Protein AF-A0A9W7L7H5-F1 (afdb_monomer_lite)

Structure (mmCIF, N/CA/C/O backbone):
data_AF-A0A9W7L7H5-F1
#
_entry.id   AF-A0A9W7L7H5-F1
#
loop_
_atom_site.group_PDB
_atom_site.id
_atom_site.type_symbol
_atom_site.label_atom_id
_atom_site.label_alt_id
_atom_site.label_comp_id
_atom_site.label_asym_id
_atom_site.label_entity_id
_atom_site.label_seq_id
_atom_site.pdbx_PDB_ins_code
_atom_site.Cartn_x
_atom_site.Cartn_y
_atom_site.Cartn_z
_atom_site.occupancy
_atom_site.B_iso_or_equiv
_atom_site.auth_seq_id
_atom_site.auth_comp_id
_atom_site.auth_asym_id
_atom_site.auth_atom_id
_atom_site.pdbx_PDB_model_num
ATOM 1 N N . MET A 1 1 ? -39.047 -10.492 31.630 1.00 32.50 1 MET A N 1
ATOM 2 C CA . MET A 1 1 ? -37.646 -10.659 31.193 1.00 32.50 1 MET A CA 1
ATOM 3 C C . MET A 1 1 ? -37.405 -9.624 30.111 1.00 32.50 1 MET A C 1
ATOM 5 O O . MET A 1 1 ? -37.968 -9.760 29.036 1.00 32.50 1 MET A O 1
ATOM 9 N N . ASN A 1 2 ? -36.697 -8.540 30.434 1.00 25.02 2 ASN A N 1
ATOM 10 C CA . ASN A 1 2 ? -36.427 -7.461 29.484 1.00 25.02 2 ASN A CA 1
ATOM 11 C C . ASN A 1 2 ? -35.291 -7.899 28.559 1.00 25.02 2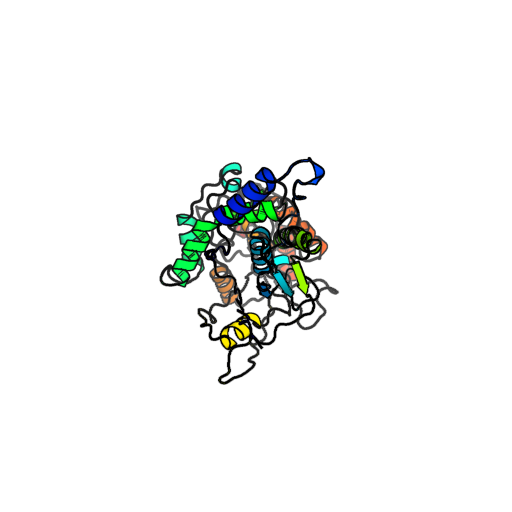 ASN A C 1
ATOM 13 O O . ASN A 1 2 ? -34.127 -7.878 28.948 1.00 25.02 2 ASN A O 1
ATOM 17 N N . THR A 1 3 ? -35.637 -8.331 27.351 1.00 26.02 3 THR A N 1
ATOM 18 C CA . THR A 1 3 ? -34.690 -8.501 26.249 1.00 26.02 3 THR A CA 1
ATOM 19 C C . THR A 1 3 ? -34.245 -7.116 25.790 1.00 26.02 3 THR A C 1
ATOM 21 O O . THR A 1 3 ? -34.981 -6.423 25.090 1.00 26.02 3 THR A O 1
ATOM 24 N N . LEU A 1 4 ? -33.063 -6.688 26.234 1.00 22.25 4 LEU A N 1
ATOM 25 C CA . LEU A 1 4 ? -32.374 -5.535 25.659 1.00 22.25 4 LEU A CA 1
ATOM 26 C C . LEU A 1 4 ? -31.974 -5.884 24.213 1.00 22.25 4 LEU A C 1
ATOM 28 O O . LEU A 1 4 ? -31.346 -6.925 24.010 1.00 22.25 4 LEU A O 1
ATOM 32 N N . PRO A 1 5 ? -32.337 -5.069 23.208 1.00 23.06 5 PRO A N 1
ATOM 33 C CA . PRO A 1 5 ? -31.918 -5.299 21.831 1.00 23.06 5 PRO A CA 1
ATOM 34 C C . PRO A 1 5 ? -30.393 -5.166 21.711 1.00 23.06 5 PRO A C 1
ATOM 36 O O . PRO A 1 5 ? -29.812 -4.167 22.134 1.00 23.06 5 PRO A O 1
ATOM 39 N N . ILE A 1 6 ? -29.746 -6.181 21.134 1.00 25.62 6 ILE A N 1
ATOM 40 C CA . ILE A 1 6 ? -28.336 -6.139 20.734 1.00 25.62 6 ILE A CA 1
ATOM 41 C C . ILE A 1 6 ? -28.286 -5.458 19.364 1.00 25.62 6 ILE A C 1
ATOM 43 O O . ILE A 1 6 ? -28.764 -6.010 18.375 1.00 25.62 6 ILE A O 1
ATOM 47 N N . TYR A 1 7 ? -27.729 -4.250 19.296 1.00 27.06 7 TYR A N 1
ATOM 48 C CA . TYR A 1 7 ? -27.494 -3.563 18.028 1.00 27.06 7 TYR A CA 1
ATOM 49 C C . TYR A 1 7 ? -26.130 -3.986 17.471 1.00 27.06 7 TYR A C 1
ATOM 51 O O . TYR A 1 7 ? -25.086 -3.604 17.997 1.00 27.06 7 TYR A O 1
ATOM 59 N N . LEU A 1 8 ? -26.139 -4.795 16.411 1.00 29.22 8 LEU A N 1
ATOM 60 C CA . LEU A 1 8 ? -24.941 -5.185 15.669 1.00 29.22 8 LEU A CA 1
ATOM 61 C C . LEU A 1 8 ? -24.615 -4.106 14.624 1.00 29.22 8 LEU A C 1
ATOM 63 O O . LEU A 1 8 ? -25.185 -4.095 13.534 1.00 29.22 8 LEU A O 1
ATOM 67 N N . LEU A 1 9 ? -23.688 -3.202 14.941 1.00 31.75 9 LEU A N 1
ATOM 68 C CA . LEU A 1 9 ? -23.066 -2.333 13.942 1.00 31.75 9 LEU A CA 1
ATOM 69 C C . LEU A 1 9 ? -21.880 -3.085 13.320 1.00 31.75 9 LEU A C 1
ATOM 71 O O . LEU A 1 9 ? -20.777 -3.071 13.861 1.00 31.75 9 LEU A O 1
ATOM 75 N N . VAL A 1 10 ? -22.104 -3.769 12.194 1.00 31.80 10 VAL A N 1
ATOM 76 C CA . VAL A 1 10 ? -21.000 -4.271 11.360 1.00 31.80 10 VAL A CA 1
ATOM 77 C C . VAL A 1 10 ? -20.407 -3.076 10.626 1.00 31.80 10 VAL A C 1
ATOM 79 O O . VAL A 1 10 ? -20.930 -2.641 9.600 1.00 31.80 10 VAL A O 1
ATOM 82 N N . LEU A 1 11 ? -19.327 -2.519 11.171 1.00 33.88 11 LEU A N 1
ATOM 83 C CA . LEU A 1 11 ? -18.567 -1.469 10.504 1.00 33.88 11 LEU A CA 1
ATOM 84 C C . LEU A 1 11 ? -17.727 -2.108 9.386 1.00 33.88 11 LEU A C 1
ATOM 86 O O . LEU A 1 11 ? -16.562 -2.457 9.569 1.00 33.88 11 LEU A O 1
ATOM 90 N N . LEU A 1 12 ? -18.325 -2.289 8.208 1.00 33.22 12 LEU A N 1
ATOM 91 C CA . LEU A 1 12 ? -17.551 -2.334 6.969 1.00 33.22 12 LEU A CA 1
ATOM 92 C C . LEU A 1 12 ? -17.043 -0.913 6.757 1.00 33.22 12 LEU A C 1
ATOM 94 O O . LEU A 1 12 ? -17.841 -0.016 6.505 1.00 33.22 12 LEU A O 1
ATOM 98 N N . VAL A 1 13 ? -15.744 -0.702 6.976 1.00 28.91 13 VAL A N 1
ATOM 99 C CA . VAL A 1 13 ? -15.109 0.622 6.990 1.00 28.91 13 VAL A CA 1
ATOM 100 C C . VAL A 1 13 ? -15.282 1.302 5.624 1.00 28.91 13 VAL A C 1
ATOM 102 O O . VAL A 1 13 ? -14.456 1.156 4.728 1.00 28.91 13 VAL A O 1
ATOM 105 N N . LEU A 1 14 ? -16.375 2.047 5.483 1.00 24.03 14 LEU A N 1
ATOM 106 C CA . LEU A 1 14 ? -16.581 3.124 4.530 1.00 24.03 14 LEU A CA 1
ATOM 107 C C . LEU A 1 14 ? -16.634 4.410 5.355 1.00 24.03 14 LEU A C 1
ATOM 109 O O . LEU A 1 14 ? -17.338 4.506 6.357 1.00 24.03 14 LEU A O 1
ATOM 113 N N . ILE A 1 15 ? -15.794 5.359 4.963 1.00 31.75 15 ILE A N 1
ATOM 114 C CA . ILE A 1 15 ? -15.486 6.598 5.674 1.00 31.75 15 ILE A CA 1
ATOM 115 C C . ILE A 1 15 ? -16.766 7.421 5.893 1.00 31.75 15 ILE A C 1
ATOM 117 O O . ILE A 1 15 ? -17.309 7.962 4.937 1.00 31.75 15 ILE A O 1
ATOM 121 N N . SER A 1 16 ? -17.232 7.564 7.137 1.00 26.42 16 SER A N 1
ATOM 122 C CA . SER A 1 16 ? -17.866 8.787 7.672 1.00 26.42 16 SER A CA 1
ATOM 123 C C . SER A 1 16 ? -18.274 8.624 9.146 1.00 26.42 16 SER A C 1
ATOM 125 O O . SER A 1 16 ? -18.545 7.529 9.629 1.00 26.42 16 SER A O 1
ATOM 127 N N . SER A 1 17 ? -18.214 9.743 9.865 1.00 24.00 17 SER A N 1
ATOM 128 C CA . SER A 1 17 ? -18.236 9.911 11.323 1.00 24.00 17 SER A CA 1
ATOM 129 C C . SER A 1 17 ? -19.495 9.383 12.040 1.00 24.00 17 SER A C 1
ATOM 131 O O . SER A 1 17 ? -20.598 9.575 11.528 1.00 24.00 17 SER A O 1
ATOM 133 N N . PRO A 1 18 ? -19.389 8.833 13.268 1.00 28.12 18 PRO A N 1
ATOM 134 C CA . PRO A 1 18 ? -20.552 8.568 14.113 1.00 28.12 18 PRO A CA 1
ATOM 135 C C . PRO A 1 18 ? -21.016 9.818 14.888 1.00 28.12 18 PRO A C 1
ATOM 137 O O . PRO A 1 18 ? -20.219 10.568 15.451 1.00 28.12 18 PRO A O 1
ATOM 140 N N . VAL A 1 19 ? -22.336 10.020 14.920 1.00 21.86 19 VAL A N 1
ATOM 141 C CA . VAL A 1 19 ? -23.053 11.023 15.726 1.00 21.86 19 VAL A CA 1
ATOM 142 C C . VAL A 1 19 ? -23.272 10.471 17.142 1.00 21.86 19 VAL A C 1
ATOM 144 O O . VAL A 1 19 ? -23.746 9.347 17.299 1.00 21.86 19 VAL A O 1
ATOM 147 N N . TYR A 1 20 ? -22.944 11.261 18.170 1.00 27.28 20 TYR A N 1
ATOM 148 C CA . TYR A 1 20 ? -23.089 10.897 19.586 1.00 27.28 20 TYR A CA 1
ATOM 149 C C . TYR A 1 20 ? -24.472 11.252 20.147 1.00 27.28 20 TYR A C 1
ATOM 151 O O . TYR A 1 20 ? -24.990 12.338 19.894 1.00 27.28 20 TYR A O 1
ATOM 159 N N . ILE A 1 21 ? -25.012 10.389 21.014 1.00 24.77 21 ILE A N 1
ATOM 160 C CA . ILE A 1 21 ? -26.094 10.726 21.951 1.00 24.77 21 ILE A CA 1
ATOM 161 C C . ILE A 1 21 ? -25.583 10.420 23.365 1.00 24.77 21 ILE A C 1
ATOM 163 O O . ILE A 1 21 ? -25.283 9.273 23.690 1.00 24.77 21 ILE A O 1
ATOM 167 N N . HIS A 1 22 ? -25.434 11.457 24.191 1.00 30.78 22 HIS A N 1
ATOM 168 C CA . HIS A 1 22 ? -25.001 11.361 25.589 1.00 30.78 22 HIS A CA 1
ATOM 169 C C . HIS A 1 22 ? -26.213 11.051 26.482 1.00 30.78 22 HIS A C 1
ATOM 171 O O . HIS A 1 22 ? -27.233 11.729 26.378 1.00 30.78 22 HIS A O 1
ATOM 177 N N . SER A 1 23 ? -26.118 10.053 27.366 1.00 35.66 23 SER A N 1
ATOM 178 C CA . SER A 1 23 ? -27.204 9.661 28.279 1.00 35.66 23 SER A CA 1
ATOM 179 C C . SER A 1 23 ? -26.874 9.951 29.748 1.00 35.66 23 SER A C 1
ATOM 181 O O . SER A 1 23 ? -26.893 9.037 30.569 1.00 35.66 23 SER A O 1
ATOM 183 N N . GLN A 1 24 ? -26.547 11.206 30.071 1.00 42.25 24 GLN A N 1
ATOM 184 C CA . GLN A 1 24 ? -26.759 11.836 31.385 1.00 42.25 24 GLN A CA 1
ATOM 185 C C . GLN A 1 24 ? -26.422 13.333 31.283 1.00 42.25 24 GLN A C 1
ATOM 187 O O . GLN A 1 24 ? -25.408 13.705 30.693 1.00 42.25 24 GLN A O 1
ATOM 192 N N . SER A 1 25 ? -27.296 14.196 31.807 1.00 46.94 25 SER A N 1
ATOM 193 C CA . SER A 1 25 ? -27.086 15.647 31.809 1.00 46.94 25 SER A CA 1
ATOM 194 C C . SER A 1 25 ? -25.975 16.017 32.796 1.00 46.94 25 SER A C 1
ATOM 196 O O . SER A 1 25 ? -26.016 15.625 33.962 1.00 46.94 25 SER A O 1
ATOM 198 N N . LEU A 1 26 ? -24.996 16.810 32.348 1.00 49.44 26 LEU A N 1
ATOM 199 C CA . LEU A 1 26 ? -23.940 17.383 33.198 1.00 49.44 26 LEU A CA 1
ATOM 200 C C . LEU A 1 26 ? -24.502 18.189 34.381 1.00 49.44 26 LEU A C 1
ATOM 202 O O . LEU A 1 26 ? -23.823 18.341 35.399 1.00 49.44 26 LEU A O 1
ATOM 206 N N . ASP A 1 27 ? -25.729 18.691 34.259 1.00 54.16 27 ASP A N 1
ATOM 207 C CA . ASP A 1 27 ? -26.374 19.496 35.291 1.00 54.16 27 ASP A CA 1
ATOM 208 C C . ASP A 1 27 ? -26.850 18.644 36.479 1.00 54.16 27 ASP A C 1
ATOM 210 O O . ASP A 1 27 ? -26.720 19.075 37.627 1.00 54.16 27 ASP A O 1
ATOM 214 N N . ASP A 1 28 ? -27.274 17.398 36.240 1.00 51.94 28 ASP A N 1
ATOM 215 C CA . ASP A 1 28 ? -27.727 16.482 37.298 1.00 51.94 28 ASP A CA 1
ATOM 216 C C . ASP A 1 28 ? -26.553 16.012 38.175 1.00 51.94 28 ASP A C 1
ATOM 218 O O . ASP A 1 28 ? -26.653 15.949 39.405 1.00 51.94 28 ASP A O 1
ATOM 222 N N . VAL A 1 29 ? -25.397 15.752 37.551 1.00 53.75 29 VAL A N 1
ATOM 223 C CA . VAL A 1 29 ? -24.158 15.381 38.257 1.00 53.75 29 VAL A CA 1
ATOM 224 C C . VAL A 1 29 ? -23.676 16.535 39.138 1.00 53.75 29 VAL A C 1
ATOM 226 O O . VAL A 1 29 ? -23.320 16.323 40.299 1.00 53.75 29 VAL A O 1
ATOM 229 N N . LYS A 1 30 ? -23.708 17.770 38.620 1.00 56.16 30 LYS A N 1
ATOM 230 C CA . LYS A 1 30 ? -23.329 18.968 39.384 1.00 56.16 30 LYS A CA 1
ATOM 231 C C . LYS A 1 30 ? -24.250 19.195 40.579 1.00 56.16 30 LYS A C 1
ATOM 233 O O . LYS A 1 30 ? -23.750 19.444 41.675 1.00 56.16 30 LYS A O 1
ATOM 238 N N . ALA A 1 31 ? -25.565 19.079 40.398 1.00 65.00 31 ALA A N 1
ATOM 239 C CA . ALA A 1 31 ? -26.532 19.271 41.476 1.00 65.00 31 ALA A CA 1
ATOM 240 C C . ALA A 1 31 ? -26.333 18.259 42.621 1.00 65.00 31 ALA A C 1
ATOM 242 O O . ALA A 1 31 ? -26.309 18.645 43.793 1.00 65.00 31 ALA A O 1
ATOM 243 N N . SER A 1 32 ? -26.102 16.982 42.290 1.00 59.50 32 SER A N 1
ATOM 244 C CA . SER A 1 32 ? -25.828 15.933 43.281 1.00 59.50 32 SER A CA 1
ATOM 245 C C . SER A 1 32 ? -24.523 16.177 44.047 1.00 59.50 32 SER A C 1
ATOM 247 O O . SER A 1 32 ? -24.485 16.000 45.265 1.00 59.50 32 SER A O 1
ATOM 249 N N . LEU A 1 33 ? -23.455 16.603 43.361 1.00 59.41 33 LEU A N 1
ATOM 250 C CA . LEU A 1 33 ? -22.160 16.861 43.998 1.00 59.41 33 LEU A CA 1
ATOM 251 C C . LEU A 1 33 ? -22.225 18.076 44.938 1.00 59.41 33 LEU A C 1
ATOM 253 O O . LEU A 1 33 ? -21.731 18.021 46.062 1.00 59.41 33 LEU A O 1
ATOM 257 N N . ILE A 1 34 ? -22.890 19.155 44.506 1.00 70.88 34 ILE A N 1
ATOM 258 C CA . ILE A 1 34 ? -23.088 20.372 45.309 1.00 70.88 34 ILE A CA 1
ATOM 259 C C . ILE A 1 34 ? -23.887 20.058 46.576 1.00 70.88 34 ILE A C 1
ATOM 261 O O . ILE A 1 34 ? -23.520 20.528 47.654 1.00 70.88 34 ILE A O 1
ATOM 265 N N . SER A 1 35 ? -24.939 19.241 46.469 1.00 70.00 35 SER A N 1
ATOM 266 C CA . SER A 1 35 ? -25.739 18.813 47.621 1.00 70.00 35 SER A CA 1
ATOM 267 C C . SER A 1 35 ? -24.907 18.032 48.640 1.00 70.00 35 SER A C 1
ATOM 269 O O . SER A 1 35 ? -25.028 18.292 49.832 1.00 70.00 35 SER A O 1
ATOM 271 N N . GLN A 1 36 ? -24.058 17.105 48.188 1.00 59.91 36 GLN A N 1
ATOM 272 C CA . GLN A 1 36 ? -23.233 16.267 49.068 1.00 59.91 36 GLN A CA 1
ATOM 273 C C . GLN A 1 36 ? -22.125 17.070 49.761 1.00 59.91 36 GLN A C 1
ATOM 275 O O . GLN A 1 36 ? -21.896 16.898 50.957 1.00 59.91 36 GLN A O 1
ATOM 280 N N . ILE A 1 37 ? -21.489 18.000 49.039 1.00 68.25 37 ILE A N 1
ATOM 281 C CA . ILE A 1 37 ? -20.474 18.908 49.598 1.00 68.25 37 ILE A CA 1
ATOM 282 C C . ILE A 1 37 ? -21.105 19.856 50.623 1.00 68.25 37 ILE A C 1
ATOM 284 O O . ILE A 1 37 ? -20.530 20.096 51.680 1.00 68.25 37 ILE A O 1
ATOM 288 N N . SER A 1 38 ? -22.305 20.362 50.336 1.00 72.94 38 SER A N 1
ATOM 289 C CA . SER A 1 38 ? -23.013 21.308 51.204 1.00 72.94 38 SER A CA 1
ATOM 290 C C . SER A 1 38 ? -23.556 20.660 52.485 1.00 72.94 38 SER A C 1
ATOM 292 O O . SER A 1 38 ? -23.828 21.364 53.454 1.00 72.94 38 SER A O 1
ATOM 294 N N . SER A 1 39 ? -23.700 19.330 52.510 1.00 72.00 39 SER A N 1
ATOM 295 C CA . SER A 1 39 ? -24.109 18.556 53.690 1.00 72.00 39 SER A CA 1
ATOM 296 C C . SER A 1 39 ? -22.949 18.000 54.527 1.00 72.00 39 SER A C 1
ATOM 298 O O . SER A 1 39 ? -23.198 17.435 55.590 1.00 72.00 39 SER A O 1
ATOM 300 N N . ALA A 1 40 ? -21.701 18.123 54.068 1.00 71.81 40 ALA A N 1
ATOM 301 C CA . ALA A 1 40 ? -20.542 17.575 54.768 1.00 71.81 40 ALA A CA 1
ATOM 302 C C . ALA A 1 40 ? -20.170 18.440 55.987 1.00 71.81 40 ALA A C 1
ATOM 304 O O . ALA A 1 40 ? -19.945 19.643 55.863 1.00 71.81 40 ALA A O 1
ATOM 305 N N . THR A 1 41 ? -20.077 17.830 57.173 1.00 75.00 41 THR A N 1
ATOM 306 C CA . THR A 1 41 ? -19.714 18.518 58.431 1.00 75.00 41 THR A CA 1
ATOM 307 C C . THR A 1 41 ? -18.260 18.301 58.850 1.00 75.00 41 THR A C 1
ATOM 309 O O . THR A 1 41 ? -17.751 18.979 59.742 1.00 75.00 41 THR A O 1
ATOM 312 N N . SER A 1 42 ? -17.573 17.374 58.191 1.00 71.12 42 SER A N 1
ATOM 313 C CA . SER A 1 42 ? -16.172 17.030 58.391 1.00 71.12 42 SER A CA 1
ATOM 314 C C . SER A 1 42 ? -15.551 16.537 57.081 1.00 71.12 42 SER A C 1
ATOM 316 O O . SER A 1 42 ? -16.251 16.148 56.147 1.00 71.12 42 SER A O 1
ATOM 318 N N . PHE A 1 43 ? -14.219 16.525 57.001 1.00 62.25 43 PHE A N 1
ATOM 319 C CA . PHE A 1 43 ? -13.505 16.070 55.802 1.00 62.25 43 PHE A CA 1
ATOM 320 C C . PHE A 1 43 ? -13.777 14.592 55.467 1.00 62.25 43 PHE A C 1
ATOM 322 O O . PHE A 1 43 ? -13.773 14.217 54.300 1.00 62.25 43 PHE A O 1
ATOM 329 N N . SER A 1 44 ? -14.062 13.761 56.474 1.00 73.25 44 SER A N 1
ATOM 330 C CA . SER A 1 44 ? -14.480 12.365 56.288 1.00 73.25 44 SER A CA 1
ATOM 331 C C . SER A 1 44 ? -15.885 12.209 55.701 1.00 73.25 44 SER A C 1
ATOM 333 O O . SER A 1 44 ? -16.197 11.131 55.206 1.00 73.25 44 SER A O 1
ATOM 335 N N . ASP A 1 45 ? -16.710 13.261 55.733 1.00 69.44 45 ASP A N 1
ATOM 336 C CA . ASP A 1 45 ? -18.065 13.252 55.166 1.00 69.44 45 ASP A CA 1
ATOM 337 C C . ASP A 1 45 ? -18.064 13.598 53.668 1.00 69.44 45 ASP A C 1
ATOM 339 O O . ASP A 1 45 ? -19.098 13.499 53.004 1.00 69.44 45 ASP A O 1
ATOM 343 N N . LEU A 1 46 ? -16.917 14.023 53.120 1.00 63.97 46 LEU A N 1
ATOM 344 C CA . LEU A 1 46 ? -16.789 14.293 51.695 1.00 63.97 46 LEU A CA 1
ATOM 345 C C . LEU A 1 46 ? -16.835 12.975 50.911 1.00 63.97 46 LEU A C 1
ATOM 347 O O . LEU A 1 46 ? -16.127 12.023 51.258 1.00 63.97 46 LEU A O 1
ATOM 351 N N . PRO A 1 47 ? -17.622 12.905 49.823 1.00 60.06 47 PRO A N 1
ATOM 352 C CA . PRO A 1 47 ? -17.659 11.718 48.991 1.00 60.06 47 PRO A CA 1
ATOM 353 C C . PRO A 1 47 ? -16.263 11.452 48.427 1.00 60.06 47 PRO A C 1
ATOM 355 O O . PRO A 1 47 ? -15.622 12.333 47.849 1.00 60.06 47 PRO A O 1
ATOM 358 N N . THR A 1 48 ? -15.789 10.215 48.570 1.00 61.69 48 THR A N 1
ATOM 359 C CA . THR A 1 48 ? -14.632 9.767 47.796 1.00 61.69 48 THR A CA 1
ATOM 360 C C . THR A 1 48 ? -15.024 9.868 46.328 1.00 61.69 48 THR A C 1
ATOM 362 O O . THR A 1 48 ? -16.022 9.273 45.921 1.00 61.69 48 THR A O 1
ATOM 365 N N . LEU A 1 49 ? -14.276 10.645 45.541 1.00 54.03 49 LEU A N 1
ATOM 366 C CA . LEU A 1 49 ? -14.479 10.724 44.098 1.00 54.03 49 LEU A CA 1
ATOM 367 C C . LEU A 1 49 ? -14.126 9.364 43.493 1.00 54.03 49 LEU A C 1
ATOM 369 O O . LEU A 1 49 ? -12.985 9.108 43.113 1.00 54.03 49 LEU A O 1
ATOM 373 N N . VAL A 1 50 ? -15.109 8.469 43.446 1.00 53.50 50 VAL A N 1
ATOM 374 C CA . VAL A 1 50 ? -15.024 7.252 42.653 1.00 53.50 50 VAL A CA 1
ATOM 375 C C . VAL A 1 50 ? -15.256 7.691 41.211 1.00 53.50 50 VAL A C 1
ATOM 377 O O . VAL A 1 50 ? -16.316 8.261 40.931 1.00 53.50 50 VAL A O 1
ATOM 380 N N . PRO A 1 51 ? -14.288 7.499 40.295 1.00 47.75 51 PRO A N 1
ATOM 381 C CA . PRO A 1 51 ? -14.530 7.792 38.893 1.00 47.75 51 PRO A CA 1
ATOM 382 C C . PRO A 1 51 ? -15.782 7.026 38.447 1.00 47.75 51 PRO A C 1
ATOM 384 O O . PRO A 1 51 ? -15.935 5.858 38.828 1.00 47.75 51 PRO A O 1
ATOM 387 N N . PRO A 1 52 ? -16.700 7.662 37.695 1.00 48.44 52 PRO A N 1
ATOM 388 C CA . PRO A 1 52 ? -17.896 6.978 37.232 1.00 48.44 52 PRO A CA 1
ATOM 389 C C . PRO A 1 52 ? -17.481 5.691 36.506 1.00 48.44 52 PRO A C 1
ATOM 391 O O . PRO A 1 52 ? -16.472 5.700 35.788 1.00 48.44 52 PRO A O 1
ATOM 394 N N . PRO A 1 53 ? -18.208 4.574 36.699 1.00 48.94 53 PRO A N 1
ATOM 395 C CA . PRO A 1 53 ? -17.920 3.351 35.966 1.00 48.94 53 PRO A CA 1
ATOM 396 C C . PRO A 1 53 ? -17.911 3.673 34.470 1.00 48.94 53 PRO A C 1
ATOM 398 O O . PRO A 1 53 ? -18.798 4.384 33.989 1.00 48.94 53 PRO A O 1
ATOM 401 N N . LYS A 1 54 ? -16.890 3.186 33.744 1.00 47.78 54 LYS A N 1
ATOM 402 C CA . LYS A 1 54 ? -16.798 3.393 32.292 1.00 47.78 54 LYS A CA 1
ATOM 403 C C . LYS A 1 54 ? -18.147 2.987 31.668 1.00 47.78 54 LYS A C 1
ATOM 405 O O . LYS A 1 54 ? -18.644 1.907 32.002 1.00 47.78 54 LYS A O 1
ATOM 410 N N . PRO A 1 55 ? -18.762 3.829 30.817 1.00 45.25 55 PRO A N 1
ATOM 411 C CA . PRO A 1 55 ? -20.038 3.504 30.193 1.00 45.25 55 PRO A CA 1
ATOM 412 C C . PRO A 1 55 ? -19.946 2.147 29.490 1.00 45.25 55 PRO A C 1
ATOM 414 O O . PRO A 1 55 ? -19.063 1.913 28.666 1.00 45.25 55 PRO A O 1
ATOM 417 N N . VAL A 1 56 ? -20.857 1.237 29.839 1.00 47.47 56 VAL A N 1
ATOM 418 C CA . VAL A 1 56 ? -20.943 -0.088 29.217 1.00 47.47 56 VAL A CA 1
ATOM 419 C C . VAL A 1 56 ? -21.680 0.074 27.892 1.00 47.47 56 VAL A C 1
ATOM 421 O O . VAL A 1 56 ? -22.892 -0.110 27.803 1.00 47.47 56 VAL A O 1
ATOM 424 N N . PHE A 1 57 ? -20.953 0.477 26.854 1.00 51.16 57 PHE A N 1
ATOM 425 C CA . PHE A 1 57 ? -21.449 0.377 25.487 1.00 51.16 57 PHE A CA 1
ATOM 426 C C . PHE A 1 57 ? -21.520 -1.099 25.085 1.00 51.16 57 PHE A C 1
ATOM 428 O O . PHE A 1 57 ? -20.667 -1.895 25.486 1.00 51.16 57 PHE A O 1
ATOM 435 N N . SER A 1 58 ? -22.513 -1.478 24.274 1.00 57.62 58 SER A N 1
ATOM 436 C CA . SER A 1 58 ? -22.465 -2.777 23.599 1.00 57.62 58 SER A CA 1
ATOM 437 C C . SER A 1 58 ? -21.130 -2.880 22.847 1.00 57.62 58 SER A C 1
ATOM 439 O O . SER A 1 58 ? -20.768 -1.931 22.147 1.00 57.62 58 SER A O 1
ATOM 441 N N . PRO A 1 59 ? -20.368 -3.975 23.013 1.00 67.62 59 PRO A N 1
ATOM 442 C CA . PRO A 1 59 ? -19.056 -4.098 22.397 1.00 67.62 59 PRO A CA 1
ATOM 443 C C . PRO A 1 59 ? -19.188 -4.028 20.874 1.00 67.62 59 PRO A C 1
ATOM 445 O O . PRO A 1 59 ? -19.964 -4.774 20.275 1.00 67.62 59 PRO A O 1
ATOM 448 N N . ILE A 1 60 ? -18.424 -3.134 20.248 1.00 85.12 60 ILE A N 1
ATOM 449 C CA . ILE A 1 60 ? -18.377 -3.004 18.792 1.00 85.12 60 ILE A CA 1
ATOM 450 C C . ILE A 1 60 ? -17.466 -4.104 18.258 1.00 85.12 60 ILE A C 1
ATOM 452 O O . ILE A 1 60 ? -16.328 -4.248 18.706 1.00 85.12 60 ILE A O 1
ATOM 456 N N . ILE A 1 61 ? -17.957 -4.893 17.305 1.00 85.50 61 ILE A N 1
ATOM 457 C CA . ILE A 1 61 ? -17.172 -5.959 16.681 1.00 85.50 61 ILE A CA 1
ATOM 458 C C . ILE A 1 61 ? -16.548 -5.425 15.395 1.00 85.50 61 ILE A C 1
ATOM 460 O O . ILE A 1 61 ? -17.255 -5.003 14.480 1.00 85.50 61 ILE A O 1
ATOM 464 N N . VAL A 1 62 ? -15.222 -5.487 15.313 1.00 88.75 62 VAL A N 1
ATOM 465 C CA . VAL A 1 62 ? -14.455 -5.168 14.106 1.00 88.75 62 VAL A CA 1
ATOM 466 C C . VAL A 1 62 ? -13.938 -6.472 13.507 1.00 88.75 62 VAL A C 1
ATOM 468 O O . VAL A 1 62 ? -13.312 -7.273 14.201 1.00 88.75 62 VAL A O 1
ATOM 471 N N . VAL A 1 63 ? -14.210 -6.699 12.220 1.00 85.88 63 VAL A N 1
ATOM 472 C CA . VAL A 1 63 ? -13.858 -7.942 11.517 1.00 85.88 63 VAL A CA 1
ATOM 473 C C . VAL A 1 63 ? -12.721 -7.685 10.528 1.00 85.88 63 VAL A C 1
ATOM 475 O O . VAL A 1 63 ? -12.895 -6.981 9.537 1.00 85.88 63 VAL A O 1
ATOM 478 N N . GLY A 1 64 ? -11.572 -8.306 10.788 1.00 85.62 64 GLY A N 1
ATOM 479 C CA . GLY A 1 64 ? -10.329 -8.197 10.029 1.00 85.62 64 GLY A CA 1
ATOM 480 C C . GLY A 1 64 ? -9.313 -7.284 10.714 1.00 85.62 64 GLY A C 1
ATOM 481 O O . GLY A 1 64 ? -9.556 -6.100 10.898 1.00 85.62 64 GLY A O 1
ATOM 482 N N . GLY A 1 65 ? -8.137 -7.813 11.037 1.00 91.31 65 GLY A N 1
ATOM 483 C CA . GLY A 1 65 ? -7.020 -7.120 11.679 1.00 91.31 65 GLY A CA 1
ATOM 484 C C . GLY A 1 65 ? -6.028 -6.476 10.712 1.00 91.31 65 GLY A C 1
ATOM 485 O O . GLY A 1 65 ? -4.867 -6.295 11.064 1.00 91.31 65 GLY A O 1
ATOM 486 N N . GLY A 1 66 ? -6.440 -6.178 9.477 1.00 90.88 66 GLY A N 1
ATOM 487 C CA . GLY A 1 66 ? -5.637 -5.397 8.527 1.00 90.88 66 GLY A CA 1
ATOM 488 C C . GLY A 1 66 ? -5.589 -3.907 8.887 1.00 90.88 66 GLY A C 1
ATOM 489 O O . GLY A 1 66 ? -6.106 -3.495 9.923 1.00 90.88 66 GLY A O 1
ATOM 490 N N . LEU A 1 67 ? -5.020 -3.079 8.001 1.00 94.00 67 LEU A N 1
ATOM 491 C CA . LEU A 1 67 ? -4.871 -1.635 8.247 1.00 94.00 67 LEU A CA 1
ATOM 492 C C . LEU A 1 67 ? -6.211 -0.967 8.589 1.00 94.00 67 LEU A C 1
ATOM 494 O O . LEU A 1 67 ? -6.308 -0.286 9.601 1.00 94.00 67 LEU A O 1
ATOM 498 N N . SER A 1 68 ? -7.259 -1.221 7.800 1.00 90.31 68 SER A N 1
ATOM 499 C CA . SER A 1 68 ? -8.583 -0.625 8.018 1.00 90.31 68 SER A CA 1
ATOM 500 C C . SER A 1 68 ? -9.209 -1.022 9.356 1.00 90.31 68 SER A C 1
ATOM 502 O O . SER A 1 68 ? -9.761 -0.169 10.044 1.00 90.31 68 SER A O 1
ATOM 504 N N . GLY A 1 69 ? -9.112 -2.294 9.748 1.00 92.00 69 GLY A N 1
ATOM 505 C CA . GLY A 1 69 ? -9.687 -2.768 11.005 1.00 92.00 69 GLY A CA 1
ATOM 506 C C . GLY A 1 69 ? -8.905 -2.317 12.233 1.00 92.00 69 GLY A C 1
ATOM 507 O O . GLY A 1 69 ? -9.514 -1.964 13.241 1.00 92.00 69 GLY A O 1
ATOM 508 N N . LEU A 1 70 ? -7.574 -2.242 12.148 1.00 96.81 70 LEU A N 1
ATOM 509 C CA . LEU A 1 70 ? -6.747 -1.653 13.205 1.00 96.81 70 LEU A CA 1
ATOM 510 C C . LEU A 1 70 ? -7.017 -0.154 13.363 1.00 96.81 70 LEU A C 1
ATOM 512 O O . LEU A 1 70 ? -7.224 0.303 14.483 1.00 96.81 70 LEU A O 1
ATOM 516 N N . THR A 1 71 ? -7.090 0.597 12.260 1.00 95.62 71 THR A N 1
ATOM 517 C CA . THR A 1 71 ? -7.446 2.023 12.275 1.00 95.62 71 THR A CA 1
ATOM 518 C C . THR A 1 71 ? -8.835 2.247 12.870 1.00 95.62 71 THR A C 1
ATOM 520 O O . THR A 1 71 ? -8.981 3.073 13.768 1.00 95.62 71 THR A O 1
ATOM 523 N N . ALA A 1 72 ? -9.846 1.487 12.431 1.00 91.75 72 ALA A N 1
ATOM 524 C CA . ALA A 1 72 ? -11.201 1.585 12.972 1.00 91.75 72 ALA A CA 1
ATOM 525 C C . ALA A 1 72 ? -11.242 1.242 14.466 1.00 91.75 72 ALA A C 1
ATOM 527 O O . ALA A 1 72 ? -11.856 1.966 15.245 1.00 91.75 72 ALA A O 1
ATOM 528 N N . SER A 1 73 ? -10.547 0.176 14.875 1.00 95.12 73 SER A N 1
ATOM 529 C CA . SER A 1 73 ? -10.450 -0.214 16.283 1.00 95.12 73 SER A CA 1
ATOM 530 C C . SER A 1 73 ? -9.826 0.898 17.116 1.00 95.12 73 SER A C 1
ATOM 532 O O . SER A 1 73 ? -10.399 1.276 18.129 1.00 95.12 73 SER A O 1
ATOM 534 N N . LEU A 1 74 ? -8.695 1.462 16.683 1.00 95.81 74 LEU A N 1
ATOM 535 C CA . LEU A 1 74 ? -8.021 2.528 17.421 1.00 95.81 74 LEU A CA 1
ATOM 536 C C . LEU A 1 74 ? -8.898 3.777 17.545 1.00 95.81 74 LEU A C 1
ATOM 538 O O . LEU A 1 74 ? -9.028 4.322 18.637 1.00 95.81 74 LEU A O 1
ATOM 542 N N . TYR A 1 75 ? -9.552 4.184 16.455 1.00 92.19 75 TYR A N 1
ATOM 543 C CA . TYR A 1 75 ? -10.457 5.331 16.463 1.00 92.19 75 TYR A CA 1
ATOM 544 C C . TYR A 1 75 ? -11.619 5.139 17.453 1.00 92.19 75 TYR A C 1
ATOM 546 O O . TYR A 1 75 ? -11.939 6.037 18.229 1.00 92.19 75 TYR A O 1
ATOM 554 N N . LEU A 1 76 ? -12.227 3.947 17.473 1.00 90.06 76 LEU A N 1
ATOM 555 C CA . LEU A 1 76 ? -13.307 3.601 18.402 1.00 90.06 76 LEU A CA 1
ATOM 556 C C . LEU A 1 76 ? -12.834 3.529 19.862 1.00 90.06 76 LEU A C 1
ATOM 558 O O . LEU A 1 76 ? -13.537 3.990 20.759 1.00 90.06 76 LEU A O 1
ATOM 562 N N . LEU A 1 77 ? -11.651 2.965 20.103 1.00 91.81 77 LEU A N 1
ATOM 563 C CA . LEU A 1 77 ? -11.060 2.858 21.438 1.00 91.81 77 LEU A CA 1
ATOM 564 C C . LEU A 1 77 ? -10.734 4.236 22.026 1.00 91.81 77 LEU A C 1
ATOM 566 O O . LEU A 1 77 ? -10.974 4.483 23.204 1.00 91.81 77 LEU A O 1
ATOM 570 N N . GLU A 1 78 ? -10.238 5.164 21.212 1.00 90.19 78 GLU A N 1
ATOM 571 C CA . GLU A 1 78 ? -9.965 6.540 21.641 1.00 90.19 78 GLU A CA 1
ATOM 572 C C . GLU A 1 78 ? -11.217 7.369 21.890 1.00 90.19 78 GLU A C 1
ATOM 574 O O . GLU A 1 78 ? -11.216 8.249 22.748 1.00 90.19 78 GLU A O 1
ATOM 579 N N . ALA A 1 79 ? -12.301 7.041 21.192 1.00 86.88 79 ALA A N 1
ATOM 580 C CA . ALA A 1 79 ? -13.636 7.539 21.488 1.00 86.88 79 ALA A CA 1
ATOM 581 C C . ALA A 1 79 ? -14.232 6.955 22.790 1.00 86.88 79 ALA A C 1
ATOM 583 O O . ALA A 1 79 ? -15.311 7.369 23.214 1.00 86.88 79 ALA A O 1
ATOM 584 N N . GLY A 1 80 ? -13.549 6.007 23.445 1.00 86.50 80 GLY A N 1
ATOM 585 C CA . GLY A 1 80 ? -13.984 5.379 24.695 1.00 86.50 80 GLY A CA 1
ATOM 586 C C . GLY A 1 80 ? -14.948 4.205 24.511 1.00 86.50 80 GLY A C 1
ATOM 587 O O . GLY A 1 80 ? -15.604 3.791 25.471 1.00 86.50 80 GLY A O 1
ATOM 588 N N . HIS A 1 81 ? -15.068 3.662 23.296 1.00 84.69 81 HIS A N 1
ATOM 589 C CA . HIS A 1 81 ? -15.860 2.459 23.054 1.00 84.69 81 HIS A CA 1
ATOM 590 C C . HIS A 1 81 ? -15.088 1.189 23.416 1.00 84.69 81 HIS A C 1
ATOM 592 O O . HIS A 1 81 ? -13.864 1.123 23.343 1.00 84.69 81 HIS A O 1
ATOM 598 N N . THR A 1 82 ? -15.834 0.134 23.748 1.00 87.31 82 THR A N 1
ATOM 599 C CA . THR A 1 82 ? -15.274 -1.215 23.879 1.00 87.31 82 THR A CA 1
ATOM 600 C C . THR A 1 82 ? -15.292 -1.912 22.522 1.00 87.31 82 THR A C 1
ATOM 602 O O . THR A 1 82 ? -16.334 -1.959 21.865 1.00 87.31 82 THR A O 1
ATOM 605 N N . VAL A 1 83 ? -14.157 -2.477 22.110 1.00 89.56 83 VAL A N 1
ATOM 606 C CA . VAL A 1 83 ? -13.965 -3.115 20.803 1.00 89.56 83 VAL A CA 1
ATOM 607 C C . VAL A 1 83 ? -13.608 -4.592 20.963 1.00 89.56 83 VAL A C 1
ATOM 609 O O . VAL A 1 83 ? -12.719 -4.958 21.728 1.00 89.56 83 VAL A O 1
ATOM 612 N N . THR A 1 84 ? -14.275 -5.456 20.197 1.00 90.06 84 THR A N 1
ATOM 613 C CA . THR A 1 84 ? -13.826 -6.827 19.930 1.00 90.06 84 THR A CA 1
ATOM 614 C C . THR A 1 84 ? -13.284 -6.905 18.506 1.00 90.06 84 THR A C 1
ATOM 616 O O . THR A 1 84 ? -14.053 -6.909 17.548 1.00 90.06 84 THR A O 1
ATOM 619 N N . LEU A 1 85 ? -11.962 -6.965 18.367 1.00 91.31 85 LEU A N 1
ATOM 620 C CA . LEU A 1 85 ? -11.275 -7.132 17.089 1.00 91.31 85 LEU A CA 1
ATOM 621 C C . LEU A 1 85 ? -11.097 -8.622 16.787 1.00 91.31 85 LEU A C 1
ATOM 623 O O . LEU A 1 85 ? -10.466 -9.346 17.558 1.00 91.31 85 LEU A O 1
ATOM 627 N N . ILE A 1 86 ? -11.639 -9.074 15.661 1.00 84.25 86 ILE A N 1
ATOM 628 C CA . ILE A 1 86 ? -11.603 -10.472 15.230 1.00 84.25 86 ILE A CA 1
ATOM 629 C C . ILE A 1 86 ? -10.772 -10.587 13.953 1.00 84.25 86 ILE A C 1
ATOM 631 O O . ILE A 1 86 ? -11.052 -9.894 12.979 1.00 84.25 86 ILE A O 1
ATOM 635 N N . ASP A 1 87 ? -9.798 -11.492 13.926 1.00 84.94 87 ASP A N 1
ATOM 636 C CA . ASP A 1 87 ? -9.077 -11.880 12.713 1.00 84.94 87 ASP A CA 1
ATOM 637 C C . AS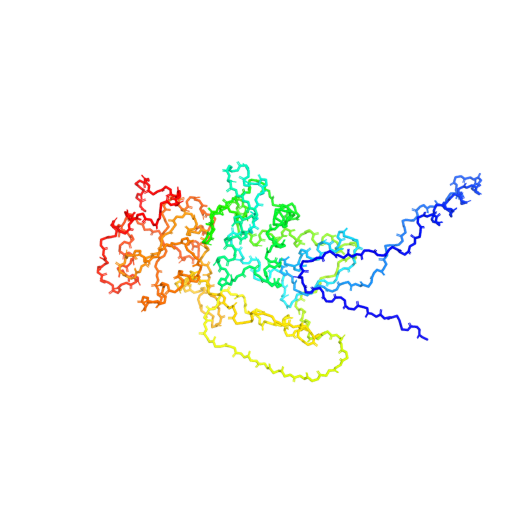P A 1 87 ? -9.142 -13.399 12.521 1.00 84.94 87 ASP A C 1
ATOM 639 O O . ASP A 1 87 ? -9.017 -14.184 13.467 1.00 84.94 87 ASP A O 1
ATOM 643 N N . ARG A 1 88 ? -9.351 -13.812 11.270 1.00 80.06 88 ARG A N 1
ATOM 644 C CA . ARG A 1 88 ? -9.392 -15.221 10.881 1.00 80.06 88 ARG A CA 1
ATOM 645 C C . ARG A 1 88 ? -8.020 -15.871 11.009 1.00 80.06 88 ARG A C 1
ATOM 647 O O . ARG A 1 88 ? -7.946 -17.050 11.348 1.00 80.06 88 ARG A O 1
ATOM 654 N N . GLU A 1 89 ? -6.961 -15.135 10.708 1.00 85.44 89 GLU A N 1
ATOM 655 C CA . GLU A 1 89 ? -5.598 -15.635 10.771 1.00 85.44 89 GLU A CA 1
ATOM 656 C C . GLU A 1 89 ? -5.082 -15.615 12.212 1.00 85.44 89 GLU A C 1
ATOM 658 O O . GLU A 1 89 ? -5.596 -14.906 13.076 1.00 85.44 89 GLU A O 1
ATOM 663 N N . GLY A 1 90 ? -4.040 -16.401 12.491 1.00 82.56 90 GLY A N 1
ATOM 664 C CA . GLY A 1 90 ? -3.410 -16.448 13.817 1.00 82.56 90 GLY A CA 1
ATOM 665 C C . GLY A 1 90 ? -2.677 -15.159 14.221 1.00 82.56 90 GLY A C 1
ATOM 666 O O . GLY A 1 90 ? -2.205 -15.063 15.350 1.00 82.56 90 GLY A O 1
ATOM 667 N N . PHE A 1 91 ? -2.580 -14.182 13.318 1.00 90.12 91 PHE A N 1
ATOM 668 C CA . PHE A 1 91 ? -1.862 -12.918 13.470 1.00 90.12 91 PHE A CA 1
ATOM 669 C C . PHE A 1 91 ? -2.626 -11.782 12.772 1.00 90.12 91 PHE A C 1
ATOM 671 O O . PHE A 1 91 ? -3.410 -12.031 11.858 1.00 90.12 91 PHE A O 1
ATOM 678 N N . LEU A 1 92 ? -2.382 -10.536 13.186 1.00 92.69 92 LEU A N 1
ATOM 679 C CA . LEU A 1 92 ? -2.979 -9.340 12.582 1.00 92.69 92 LEU A CA 1
ATOM 680 C C . LEU A 1 92 ? -2.154 -8.858 11.373 1.00 92.69 92 LEU A C 1
ATOM 682 O O . LEU A 1 92 ? -0.982 -9.195 11.214 1.00 92.69 92 LEU A O 1
ATOM 686 N N . GLY A 1 93 ? -2.764 -8.046 10.509 1.00 89.06 93 GLY A N 1
ATOM 687 C CA . GLY A 1 93 ? -2.078 -7.311 9.443 1.00 89.06 93 GLY A CA 1
ATOM 688 C C . GLY A 1 93 ? -2.504 -7.648 8.018 1.00 89.06 93 GLY A C 1
ATOM 689 O O . GLY A 1 93 ? -2.437 -6.779 7.145 1.00 89.06 93 GLY A O 1
ATOM 690 N N . GLY A 1 94 ? -2.970 -8.872 7.758 1.00 87.94 94 GLY A N 1
ATOM 691 C CA . GLY A 1 94 ? -3.466 -9.293 6.442 1.00 87.94 94 GLY A CA 1
ATOM 692 C C . GLY A 1 94 ? -2.530 -8.936 5.271 1.00 87.94 94 GLY A C 1
ATOM 693 O O . GLY A 1 94 ? -1.307 -9.054 5.362 1.00 87.94 94 GLY A O 1
ATOM 694 N N . ASN A 1 95 ? -3.094 -8.488 4.142 1.00 83.81 95 ASN A N 1
ATOM 695 C CA . ASN A 1 95 ? -2.290 -7.991 3.012 1.00 83.81 95 ASN A CA 1
ATOM 696 C C . ASN A 1 95 ? -1.643 -6.630 3.302 1.00 83.81 95 ASN A C 1
ATOM 698 O O . ASN A 1 95 ? -0.614 -6.319 2.710 1.00 83.81 95 ASN A O 1
ATOM 702 N N . SER A 1 96 ? -2.202 -5.837 4.220 1.00 91.50 96 SER A N 1
ATOM 703 C CA . SER A 1 96 ? -1.655 -4.527 4.574 1.00 91.50 96 SER A CA 1
ATOM 704 C C . SER A 1 96 ? -0.238 -4.629 5.135 1.00 91.50 96 SER A C 1
ATOM 706 O O . SER A 1 96 ? 0.607 -3.825 4.765 1.00 91.50 96 SER A O 1
ATOM 708 N N . ALA A 1 97 ? 0.067 -5.664 5.924 1.00 91.19 97 ALA A N 1
ATOM 709 C CA . ALA A 1 97 ? 1.422 -5.914 6.427 1.00 91.19 97 ALA A CA 1
ATOM 710 C C . ALA A 1 97 ? 2.447 -6.203 5.311 1.00 91.19 97 ALA A C 1
ATOM 712 O O . ALA A 1 97 ? 3.647 -6.031 5.509 1.00 91.19 97 ALA A O 1
ATOM 713 N N . LYS A 1 98 ? 1.984 -6.634 4.129 1.00 86.25 98 LYS A N 1
ATOM 714 C CA . LYS A 1 98 ? 2.828 -6.913 2.956 1.00 86.25 98 LYS A CA 1
ATOM 715 C C . LYS A 1 98 ? 3.029 -5.692 2.059 1.00 86.25 98 LYS A C 1
ATOM 717 O O . LYS A 1 98 ? 3.823 -5.770 1.123 1.00 86.25 98 LYS A O 1
ATOM 722 N N . ALA A 1 99 ? 2.305 -4.595 2.296 1.00 88.50 99 ALA A N 1
ATOM 723 C CA . ALA A 1 99 ? 2.453 -3.383 1.505 1.00 88.50 99 ALA A CA 1
ATOM 724 C C . ALA A 1 99 ? 3.876 -2.830 1.656 1.00 88.50 99 ALA A C 1
ATOM 726 O O . ALA A 1 99 ? 4.401 -2.708 2.762 1.00 88.50 99 ALA A O 1
ATOM 727 N N . SER A 1 100 ? 4.512 -2.509 0.534 1.00 86.81 100 SER A N 1
ATOM 728 C CA . SER A 1 100 ? 5.922 -2.123 0.504 1.00 86.81 100 SER A CA 1
ATOM 729 C C . SER A 1 100 ? 6.110 -0.618 0.327 1.00 86.81 100 SER A C 1
ATOM 731 O O . SER A 1 100 ? 6.838 -0.001 1.101 1.00 86.81 100 SER A O 1
ATOM 733 N N . SER A 1 101 ? 5.432 -0.031 -0.666 1.00 90.50 101 SER A N 1
ATOM 734 C CA . SER A 1 101 ? 5.739 1.313 -1.162 1.00 90.50 101 SER A CA 1
ATOM 735 C C . SER A 1 101 ? 5.332 2.444 -0.220 1.00 90.50 101 SER A C 1
ATOM 737 O O . SER A 1 101 ? 6.090 3.397 -0.104 1.00 90.50 101 SER A O 1
ATOM 739 N N . GLY A 1 102 ? 4.168 2.371 0.433 1.00 95.00 102 GLY A N 1
ATOM 740 C CA . GLY A 1 102 ? 3.683 3.443 1.310 1.00 95.00 102 GLY A CA 1
ATOM 741 C C . GLY A 1 102 ? 2.185 3.712 1.205 1.00 95.00 102 GLY A C 1
ATOM 742 O O . GLY A 1 102 ? 1.438 2.891 0.670 1.00 95.00 102 GLY A O 1
ATOM 743 N N . ILE A 1 103 ? 1.769 4.866 1.728 1.00 97.50 103 ILE A N 1
ATOM 744 C CA . ILE A 1 103 ? 0.390 5.372 1.715 1.00 97.50 103 ILE A CA 1
ATOM 745 C C . ILE A 1 103 ? 0.317 6.721 0.991 1.00 97.50 103 ILE A C 1
ATOM 747 O O . ILE A 1 103 ? 1.174 7.580 1.181 1.00 97.50 103 ILE A O 1
ATOM 751 N N . ASN A 1 104 ? -0.693 6.911 0.143 1.00 98.06 104 ASN A N 1
ATOM 752 C CA . ASN A 1 104 ? -0.841 8.152 -0.612 1.00 98.06 104 ASN A CA 1
ATOM 753 C C . ASN A 1 104 ? -1.522 9.243 0.223 1.00 98.06 104 ASN A C 1
ATOM 755 O O . ASN A 1 104 ? -2.541 8.976 0.855 1.00 98.06 104 ASN A O 1
ATOM 759 N N . GLY A 1 105 ? -0.997 10.465 0.163 1.00 97.62 105 GLY A N 1
ATOM 760 C CA . GLY A 1 105 ? -1.655 11.665 0.680 1.00 97.62 105 GLY A CA 1
ATOM 761 C C . GLY A 1 105 ? -1.184 12.898 -0.072 1.00 97.62 105 GLY A C 1
ATOM 762 O O . GLY A 1 105 ? -0.020 12.954 -0.443 1.00 97.62 105 GLY A O 1
ATOM 763 N N . ALA A 1 106 ? -2.075 13.846 -0.337 1.00 97.31 106 ALA A N 1
ATOM 764 C CA . ALA A 1 106 ? -1.719 15.087 -1.018 1.00 97.31 106 ALA A CA 1
ATOM 765 C C . ALA A 1 106 ? -1.667 16.256 -0.034 1.00 97.31 106 ALA A C 1
ATOM 767 O O . ALA A 1 106 ? -2.348 16.253 0.993 1.00 97.31 106 ALA A O 1
ATOM 768 N N . TYR A 1 107 ? -0.864 17.264 -0.373 1.00 93.62 107 TYR A N 1
ATOM 769 C CA . TYR A 1 107 ? -0.691 18.491 0.398 1.00 93.62 107 TYR A CA 1
ATOM 770 C C . TYR A 1 107 ? -0.251 18.263 1.862 1.00 93.62 107 TYR A C 1
ATOM 772 O O . TYR A 1 107 ? -0.637 18.995 2.782 1.00 93.62 107 TYR A O 1
ATOM 780 N N . THR A 1 108 ? 0.553 17.223 2.100 1.00 97.25 108 THR A N 1
ATOM 781 C CA . THR A 1 108 ? 1.032 16.869 3.445 1.00 97.25 108 THR A CA 1
ATOM 782 C C . THR A 1 108 ? 2.189 17.754 3.896 1.00 97.25 108 THR A C 1
ATOM 784 O O . THR A 1 108 ? 2.926 18.319 3.087 1.00 97.25 108 THR A O 1
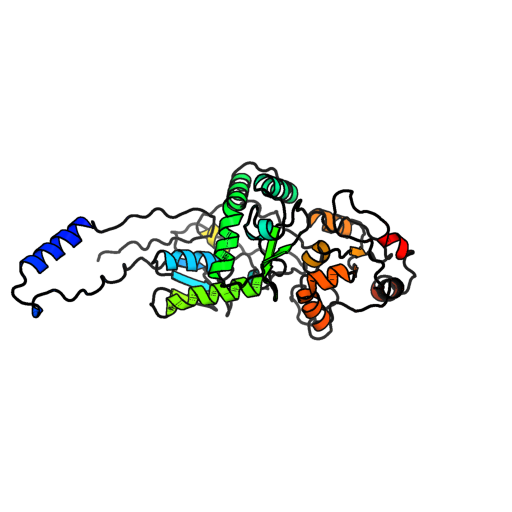ATOM 787 N N . THR A 1 109 ? 2.397 17.834 5.211 1.00 96.00 109 THR A N 1
ATOM 788 C CA . THR A 1 109 ? 3.575 18.512 5.783 1.00 96.00 109 THR A CA 1
ATOM 789 C C . THR A 1 109 ? 4.903 17.895 5.323 1.00 96.00 109 THR A C 1
ATOM 791 O O . THR A 1 109 ? 5.904 18.596 5.208 1.00 96.00 109 THR A O 1
ATOM 794 N N . PHE A 1 110 ? 4.924 16.598 5.002 1.00 96.19 110 PHE A N 1
ATOM 795 C CA . PHE A 1 110 ? 6.118 15.905 4.502 1.00 96.19 110 PHE A CA 1
ATOM 796 C C . PHE A 1 110 ? 6.422 16.236 3.037 1.00 96.19 110 PHE A C 1
ATOM 798 O O . PHE A 1 110 ? 7.587 16.330 2.663 1.00 96.19 110 PHE A O 1
ATOM 805 N N . GLN A 1 111 ? 5.395 16.453 2.208 1.00 96.31 111 GLN A N 1
ATOM 806 C CA . GLN A 1 111 ? 5.584 16.958 0.845 1.00 96.31 111 GLN A CA 1
ATOM 807 C C . GLN A 1 111 ? 6.177 18.370 0.860 1.00 96.31 111 GLN A C 1
ATOM 809 O O . GLN A 1 111 ? 7.112 18.643 0.113 1.00 96.31 111 GLN A O 1
ATOM 814 N N . GLU A 1 112 ? 5.695 19.239 1.752 1.00 94.50 112 GLU A N 1
ATOM 815 C CA . GLU A 1 112 ? 6.227 20.596 1.926 1.00 94.50 112 GLU A CA 1
ATOM 816 C C . GLU A 1 112 ? 7.712 20.586 2.338 1.00 94.50 112 GLU A C 1
ATOM 818 O O . GLU A 1 112 ? 8.514 21.315 1.757 1.00 94.50 112 GLU A O 1
ATOM 823 N N . GLN A 1 113 ? 8.105 19.707 3.269 1.00 93.62 113 GLN A N 1
ATOM 824 C CA . GLN A 1 113 ? 9.503 19.545 3.707 1.00 93.62 113 GLN A CA 1
ATOM 825 C C . GLN A 1 113 ? 10.452 19.128 2.573 1.00 93.62 113 GLN A C 1
ATOM 827 O O . GLN A 1 113 ? 11.605 19.555 2.545 1.00 93.62 113 GLN A O 1
ATOM 832 N N . GLU A 1 114 ? 9.960 18.328 1.626 1.00 91.06 114 GLU A N 1
ATOM 833 C CA . GLU A 1 114 ? 10.704 17.860 0.451 1.00 91.06 114 GLU A CA 1
ATOM 834 C C . GLU A 1 114 ? 10.532 18.787 -0.773 1.00 91.06 114 GLU A C 1
ATOM 836 O O . GLU A 1 114 ? 10.981 18.458 -1.870 1.00 91.06 114 GLU A O 1
ATOM 841 N N . ASN A 1 115 ? 9.898 19.959 -0.609 1.00 93.81 115 ASN A N 1
ATOM 842 C CA . ASN A 1 115 ? 9.567 20.909 -1.683 1.00 93.81 115 ASN A CA 1
ATOM 843 C C . ASN A 1 115 ? 8.768 20.277 -2.842 1.00 93.81 115 ASN A C 1
ATOM 845 O O . ASN A 1 115 ? 8.961 20.615 -4.013 1.00 93.81 115 ASN A O 1
ATOM 849 N N . VAL A 1 116 ? 7.870 19.342 -2.527 1.00 92.94 116 VAL A N 1
ATOM 850 C CA . VAL A 1 116 ? 6.987 18.694 -3.499 1.00 92.94 116 VAL A CA 1
ATOM 851 C C . VAL A 1 116 ? 5.666 19.451 -3.595 1.00 92.94 116 VAL A C 1
ATOM 853 O O . VAL A 1 116 ? 4.861 19.448 -2.665 1.00 92.94 116 VAL A O 1
ATOM 856 N N . GLU A 1 117 ? 5.404 20.048 -4.758 1.00 94.12 117 GLU A N 1
ATOM 857 C CA . GLU A 1 117 ? 4.116 20.678 -5.056 1.00 94.12 117 GLU A CA 1
ATOM 858 C C . GLU A 1 117 ? 3.060 19.643 -5.482 1.00 94.12 117 GLU A C 1
ATOM 860 O O . GLU A 1 117 ? 3.162 18.985 -6.527 1.00 94.12 117 GLU A O 1
ATOM 865 N N . ASP A 1 118 ? 1.986 19.540 -4.705 1.00 96.75 118 ASP A N 1
ATOM 866 C CA . ASP A 1 118 ? 0.843 18.669 -4.977 1.00 96.75 118 ASP A CA 1
ATOM 867 C C . ASP A 1 118 ? -0.458 19.322 -4.490 1.00 96.75 118 ASP A C 1
ATOM 869 O O . ASP A 1 118 ? -0.431 20.289 -3.728 1.00 96.75 118 ASP A O 1
ATOM 873 N N . SER A 1 119 ? -1.603 18.805 -4.933 1.00 96.44 119 SER A N 1
ATOM 874 C CA . SER A 1 119 ? -2.912 19.277 -4.475 1.00 96.44 119 SER A CA 1
ATOM 875 C C . SER A 1 119 ? -3.948 18.159 -4.482 1.00 96.44 119 SER A C 1
ATOM 877 O O . SER A 1 119 ? -3.775 17.124 -5.134 1.00 96.44 119 SER A O 1
ATOM 879 N N . ASN A 1 120 ? -5.054 18.383 -3.776 1.00 96.38 120 ASN A N 1
ATOM 880 C CA . ASN A 1 120 ? -6.188 17.466 -3.803 1.00 96.38 120 ASN A CA 1
ATOM 881 C C . ASN A 1 120 ? -6.765 17.344 -5.221 1.00 96.38 120 ASN A C 1
ATOM 883 O O . ASN A 1 120 ? -7.124 16.254 -5.644 1.00 96.38 120 ASN A O 1
ATOM 887 N N . GLU A 1 121 ? -6.787 18.422 -6.001 1.00 95.94 121 GLU A N 1
ATOM 888 C CA . GLU A 1 121 ? -7.243 18.405 -7.394 1.00 95.94 121 GLU A CA 1
ATOM 889 C C . GLU A 1 121 ? -6.350 17.508 -8.256 1.00 95.94 121 GLU A C 1
ATOM 891 O O . GLU A 1 121 ? -6.863 16.619 -8.933 1.00 95.94 121 GLU A O 1
ATOM 896 N N . ARG A 1 122 ? -5.019 17.656 -8.165 1.00 96.06 122 ARG A N 1
ATOM 897 C CA . ARG A 1 122 ? -4.075 16.793 -8.898 1.00 96.06 122 ARG A CA 1
ATOM 898 C C . ARG A 1 122 ? -4.225 15.327 -8.496 1.00 96.06 122 ARG A C 1
ATOM 900 O O . ARG A 1 122 ? -4.281 14.447 -9.352 1.00 96.06 122 ARG A O 1
ATOM 907 N N . PHE A 1 123 ? -4.338 15.047 -7.198 1.00 97.31 123 PHE A N 1
ATOM 908 C CA . PHE A 1 123 ? -4.515 13.677 -6.717 1.00 97.31 123 PHE A CA 1
ATOM 909 C C . PHE A 1 123 ? -5.870 13.078 -7.149 1.00 97.31 123 PHE A C 1
ATOM 911 O O . PHE A 1 123 ? -5.947 11.898 -7.509 1.00 97.31 123 PHE A O 1
ATOM 918 N N . LEU A 1 124 ? -6.934 13.882 -7.182 1.00 95.56 124 LEU A N 1
ATOM 919 C CA . LEU A 1 124 ? -8.241 13.478 -7.696 1.00 95.56 124 LEU A CA 1
ATOM 920 C C . LEU A 1 124 ? -8.178 13.154 -9.193 1.00 95.56 124 LEU A C 1
ATOM 922 O O . LEU A 1 124 ? -8.646 12.089 -9.597 1.00 95.56 124 LEU A O 1
ATOM 926 N N . GLU A 1 125 ? -7.580 14.030 -10.000 1.00 94.50 125 GLU A N 1
ATOM 927 C CA . GLU A 1 125 ? -7.408 13.838 -11.444 1.00 94.50 125 GLU A CA 1
ATOM 928 C C . GLU A 1 125 ? -6.627 12.557 -11.756 1.00 94.50 125 GLU A C 1
ATOM 930 O O . GLU A 1 125 ? -7.086 11.732 -12.552 1.00 94.50 125 GLU A O 1
ATOM 935 N N . ASP A 1 126 ? -5.505 12.334 -11.068 1.00 95.19 126 ASP A N 1
ATOM 936 C CA . ASP A 1 126 ? -4.697 11.120 -11.203 1.00 95.19 126 ASP A CA 1
ATOM 937 C C . ASP A 1 126 ? -5.474 9.856 -10.835 1.00 95.19 126 ASP A C 1
ATOM 939 O O . ASP A 1 126 ? -5.392 8.836 -11.530 1.00 95.19 126 ASP A O 1
ATOM 943 N N . THR A 1 127 ? -6.253 9.917 -9.752 1.00 94.50 127 THR A N 1
ATOM 944 C CA . THR A 1 127 ? -7.049 8.780 -9.278 1.00 94.50 127 THR A CA 1
ATOM 945 C C . THR A 1 127 ? -8.159 8.443 -10.268 1.00 94.50 127 THR A C 1
ATOM 947 O O . THR A 1 127 ? -8.318 7.278 -10.638 1.00 94.50 127 THR A O 1
ATOM 950 N N . VAL A 1 128 ? -8.894 9.449 -10.752 1.00 92.62 128 VAL A N 1
ATOM 951 C CA . VAL A 1 128 ? -9.956 9.268 -11.752 1.00 92.62 128 VAL A CA 1
ATOM 952 C C . VAL A 1 128 ? -9.365 8.713 -13.046 1.00 92.62 128 VAL A C 1
ATOM 954 O O . VAL A 1 128 ? -9.815 7.667 -13.517 1.00 92.62 128 VAL A O 1
ATOM 957 N N . LYS A 1 129 ? -8.290 9.320 -13.562 1.00 91.12 129 LYS A N 1
ATOM 958 C CA . LYS A 1 129 ? -7.582 8.850 -14.762 1.00 91.12 129 LYS A CA 1
ATOM 959 C C . LYS A 1 129 ? -7.110 7.400 -14.623 1.00 91.12 129 LYS A C 1
ATOM 961 O O . LYS A 1 129 ? -7.255 6.613 -15.557 1.00 91.12 129 LYS A O 1
ATOM 966 N N . SER A 1 130 ? -6.573 7.031 -13.461 1.00 88.75 130 SER A N 1
ATOM 967 C CA . SER A 1 130 ? -6.052 5.683 -13.197 1.00 88.75 130 SER A CA 1
ATOM 968 C C . SER A 1 130 ? -7.140 4.633 -12.963 1.00 88.75 130 SER A C 1
ATOM 970 O O . SER A 1 130 ? -6.892 3.446 -13.174 1.00 88.75 130 SER A O 1
ATOM 972 N N . SER A 1 131 ? -8.338 5.043 -12.540 1.00 86.06 131 SER A N 1
ATOM 973 C CA . SER A 1 131 ? -9.440 4.129 -12.213 1.00 86.06 131 SER A CA 1
ATOM 974 C C . SER A 1 131 ? -10.036 3.414 -13.432 1.00 86.06 131 SER A C 1
ATOM 976 O O . SER A 1 131 ? -10.660 2.364 -13.288 1.00 86.06 131 SER A O 1
ATOM 978 N N . GLY A 1 132 ? -9.868 3.980 -14.634 1.00 80.75 132 GLY A N 1
ATOM 979 C CA . GLY A 1 132 ? -10.578 3.532 -15.836 1.00 80.75 132 GLY A CA 1
ATOM 980 C C . GLY A 1 132 ? -12.067 3.905 -15.848 1.00 80.75 132 GLY A C 1
ATOM 981 O O . GLY A 1 132 ? -12.808 3.401 -16.690 1.00 80.75 132 GLY A O 1
ATOM 982 N N . ARG A 1 133 ? -12.508 4.777 -14.931 1.00 77.81 133 ARG A N 1
ATOM 983 C CA . ARG A 1 133 ? -13.875 5.305 -14.820 1.00 77.81 133 ARG A CA 1
ATOM 984 C C . ARG A 1 133 ? -13.873 6.831 -14.729 1.00 77.81 133 ARG A C 1
ATOM 986 O O . ARG A 1 133 ? -12.845 7.455 -14.488 1.00 77.81 133 ARG A O 1
ATOM 993 N N . GLY A 1 134 ? -15.049 7.430 -14.915 1.00 77.62 134 GLY A N 1
ATOM 994 C CA . GLY A 1 134 ? -15.275 8.843 -14.604 1.00 77.62 134 GLY A CA 1
ATOM 995 C C . GLY A 1 134 ? -15.377 9.094 -13.095 1.00 77.62 134 GLY A C 1
ATOM 996 O O . GLY A 1 134 ? -15.644 8.180 -12.319 1.00 77.62 134 GLY A O 1
ATOM 997 N N . GLY A 1 135 ? -15.205 10.351 -12.680 1.00 80.31 135 GLY A N 1
ATOM 998 C CA . GLY A 1 135 ? -15.303 10.793 -11.280 1.00 80.31 135 GLY A CA 1
ATOM 999 C C . GLY A 1 135 ? -16.735 11.054 -10.788 1.00 80.31 135 GLY A C 1
ATOM 1000 O O . GLY A 1 135 ? -16.937 11.886 -9.900 1.00 80.31 135 GLY A O 1
ATOM 1001 N N . GLU A 1 136 ? -17.730 10.396 -11.381 1.00 84.88 136 GLU A N 1
ATOM 1002 C CA . GLU A 1 136 ? -19.157 10.602 -11.106 1.00 84.88 136 GLU A CA 1
ATOM 1003 C C . GLU A 1 136 ? -19.753 9.486 -10.231 1.00 84.88 136 GLU A C 1
ATOM 1005 O O . GLU A 1 136 ? -19.146 8.434 -10.013 1.00 84.88 136 GLU A O 1
ATOM 1010 N N . GLY A 1 137 ? -20.965 9.723 -9.722 1.00 84.25 137 GLY A N 1
ATOM 1011 C CA . GLY A 1 137 ? -21.693 8.784 -8.869 1.00 84.25 137 GLY A CA 1
ATOM 1012 C C . GLY A 1 137 ? -21.031 8.541 -7.509 1.00 84.25 137 GLY A C 1
ATOM 1013 O O . GLY A 1 137 ? -20.100 9.239 -7.106 1.00 84.25 137 GLY A O 1
ATOM 1014 N N . ILE A 1 138 ? -21.513 7.511 -6.807 1.00 81.56 138 ILE A N 1
ATOM 1015 C CA . ILE A 1 138 ? -21.069 7.193 -5.443 1.00 81.56 138 ILE A CA 1
ATOM 1016 C C . ILE A 1 138 ? -19.567 6.890 -5.369 1.00 81.56 138 ILE A C 1
ATOM 1018 O O . ILE A 1 138 ? -18.892 7.344 -4.451 1.00 81.56 138 ILE A O 1
ATOM 1022 N N . THR A 1 139 ? -19.005 6.187 -6.359 1.00 81.81 139 THR A N 1
ATOM 1023 C CA . THR A 1 139 ? -17.562 5.905 -6.410 1.00 81.81 139 THR A CA 1
ATOM 1024 C C . THR A 1 139 ? -16.757 7.197 -6.551 1.00 81.81 139 THR A C 1
ATOM 1026 O O . THR A 1 139 ? -15.765 7.375 -5.850 1.00 81.81 139 THR A O 1
ATOM 1029 N N . GLY A 1 140 ? -17.203 8.133 -7.394 1.00 86.19 140 GLY A N 1
ATOM 1030 C CA . GLY A 1 140 ? -16.569 9.443 -7.538 1.00 86.19 140 GLY A CA 1
ATOM 1031 C C . GLY A 1 140 ? -16.613 10.285 -6.259 1.00 86.19 140 GLY A C 1
ATOM 1032 O O . GLY A 1 140 ? -15.624 10.926 -5.908 1.00 86.19 140 GLY A O 1
ATOM 1033 N N . GLU A 1 141 ? -17.730 10.254 -5.530 1.00 87.81 141 GLU A N 1
ATOM 1034 C CA . GLU A 1 141 ? -17.864 10.921 -4.226 1.00 87.81 141 GLU A CA 1
ATOM 1035 C C . GLU A 1 141 ? -16.946 10.308 -3.162 1.00 87.81 141 GLU A C 1
ATOM 1037 O O . GLU A 1 141 ? -16.286 11.040 -2.424 1.00 87.81 141 GLU A O 1
ATOM 1042 N N . LEU A 1 142 ? -16.832 8.977 -3.121 1.00 88.19 142 LEU A N 1
ATOM 1043 C CA . LEU A 1 142 ? -15.906 8.284 -2.224 1.00 88.19 142 LEU A CA 1
ATOM 1044 C C . LEU A 1 142 ? -14.442 8.603 -2.553 1.00 88.19 142 LEU A C 1
ATOM 1046 O O . LEU A 1 142 ? -13.643 8.796 -1.638 1.00 88.19 142 LEU A O 1
ATOM 1050 N N . VAL A 1 143 ? -14.088 8.706 -3.838 1.00 90.50 143 VAL A N 1
ATOM 1051 C CA . VAL A 1 143 ? -12.745 9.123 -4.268 1.00 90.50 143 VAL A CA 1
ATOM 1052 C C . VAL A 1 143 ? -12.461 10.565 -3.846 1.00 90.50 143 VAL A C 1
ATOM 1054 O O . VAL A 1 143 ? -11.397 10.817 -3.284 1.00 90.50 143 VAL A O 1
ATOM 1057 N N . ARG A 1 144 ? -13.404 11.499 -4.041 1.00 91.75 144 ARG A N 1
ATOM 1058 C CA . ARG A 1 144 ? -13.262 12.878 -3.541 1.00 91.75 144 ARG A CA 1
ATOM 1059 C C . ARG A 1 144 ? -13.028 12.897 -2.037 1.00 91.75 144 ARG A C 1
ATOM 1061 O O . ARG A 1 144 ? -12.048 13.480 -1.587 1.00 91.75 144 ARG A O 1
ATOM 1068 N N . ARG A 1 145 ? -13.841 12.161 -1.273 1.00 92.44 145 ARG A N 1
ATOM 1069 C CA . ARG A 1 145 ? -13.689 12.075 0.184 1.00 92.44 145 ARG A CA 1
ATOM 1070 C C . ARG A 1 145 ? -12.337 11.492 0.603 1.00 92.44 145 ARG A C 1
ATOM 1072 O O . ARG A 1 145 ? -11.744 11.972 1.566 1.00 92.44 145 ARG A O 1
ATOM 1079 N N . MET A 1 146 ? -11.867 10.460 -0.098 1.00 94.12 146 MET A N 1
ATOM 1080 C CA . MET A 1 146 ? -10.560 9.844 0.138 1.00 94.12 146 MET A CA 1
ATOM 1081 C C . MET A 1 146 ? -9.426 10.845 -0.091 1.00 94.12 146 MET A C 1
ATOM 1083 O O . MET A 1 146 ? -8.517 10.916 0.728 1.00 94.12 146 MET A O 1
ATOM 1087 N N . VAL A 1 147 ? -9.480 11.605 -1.186 1.00 94.94 147 VAL A N 1
ATOM 1088 C CA . VAL A 1 147 ? -8.447 12.580 -1.549 1.00 94.94 147 VAL A CA 1
ATOM 1089 C C . VAL A 1 147 ? -8.450 13.770 -0.591 1.00 94.94 147 VAL A C 1
ATOM 1091 O O . VAL A 1 147 ? -7.404 14.102 -0.038 1.00 94.94 147 VAL A O 1
ATOM 1094 N N . GLU A 1 148 ? -9.622 14.351 -0.325 1.00 93.94 148 GLU A N 1
ATOM 1095 C CA . GLU A 1 148 ? -9.787 15.502 0.569 1.00 93.94 148 GLU A CA 1
ATOM 1096 C C . GLU A 1 148 ? -9.295 15.228 1.992 1.00 93.94 148 GLU A C 1
ATOM 1098 O O . GLU A 1 148 ? -8.704 16.112 2.598 1.00 93.94 148 GLU A O 1
ATOM 1103 N N . GLY A 1 149 ? -9.527 14.020 2.519 1.00 95.12 149 GLY A N 1
ATOM 1104 C CA . GLY A 1 149 ? -9.077 13.619 3.858 1.00 95.12 149 GLY A CA 1
ATOM 1105 C C . GLY A 1 149 ? -7.715 12.923 3.891 1.00 95.12 149 GLY A C 1
ATOM 1106 O O . GLY A 1 149 ? -7.363 12.321 4.908 1.00 95.12 149 GLY A O 1
ATOM 1107 N N . SER A 1 150 ? -6.981 12.902 2.774 1.00 97.56 150 SER A N 1
ATOM 1108 C CA . SER A 1 150 ? -5.768 12.090 2.650 1.00 97.56 150 SER A CA 1
ATOM 1109 C C . SER A 1 150 ? -4.606 12.625 3.489 1.00 97.56 150 SER A C 1
ATOM 1111 O O . SER A 1 150 ? -3.860 11.828 4.059 1.00 97.56 150 SER A O 1
ATOM 1113 N N . LYS A 1 151 ? -4.487 13.952 3.633 1.00 97.38 151 LYS A N 1
ATOM 1114 C CA . LYS A 1 151 ? -3.480 14.590 4.488 1.00 97.38 151 LYS A CA 1
ATOM 1115 C C . LYS A 1 151 ? -3.630 14.145 5.934 1.00 97.38 151 LYS A C 1
ATOM 1117 O O . LYS A 1 151 ? -2.702 13.582 6.512 1.00 97.38 151 LYS A O 1
ATOM 1122 N N . GLU A 1 152 ? -4.816 14.356 6.493 1.00 96.38 152 GLU A N 1
ATOM 1123 C CA . GLU A 1 152 ? -5.119 14.038 7.882 1.00 96.38 152 GLU A CA 1
ATOM 1124 C C . GLU A 1 152 ? -4.988 12.537 8.127 1.00 96.38 152 GLU A C 1
ATOM 1126 O O . GLU A 1 152 ? -4.460 12.132 9.157 1.00 96.38 152 GLU A O 1
ATOM 1131 N N . ALA A 1 153 ? -5.412 11.700 7.174 1.00 95.56 153 ALA A N 1
ATOM 1132 C CA . ALA A 1 153 ? -5.285 10.251 7.287 1.00 95.56 153 ALA A CA 1
ATOM 1133 C C . ALA A 1 153 ? -3.819 9.787 7.330 1.00 95.56 153 ALA A C 1
ATOM 1135 O O . ALA A 1 153 ? -3.480 8.920 8.139 1.00 95.56 153 ALA A O 1
ATOM 1136 N N . VAL A 1 154 ? -2.949 10.352 6.484 1.00 97.69 154 VAL A N 1
ATOM 1137 C CA . VAL A 1 154 ? -1.515 10.029 6.469 1.00 97.69 154 VAL A CA 1
ATOM 1138 C C . VAL A 1 154 ? -0.840 10.496 7.753 1.00 97.69 154 VAL A C 1
ATOM 1140 O O . VAL A 1 154 ? -0.150 9.707 8.397 1.00 97.69 154 VAL A O 1
ATOM 1143 N N . GLU A 1 155 ? -1.052 11.748 8.148 1.00 97.25 155 GLU A N 1
ATOM 1144 C CA . GLU A 1 155 ? -0.416 12.322 9.337 1.00 97.25 155 GLU A CA 1
ATOM 1145 C C . GLU A 1 155 ? -0.892 11.619 10.616 1.00 97.25 155 GLU A C 1
ATOM 1147 O O . GLU A 1 155 ? -0.070 11.241 11.452 1.00 97.25 155 GLU A O 1
ATOM 1152 N N . TRP A 1 156 ? -2.192 11.322 10.719 1.00 96.69 156 TRP A N 1
ATOM 1153 C CA . TRP A 1 156 ? -2.746 10.520 11.809 1.00 96.69 156 TRP A CA 1
ATOM 1154 C C . TRP A 1 156 ? -2.139 9.116 11.842 1.00 96.69 156 TRP A C 1
ATOM 1156 O O . TRP A 1 156 ? -1.742 8.639 12.903 1.00 96.69 156 TRP A O 1
ATOM 1166 N N . LEU A 1 157 ? -2.027 8.438 10.695 1.00 97.06 157 LEU A N 1
ATOM 1167 C CA . LEU A 1 157 ? -1.462 7.091 10.655 1.00 97.06 157 LEU A CA 1
ATOM 1168 C C . LEU A 1 157 ? -0.006 7.083 11.128 1.00 97.06 157 LEU A C 1
ATOM 1170 O O . LEU A 1 157 ? 0.366 6.221 11.921 1.00 97.06 157 LEU A O 1
ATOM 1174 N N . LEU A 1 158 ? 0.809 8.020 10.645 1.00 97.12 158 LEU A N 1
ATOM 1175 C CA . LEU A 1 158 ? 2.229 8.093 10.982 1.00 97.12 158 LEU A CA 1
ATOM 1176 C C . LEU A 1 158 ? 2.443 8.403 12.469 1.00 97.12 158 LEU A C 1
ATOM 1178 O O . LEU A 1 158 ? 3.248 7.724 13.109 1.00 97.12 158 LEU A O 1
ATOM 1182 N N . ASP A 1 159 ? 1.679 9.344 13.030 1.00 97.25 159 ASP A N 1
ATOM 1183 C CA . ASP A 1 159 ? 1.703 9.665 14.463 1.00 97.25 159 ASP A CA 1
ATOM 1184 C C . ASP A 1 159 ? 1.317 8.447 15.316 1.00 97.25 159 ASP A C 1
ATOM 1186 O O . ASP A 1 159 ? 2.058 7.996 16.196 1.00 97.25 159 ASP A O 1
ATOM 1190 N N . ARG A 1 160 ? 0.177 7.827 15.003 1.00 96.81 160 ARG A N 1
ATOM 1191 C CA . ARG A 1 160 ? -0.398 6.754 15.824 1.00 96.81 160 ARG A CA 1
ATOM 1192 C C . ARG A 1 160 ? 0.301 5.419 15.678 1.00 96.81 160 ARG A C 1
ATOM 1194 O O . ARG A 1 160 ? 0.351 4.655 16.640 1.00 96.81 160 ARG A O 1
ATOM 1201 N N . ALA A 1 161 ? 0.899 5.161 14.520 1.00 97.00 161 ALA A N 1
ATOM 1202 C CA . ALA A 1 161 ? 1.834 4.060 14.346 1.00 97.00 161 ALA A CA 1
ATOM 1203 C C . ALA A 1 161 ? 3.238 4.380 14.900 1.00 97.00 161 ALA A C 1
ATOM 1205 O O . ALA A 1 161 ? 4.110 3.513 14.864 1.00 97.00 161 ALA A O 1
ATOM 1206 N N . SER A 1 162 ? 3.456 5.583 15.449 1.00 97.19 162 SER A N 1
ATOM 1207 C CA . SER A 1 162 ? 4.729 6.036 16.022 1.00 97.19 162 SER A CA 1
ATOM 1208 C C . SER A 1 162 ? 5.899 5.898 15.044 1.00 97.19 162 SER A C 1
ATOM 1210 O O . SER A 1 162 ? 6.972 5.405 15.401 1.00 97.19 162 SER A O 1
ATOM 1212 N N . ILE A 1 163 ? 5.678 6.306 13.794 1.00 97.44 163 ILE A N 1
ATOM 1213 C CA . ILE A 1 163 ? 6.693 6.269 12.745 1.00 97.44 163 ILE A CA 1
ATOM 1214 C C . ILE A 1 163 ? 7.611 7.487 12.899 1.00 97.44 163 ILE A C 1
ATOM 1216 O O . ILE A 1 163 ? 7.134 8.618 12.800 1.00 97.44 163 ILE A O 1
ATOM 1220 N N . PRO A 1 164 ? 8.919 7.295 13.141 1.00 94.94 164 PRO A N 1
ATOM 1221 C CA . PRO A 1 164 ? 9.824 8.415 13.346 1.00 94.94 164 PRO A CA 1
ATOM 1222 C C . PRO A 1 164 ? 10.159 9.116 12.018 1.00 94.94 164 PRO A C 1
ATOM 1224 O O . PRO A 1 164 ? 10.277 8.442 10.989 1.00 94.94 164 PRO A O 1
ATOM 1227 N N . PRO A 1 165 ? 10.383 10.444 12.032 1.00 92.75 165 PRO A N 1
ATOM 1228 C CA . PRO A 1 165 ? 10.975 11.146 10.900 1.00 92.75 165 PRO A CA 1
ATOM 1229 C C . PRO A 1 165 ? 12.453 10.735 10.699 1.00 92.75 165 PRO A C 1
ATOM 1231 O O . PRO A 1 165 ? 13.097 10.273 11.647 1.00 92.75 165 PRO A O 1
ATOM 1234 N N . PRO A 1 166 ? 13.026 10.940 9.500 1.00 94.06 166 PRO A N 1
ATOM 1235 C CA . PRO A 1 166 ? 12.385 11.515 8.316 1.00 94.06 166 PRO A CA 1
ATOM 1236 C C . PRO A 1 166 ? 11.366 10.562 7.671 1.00 94.06 166 PRO A C 1
ATOM 1238 O O . PRO A 1 166 ? 11.528 9.339 7.689 1.00 94.06 166 PRO A O 1
ATOM 1241 N N . ILE A 1 167 ? 10.314 11.144 7.092 1.00 96.00 167 ILE A N 1
ATOM 1242 C CA . ILE A 1 167 ? 9.306 10.431 6.301 1.00 96.00 167 ILE A CA 1
ATOM 1243 C C . ILE A 1 167 ? 9.633 10.647 4.831 1.00 96.00 167 ILE A C 1
ATOM 1245 O O . ILE A 1 167 ? 9.746 11.780 4.381 1.00 96.00 167 ILE A O 1
ATOM 1249 N N . LEU A 1 168 ? 9.780 9.558 4.081 1.00 94.25 168 LEU A N 1
ATOM 1250 C CA . LEU A 1 168 ? 10.109 9.631 2.662 1.00 94.25 168 LEU A CA 1
ATOM 1251 C C . LEU A 1 168 ? 8.832 9.769 1.835 1.00 94.25 168 LEU A C 1
ATOM 1253 O O . LEU A 1 168 ? 7.859 9.048 2.082 1.00 94.25 168 LEU A O 1
ATOM 1257 N N . VAL A 1 169 ? 8.872 10.617 0.806 1.00 95.50 169 VAL A N 1
ATOM 1258 C CA . VAL A 1 169 ? 7.783 10.795 -0.162 1.00 95.50 169 VAL A CA 1
ATOM 1259 C C . VAL A 1 169 ? 8.241 10.318 -1.541 1.00 95.50 169 VAL A C 1
ATOM 1261 O O . VAL A 1 169 ? 9.164 10.865 -2.134 1.00 95.50 169 VAL A O 1
ATOM 1264 N N . GLY A 1 170 ? 7.611 9.259 -2.048 1.00 91.44 170 GLY A N 1
ATOM 1265 C CA . GLY A 1 170 ? 7.954 8.636 -3.328 1.00 91.44 170 GLY A CA 1
ATOM 1266 C C . GLY A 1 170 ? 6.920 8.863 -4.432 1.00 91.44 170 GLY A C 1
ATOM 1267 O O . GLY A 1 170 ? 5.731 9.062 -4.164 1.00 91.44 170 GLY A O 1
ATOM 1268 N N . GLN A 1 171 ? 7.382 8.763 -5.679 1.00 91.44 171 GLN A N 1
ATOM 1269 C CA . GLN A 1 171 ? 6.555 8.750 -6.888 1.00 91.44 171 GLN A CA 1
ATOM 1270 C C . GLN A 1 171 ? 6.144 7.318 -7.250 1.00 91.44 171 GLN A C 1
ATOM 1272 O O . GLN A 1 171 ? 6.990 6.426 -7.239 1.00 91.44 171 GLN A O 1
ATOM 1277 N N . MET A 1 172 ? 4.875 7.094 -7.603 1.00 91.88 172 MET A N 1
ATOM 1278 C CA . MET A 1 172 ? 4.385 5.812 -8.137 1.00 91.88 172 MET A CA 1
ATOM 1279 C C . MET A 1 172 ? 3.827 5.998 -9.550 1.00 91.88 172 MET A C 1
ATOM 1281 O O . MET A 1 172 ? 3.655 7.119 -10.023 1.00 91.88 172 MET A O 1
ATOM 1285 N N . GLY A 1 173 ? 3.532 4.888 -10.229 1.00 87.81 173 GLY A N 1
ATOM 1286 C CA . GLY A 1 173 ? 2.908 4.934 -11.549 1.00 87.81 173 GLY A CA 1
ATOM 1287 C C . GLY A 1 173 ? 1.522 5.586 -11.516 1.00 87.81 173 GLY A C 1
ATOM 1288 O O . GLY A 1 173 ? 0.731 5.336 -10.608 1.00 87.81 173 GLY A O 1
ATOM 1289 N N . GLY A 1 174 ? 1.219 6.404 -12.522 1.00 89.62 174 GLY A N 1
ATOM 1290 C CA . GLY A 1 174 ? -0.049 7.125 -12.662 1.00 89.62 174 GLY A CA 1
ATOM 1291 C C . GLY A 1 174 ? -0.168 8.404 -11.829 1.00 89.62 174 GLY A C 1
ATOM 1292 O O . GLY A 1 174 ? -1.222 9.028 -11.865 1.00 89.62 174 GLY A O 1
ATOM 1293 N N . HIS A 1 175 ? 0.876 8.797 -11.097 1.00 92.38 175 HIS A N 1
ATOM 1294 C CA . HIS A 1 175 ? 0.915 10.040 -10.332 1.00 92.38 175 HIS A CA 1
ATOM 1295 C C . HIS A 1 175 ? 1.575 11.177 -11.130 1.00 92.38 175 HIS A C 1
ATOM 1297 O O . HIS A 1 175 ? 2.597 10.965 -11.782 1.00 92.38 175 HIS A O 1
ATOM 1303 N N . THR A 1 176 ? 1.072 12.404 -11.001 1.00 92.88 176 THR A N 1
ATOM 1304 C CA . THR A 1 176 ? 1.748 13.628 -11.455 1.00 92.88 176 THR A CA 1
ATOM 1305 C C . THR A 1 176 ? 2.782 14.136 -10.453 1.00 92.88 176 THR A C 1
ATOM 1307 O O . THR A 1 176 ? 3.780 14.718 -10.864 1.00 92.88 176 THR A O 1
ATOM 1310 N N . SER A 1 177 ? 2.582 13.894 -9.152 1.00 93.00 177 SER A N 1
ATOM 1311 C CA . SER A 1 177 ? 3.453 14.366 -8.064 1.00 93.00 177 SER A CA 1
ATOM 1312 C C . SER A 1 177 ? 3.755 13.248 -7.062 1.00 93.00 177 SER A C 1
ATOM 1314 O O . SER A 1 177 ? 2.892 12.417 -6.764 1.00 93.00 177 SER A O 1
ATOM 1316 N N . SER A 1 178 ? 4.969 13.259 -6.496 1.00 94.44 178 SER A N 1
ATOM 1317 C CA . SER A 1 178 ? 5.363 12.344 -5.419 1.00 94.44 178 SER A CA 1
ATOM 1318 C C . SER A 1 178 ? 4.433 12.510 -4.222 1.00 94.44 178 SER A C 1
ATOM 1320 O O . SER A 1 178 ? 4.330 13.596 -3.661 1.00 94.44 178 SER A O 1
ATOM 1322 N N . ARG A 1 179 ? 3.759 11.435 -3.810 1.00 97.38 179 ARG A N 1
ATOM 1323 C CA . ARG A 1 179 ? 2.751 11.497 -2.737 1.00 97.38 179 ARG A CA 1
ATOM 1324 C C . ARG A 1 179 ? 2.618 10.228 -1.910 1.00 97.38 179 ARG A C 1
ATOM 1326 O O . ARG A 1 179 ? 1.703 10.107 -1.100 1.00 97.38 179 ARG A O 1
ATOM 1333 N N . THR A 1 180 ? 3.508 9.261 -2.115 1.00 97.56 180 THR A N 1
ATOM 1334 C CA . THR A 1 180 ? 3.501 7.986 -1.392 1.00 97.56 180 THR A CA 1
ATOM 1335 C C . THR A 1 180 ? 4.447 8.054 -0.199 1.00 97.56 180 THR A C 1
ATOM 1337 O O . THR A 1 180 ? 5.664 8.028 -0.364 1.00 97.56 180 THR A O 1
ATOM 1340 N N . HIS A 1 181 ? 3.879 8.118 1.001 1.00 97.81 181 HIS A N 1
ATOM 1341 C CA . HIS A 1 181 ? 4.574 8.296 2.271 1.00 97.81 181 HIS A CA 1
ATOM 1342 C C . HIS A 1 181 ? 5.010 6.959 2.860 1.00 97.81 181 HIS A C 1
ATOM 1344 O O . HIS A 1 181 ? 4.214 6.014 2.941 1.00 97.81 181 HIS A O 1
ATOM 1350 N N . ARG A 1 182 ? 6.263 6.879 3.310 1.00 95.75 182 ARG A N 1
ATOM 1351 C CA . ARG A 1 182 ? 6.834 5.672 3.920 1.00 95.75 182 ARG A CA 1
ATOM 1352 C C . ARG A 1 182 ? 7.883 6.003 4.987 1.00 95.75 182 ARG A C 1
ATOM 1354 O O . ARG A 1 182 ? 8.498 7.068 4.921 1.00 95.75 182 ARG A O 1
ATOM 1361 N N . PRO A 1 183 ? 8.128 5.091 5.945 1.00 95.38 183 PRO A N 1
ATOM 1362 C CA . PRO A 1 183 ? 9.249 5.229 6.869 1.00 95.38 183 PRO A CA 1
ATOM 1363 C C . PRO A 1 183 ? 10.594 5.259 6.127 1.00 95.38 183 PRO A C 1
ATOM 1365 O O . PRO A 1 183 ? 10.731 4.695 5.036 1.00 95.38 183 PRO A O 1
ATOM 1368 N N . LEU A 1 184 ? 11.607 5.854 6.767 1.00 91.56 184 LEU A N 1
ATOM 1369 C CA . LEU A 1 184 ? 12.993 5.847 6.287 1.00 91.56 184 LEU A CA 1
ATOM 1370 C C . LEU A 1 184 ? 13.525 4.426 6.039 1.00 91.56 184 LEU A C 1
ATOM 1372 O O . LEU A 1 184 ? 14.254 4.185 5.076 1.00 91.56 184 LEU A O 1
ATOM 1376 N N . SER A 1 185 ? 13.161 3.479 6.906 1.00 87.81 185 SER A N 1
ATOM 1377 C CA . SER A 1 185 ? 13.604 2.088 6.823 1.00 87.81 185 SER A CA 1
ATOM 1378 C C . SER A 1 185 ? 12.461 1.103 7.054 1.00 87.81 185 SER A C 1
ATOM 1380 O O . SER A 1 185 ? 11.450 1.420 7.681 1.00 87.81 185 SER A O 1
ATOM 1382 N N . GLY A 1 186 ? 12.643 -0.114 6.541 1.00 89.00 186 GLY A N 1
ATOM 1383 C CA . GLY A 1 186 ? 11.635 -1.169 6.600 1.00 89.00 186 GLY A CA 1
ATOM 1384 C C . GLY A 1 186 ? 10.524 -1.015 5.555 1.00 89.00 186 GLY A C 1
ATOM 1385 O O . GLY A 1 186 ? 10.451 -0.040 4.808 1.00 89.00 186 GLY A O 1
ATOM 1386 N N . LEU A 1 187 ? 9.666 -2.032 5.470 1.00 91.69 187 LEU A N 1
ATOM 1387 C CA . LEU A 1 187 ? 8.499 -2.006 4.588 1.00 91.69 187 LEU A CA 1
ATOM 1388 C C . LEU A 1 187 ? 7.377 -1.198 5.242 1.00 91.69 187 LEU A C 1
ATOM 1390 O O . LEU A 1 187 ? 7.047 -1.439 6.406 1.00 91.69 187 LEU A O 1
ATOM 1394 N N . ALA A 1 188 ? 6.764 -0.286 4.484 1.00 95.19 188 ALA A N 1
ATOM 1395 C CA . ALA A 1 188 ? 5.772 0.644 5.018 1.00 95.19 188 ALA A CA 1
ATOM 1396 C C . ALA A 1 188 ? 4.589 -0.069 5.688 1.00 95.19 188 ALA A C 1
ATOM 1398 O O . ALA A 1 188 ? 4.232 0.242 6.819 1.00 95.19 188 ALA A O 1
ATOM 1399 N N . GLY A 1 189 ? 4.032 -1.085 5.026 1.00 94.88 189 GLY A N 1
ATOM 1400 C CA . GLY A 1 189 ? 2.910 -1.864 5.538 1.00 94.88 189 GLY A CA 1
ATOM 1401 C C . GLY A 1 189 ? 3.219 -2.564 6.857 1.00 94.88 189 GLY A C 1
ATOM 1402 O O . GLY A 1 189 ? 2.427 -2.489 7.792 1.00 94.88 189 GLY A O 1
ATOM 1403 N N . ALA A 1 190 ? 4.389 -3.197 6.965 1.00 95.12 190 ALA A N 1
ATOM 1404 C CA . ALA A 1 190 ? 4.816 -3.856 8.197 1.00 95.12 190 ALA A CA 1
ATOM 1405 C C . ALA A 1 190 ? 4.984 -2.851 9.349 1.00 95.12 190 ALA A C 1
ATOM 1407 O O . ALA A 1 190 ? 4.538 -3.120 10.463 1.00 95.12 190 ALA A O 1
ATOM 1408 N N . ALA A 1 191 ? 5.571 -1.683 9.071 1.00 97.19 191 ALA A N 1
ATOM 1409 C CA . ALA A 1 191 ? 5.749 -0.624 10.059 1.00 97.19 191 ALA A CA 1
ATOM 1410 C C . ALA A 1 191 ? 4.403 -0.063 10.548 1.00 97.19 191 ALA A C 1
ATOM 1412 O O . ALA A 1 191 ? 4.178 0.021 11.754 1.00 97.19 191 ALA A O 1
ATOM 1413 N N . PHE A 1 192 ? 3.480 0.250 9.631 1.00 97.88 192 PHE A N 1
ATOM 1414 C CA . PHE A 1 192 ? 2.156 0.776 9.977 1.00 97.88 192 PHE A CA 1
ATOM 1415 C C . PHE A 1 192 ? 1.337 -0.224 10.792 1.00 97.88 192 PHE A C 1
ATOM 1417 O O . PHE A 1 192 ? 0.762 0.142 11.813 1.00 97.88 192 PHE A O 1
ATOM 1424 N N . ILE A 1 193 ? 1.315 -1.495 10.377 1.00 97.75 193 ILE A N 1
ATOM 1425 C CA . ILE A 1 193 ? 0.596 -2.545 11.105 1.00 97.75 193 ILE A CA 1
ATOM 1426 C C . ILE A 1 193 ? 1.196 -2.756 12.489 1.00 97.75 193 ILE A C 1
ATOM 1428 O O . ILE A 1 193 ? 0.449 -2.752 13.461 1.00 97.75 193 ILE A O 1
ATOM 1432 N N . SER A 1 194 ? 2.520 -2.886 12.603 1.00 97.50 194 SER A N 1
ATOM 1433 C CA . SER A 1 194 ? 3.166 -3.094 13.902 1.00 97.50 194 SER A CA 1
ATOM 1434 C C . SER A 1 194 ? 2.931 -1.918 14.854 1.00 97.50 194 SER A C 1
ATOM 1436 O O . SER A 1 194 ? 2.640 -2.129 16.034 1.00 97.50 194 SER A O 1
ATOM 1438 N N . GLY A 1 195 ? 3.013 -0.686 14.346 1.00 97.81 195 GLY A N 1
ATOM 1439 C CA . GLY A 1 195 ? 2.752 0.521 15.122 1.00 97.81 195 GLY A CA 1
ATOM 1440 C C . GLY A 1 195 ? 1.306 0.607 15.607 1.00 97.81 195 GLY A C 1
ATOM 1441 O O . GLY A 1 195 ? 1.066 0.794 16.800 1.00 97.81 195 GLY A O 1
ATOM 1442 N N . LEU A 1 196 ? 0.337 0.405 14.709 1.00 98.06 196 LEU A N 1
ATOM 1443 C CA . LEU A 1 196 ? -1.082 0.420 15.068 1.00 98.06 196 LEU A CA 1
ATOM 1444 C C . LEU A 1 196 ? -1.469 -0.736 15.989 1.00 98.06 196 LEU A C 1
ATOM 1446 O O . LEU A 1 196 ? -2.231 -0.527 16.926 1.00 98.06 196 LEU A O 1
ATOM 1450 N N . GLU A 1 197 ? -0.942 -1.941 15.765 1.00 97.69 197 GLU A N 1
ATOM 1451 C CA . GLU A 1 197 ? -1.152 -3.074 16.666 1.00 97.69 197 GLU A CA 1
ATOM 1452 C C . GLU A 1 197 ? -0.663 -2.723 18.072 1.00 97.69 197 GLU A C 1
ATOM 1454 O O . GLU A 1 197 ? -1.408 -2.875 19.039 1.00 97.69 197 GLU A O 1
ATOM 1459 N N . LYS A 1 198 ? 0.544 -2.155 18.195 1.00 97.62 198 LYS A N 1
ATOM 1460 C CA . LYS A 1 198 ? 1.066 -1.680 19.481 1.00 97.62 198 LYS A CA 1
ATOM 1461 C C . LYS A 1 198 ? 0.177 -0.599 20.102 1.00 97.62 198 LYS A C 1
ATOM 1463 O O . LYS A 1 198 ? -0.005 -0.609 21.317 1.00 97.62 198 LYS A O 1
ATOM 1468 N N . ALA A 1 199 ? -0.364 0.326 19.309 1.00 97.25 199 ALA A N 1
ATOM 1469 C CA . ALA A 1 199 ? -1.262 1.374 19.794 1.00 97.25 199 ALA A CA 1
ATOM 1470 C C . ALA A 1 199 ? -2.587 0.798 20.320 1.00 97.25 199 ALA A C 1
ATOM 1472 O O . ALA A 1 199 ? -2.992 1.111 21.438 1.00 97.25 199 ALA A O 1
ATOM 1473 N N . VAL A 1 200 ? -3.212 -0.098 19.556 1.00 96.56 200 VAL A N 1
ATOM 1474 C CA . VAL A 1 200 ? -4.474 -0.768 19.896 1.00 96.56 200 VAL A CA 1
ATOM 1475 C C . VAL A 1 200 ? -4.310 -1.658 21.132 1.00 96.56 200 VAL A C 1
ATOM 1477 O O . VAL A 1 200 ? -5.118 -1.584 22.055 1.00 96.56 200 VAL A O 1
ATOM 1480 N N . MET A 1 201 ? -3.233 -2.445 21.221 1.00 96.31 201 MET A N 1
ATOM 1481 C CA . MET A 1 201 ? -3.017 -3.398 22.321 1.00 96.31 201 MET A CA 1
ATOM 1482 C C . MET A 1 201 ? -2.919 -2.747 23.709 1.00 96.31 201 MET A C 1
ATOM 1484 O O . MET A 1 201 ? -3.220 -3.416 24.697 1.00 96.31 201 MET A O 1
ATOM 1488 N N . LYS A 1 202 ? -2.591 -1.450 23.808 1.00 94.94 202 LYS A N 1
ATOM 1489 C CA . LYS A 1 202 ? -2.605 -0.701 25.084 1.00 94.94 202 LYS A CA 1
ATOM 1490 C C . LYS A 1 202 ? -3.978 -0.716 25.763 1.00 94.94 202 LYS A C 1
ATOM 1492 O O . LYS A 1 202 ? -4.066 -0.723 26.982 1.00 94.94 202 LYS A O 1
ATOM 1497 N N . TYR A 1 203 ? -5.055 -0.781 24.984 1.00 94.12 203 TYR A N 1
ATOM 1498 C CA . TYR A 1 203 ? -6.426 -0.780 25.499 1.00 94.12 203 TYR A CA 1
ATOM 1499 C C . TYR A 1 203 ? -6.884 -2.144 26.030 1.00 94.12 203 TYR A C 1
ATOM 1501 O O . TYR A 1 203 ? -7.992 -2.266 26.560 1.00 94.12 203 TYR A O 1
ATOM 1509 N N . ARG A 1 204 ? -6.052 -3.184 25.887 1.00 91.19 204 ARG A N 1
ATOM 1510 C CA . ARG A 1 204 ? -6.353 -4.531 26.378 1.00 91.19 204 ARG A CA 1
ATOM 1511 C C . ARG A 1 204 ? -6.277 -4.614 27.900 1.00 91.19 204 ARG A C 1
ATOM 1513 O O . ARG A 1 204 ? -7.121 -5.269 28.502 1.00 91.19 204 ARG A O 1
ATOM 1520 N N . GLU A 1 205 ? -5.294 -3.950 28.507 1.00 83.94 205 GLU A N 1
ATOM 1521 C CA . GLU A 1 205 ? -5.099 -3.927 29.968 1.00 83.94 205 GLU A CA 1
ATOM 1522 C C . GLU A 1 205 ? -6.292 -3.273 30.679 1.00 83.94 205 GLU A C 1
ATOM 1524 O O . GLU A 1 205 ? -6.767 -3.756 31.703 1.00 83.94 205 GLU A O 1
ATOM 1529 N N . ASP A 1 206 ? -6.847 -2.244 30.044 1.00 81.81 206 ASP A N 1
ATOM 1530 C CA . ASP A 1 206 ? -8.005 -1.473 30.488 1.00 81.81 206 ASP A CA 1
ATOM 1531 C C . ASP A 1 206 ? -9.364 -2.166 30.275 1.00 81.81 206 ASP A C 1
ATOM 1533 O O . ASP A 1 206 ? -10.408 -1.580 30.582 1.00 81.81 206 ASP A O 1
ATOM 1537 N N . GLY A 1 207 ? -9.374 -3.364 29.680 1.00 85.25 207 GLY A N 1
ATOM 1538 C CA . GLY A 1 207 ? -10.581 -4.126 29.344 1.00 85.25 207 GLY A CA 1
ATOM 1539 C C . GLY A 1 207 ? -11.408 -3.566 28.178 1.00 85.25 207 GLY A C 1
ATOM 1540 O O . GLY A 1 207 ? -12.425 -4.157 27.823 1.00 85.25 207 GLY A O 1
ATOM 1541 N N . GLN A 1 208 ? -10.980 -2.460 27.558 1.00 88.19 208 GLN A N 1
ATOM 1542 C CA . GLN A 1 208 ? -11.678 -1.835 26.425 1.00 88.19 208 GLN A CA 1
ATOM 1543 C C . GLN A 1 208 ? -11.476 -2.603 25.116 1.00 88.19 208 GLN A C 1
ATOM 1545 O O . GLN A 1 208 ? -12.289 -2.484 24.204 1.00 88.19 208 GLN A O 1
ATOM 1550 N N . LEU A 1 209 ? -10.417 -3.407 25.012 1.00 93.62 209 LEU A N 1
ATOM 1551 C CA . LEU A 1 209 ? -10.129 -4.211 23.830 1.00 93.62 209 LEU A CA 1
ATOM 1552 C C . LEU A 1 209 ? -10.138 -5.710 24.138 1.00 93.62 209 LEU A C 1
ATOM 1554 O O . LEU A 1 209 ? -9.399 -6.197 24.996 1.00 93.62 209 LEU A O 1
ATOM 1558 N N . LYS A 1 210 ? -10.864 -6.462 23.310 1.00 91.56 210 LYS A N 1
ATOM 1559 C CA . LYS A 1 210 ? -10.724 -7.912 23.155 1.00 91.56 210 LYS A CA 1
ATOM 1560 C C . LYS A 1 210 ? -10.205 -8.225 21.753 1.00 91.56 210 LYS A C 1
ATOM 1562 O O . LYS A 1 210 ? -10.790 -7.780 20.775 1.00 91.56 210 LYS A O 1
ATOM 1567 N N . VAL A 1 211 ? -9.144 -9.024 21.648 1.00 92.19 211 VAL A N 1
ATOM 1568 C CA . VAL A 1 211 ? -8.611 -9.499 20.358 1.00 92.19 211 VAL A CA 1
ATOM 1569 C C . VAL A 1 211 ? -8.826 -11.003 20.237 1.00 92.19 211 VAL A C 1
ATOM 1571 O O . VAL A 1 211 ? -8.508 -11.749 21.164 1.00 92.19 211 VAL A O 1
ATOM 1574 N N . MET A 1 212 ? -9.364 -11.443 19.102 1.00 85.38 212 MET A N 1
ATOM 1575 C CA . MET A 1 212 ? -9.613 -12.845 18.773 1.00 85.38 212 MET A CA 1
ATOM 1576 C C . MET A 1 212 ? -8.985 -13.171 17.415 1.00 85.38 212 MET A C 1
ATOM 1578 O O . MET A 1 212 ? -9.589 -12.917 16.379 1.00 85.38 212 MET A O 1
ATOM 1582 N N . THR A 1 213 ? -7.774 -13.724 17.419 1.00 88.12 213 THR A N 1
ATOM 1583 C CA . THR A 1 213 ? -7.130 -14.281 16.218 1.00 88.12 213 THR A CA 1
ATOM 1584 C C . THR A 1 213 ? -7.532 -15.746 16.022 1.00 88.12 213 THR A C 1
ATOM 1586 O O . THR A 1 213 ? -8.128 -16.363 16.911 1.00 88.12 213 THR A O 1
ATOM 1589 N N . GLY A 1 214 ? -7.276 -16.316 14.843 1.00 75.19 214 GLY A N 1
ATOM 1590 C CA . GLY A 1 214 ? -7.688 -17.684 14.505 1.00 75.19 214 GLY A CA 1
ATOM 1591 C C . GLY A 1 214 ? -9.210 -17.874 14.478 1.00 75.19 214 GLY A C 1
ATOM 1592 O O . GLY A 1 214 ? -9.696 -19.000 14.563 1.00 75.19 214 GLY A O 1
ATOM 1593 N N . THR A 1 215 ? -9.973 -16.778 14.422 1.00 71.19 215 THR A N 1
ATOM 1594 C CA . THR A 1 215 ? -11.422 -16.762 14.621 1.00 71.19 215 THR A CA 1
ATOM 1595 C C . THR A 1 215 ? -12.099 -16.205 13.376 1.00 71.19 215 THR A C 1
ATOM 1597 O O . THR A 1 215 ? -11.945 -15.039 13.027 1.00 71.19 215 THR A O 1
ATOM 1600 N N . ARG A 1 216 ? -12.881 -17.036 12.684 1.00 73.69 216 ARG A N 1
ATOM 1601 C CA . ARG A 1 216 ? -13.617 -16.630 11.479 1.00 73.69 216 ARG A CA 1
ATOM 1602 C C . ARG A 1 216 ? -15.056 -16.259 11.826 1.00 73.69 216 ARG A C 1
ATOM 1604 O O . ARG A 1 216 ? -15.769 -17.066 12.415 1.00 73.69 216 ARG A O 1
ATOM 1611 N N . VAL A 1 217 ? -15.500 -15.080 11.395 1.00 67.75 217 VAL A N 1
ATOM 1612 C CA . VAL A 1 217 ? -16.922 -14.701 11.428 1.00 67.75 217 VAL A CA 1
ATOM 1613 C C . VAL A 1 217 ? -17.637 -15.375 10.258 1.00 67.75 217 VAL A C 1
ATOM 1615 O O . VAL A 1 217 ? -17.179 -15.280 9.121 1.00 67.75 217 VAL A O 1
ATOM 1618 N N . VAL A 1 218 ? -18.725 -16.091 10.545 1.00 68.44 218 VAL A N 1
ATOM 1619 C CA . VAL A 1 218 ? -19.450 -16.908 9.553 1.00 68.44 218 VAL A CA 1
ATOM 1620 C C . VAL A 1 218 ? -20.802 -16.327 9.157 1.00 68.44 218 VAL A C 1
ATOM 1622 O O . VAL A 1 218 ? -21.237 -16.544 8.033 1.00 68.44 218 VAL A O 1
ATOM 1625 N N . GLU A 1 219 ? -21.443 -15.571 10.045 1.00 61.91 219 GLU A N 1
ATOM 1626 C CA . GLU A 1 219 ? -22.765 -14.996 9.816 1.00 61.91 219 GLU A CA 1
ATOM 1627 C C . GLU A 1 219 ? -22.946 -13.741 10.681 1.00 61.91 219 GLU A C 1
ATOM 1629 O O . GLU A 1 219 ? -22.406 -13.652 11.786 1.00 61.91 219 GLU A O 1
ATOM 1634 N N . THR A 1 220 ? -23.689 -12.761 10.168 1.00 56.75 220 THR A N 1
ATOM 1635 C CA . THR A 1 220 ? -24.245 -11.656 10.957 1.00 56.75 220 THR A CA 1
ATOM 1636 C C . THR A 1 220 ? -25.706 -11.971 11.233 1.00 56.75 220 THR A C 1
ATOM 1638 O O . THR A 1 220 ? -26.433 -12.257 10.284 1.00 56.75 220 THR A O 1
ATOM 1641 N N . GLU A 1 221 ? -26.163 -11.893 12.483 1.00 45.69 221 GLU A N 1
ATOM 1642 C CA . GLU A 1 221 ? -27.577 -12.118 12.802 1.00 45.69 221 GLU A CA 1
ATOM 1643 C C . GLU A 1 221 ? -28.462 -11.029 12.159 1.00 45.69 221 GLU A C 1
ATOM 1645 O O . GLU A 1 221 ? -28.632 -9.932 12.686 1.00 45.69 221 GLU A O 1
ATOM 1650 N N . LYS A 1 222 ? -29.039 -11.343 10.995 1.00 40.12 222 LYS A N 1
ATOM 1651 C CA . LYS A 1 222 ? -30.253 -10.726 10.450 1.00 40.12 222 LYS A CA 1
ATOM 1652 C C . LYS A 1 222 ? -31.252 -11.842 10.153 1.00 40.12 222 LYS A C 1
ATOM 1654 O O . LYS A 1 222 ? -30.874 -12.917 9.696 1.00 40.12 222 LYS A O 1
ATOM 1659 N N . VAL A 1 223 ? -32.529 -11.585 10.449 1.00 36.31 223 VAL A N 1
ATOM 1660 C CA . VAL A 1 223 ? -33.649 -12.489 10.150 1.00 36.31 223 VAL A CA 1
ATOM 1661 C C . VAL A 1 223 ? -33.609 -12.864 8.664 1.00 36.31 223 VAL A C 1
ATOM 1663 O O . VAL A 1 223 ? -33.522 -11.993 7.802 1.00 36.31 223 VAL A O 1
ATOM 1666 N N . ARG A 1 224 ? -33.601 -14.178 8.422 1.00 31.12 224 ARG A N 1
ATOM 1667 C CA . ARG A 1 224 ? -33.367 -14.872 7.146 1.00 31.12 224 ARG A CA 1
ATOM 1668 C C . ARG A 1 224 ? -34.242 -14.400 5.982 1.00 31.12 224 ARG A C 1
ATOM 1670 O O . ARG A 1 224 ? -35.435 -14.224 6.179 1.00 31.12 224 ARG A O 1
ATOM 1677 N N . GLU A 1 225 ? -33.673 -14.483 4.774 1.00 31.20 225 GLU A N 1
ATOM 1678 C CA . GLU A 1 225 ? -34.256 -15.177 3.609 1.00 31.20 225 GLU A CA 1
ATOM 1679 C C . GLU A 1 225 ? -33.156 -15.561 2.583 1.00 31.20 225 GLU A C 1
ATOM 1681 O O . GLU A 1 225 ? -32.400 -14.699 2.159 1.00 31.20 225 GLU A O 1
ATOM 1686 N N . GLY A 1 226 ? -33.082 -16.854 2.211 1.00 29.98 226 GLY A N 1
ATOM 1687 C CA . GLY A 1 226 ? -32.527 -17.396 0.946 1.00 29.98 226 GLY A CA 1
ATOM 1688 C C . GLY A 1 226 ? -31.018 -17.278 0.641 1.00 29.98 226 GLY A C 1
ATOM 1689 O O . GLY A 1 226 ? -30.496 -16.183 0.495 1.00 29.98 226 GLY A O 1
ATOM 1690 N N . GLY A 1 227 ? -30.320 -18.412 0.469 1.00 35.69 227 GLY A N 1
ATOM 1691 C CA . GLY A 1 227 ? -28.875 -18.480 0.162 1.00 35.69 227 GLY A CA 1
ATOM 1692 C C . GLY A 1 227 ? -28.506 -18.796 -1.296 1.00 35.69 227 GLY A C 1
ATOM 1693 O O . GLY A 1 227 ? -29.392 -19.021 -2.103 1.00 35.69 227 GLY A O 1
ATOM 1694 N N . GLU A 1 228 ? -27.193 -18.825 -1.582 1.00 37.25 228 GLU A N 1
ATOM 1695 C CA . GLU A 1 228 ? -26.423 -19.573 -2.620 1.00 37.25 228 GLU A CA 1
ATOM 1696 C C . GLU A 1 228 ? -24.953 -19.070 -2.543 1.00 37.25 228 GLU A C 1
ATOM 1698 O O . GLU A 1 228 ? -24.728 -17.902 -2.238 1.00 37.25 228 GLU A O 1
ATOM 1703 N N . GLY A 1 229 ? -23.885 -19.881 -2.550 1.00 32.38 229 GLY A N 1
ATOM 1704 C CA . GLY A 1 229 ? -23.291 -20.653 -3.653 1.00 32.38 229 GLY A CA 1
ATOM 1705 C C . GLY A 1 229 ? -21.805 -20.229 -3.775 1.00 32.38 229 GLY A C 1
ATOM 1706 O O . GLY A 1 229 ? -21.522 -19.044 -3.919 1.00 32.38 229 GLY A O 1
ATOM 1707 N N . ASP A 1 230 ? -20.842 -21.148 -3.606 1.00 31.78 230 ASP A N 1
ATOM 1708 C CA . ASP A 1 230 ? -19.397 -20.838 -3.516 1.00 31.78 230 ASP A CA 1
ATOM 1709 C C . ASP A 1 230 ? -18.716 -20.988 -4.890 1.00 31.78 230 ASP A C 1
ATOM 1711 O O . ASP A 1 230 ? -18.451 -22.103 -5.339 1.00 31.78 230 ASP A O 1
ATOM 1715 N N . GLU A 1 231 ? -18.430 -19.875 -5.570 1.00 35.62 231 GLU A N 1
ATOM 1716 C CA . GLU A 1 231 ? -17.683 -19.874 -6.836 1.00 35.62 231 GLU A CA 1
ATOM 1717 C C . GLU A 1 231 ? -16.179 -19.656 -6.595 1.00 35.62 231 GLU A C 1
ATOM 1719 O O . GLU A 1 231 ? -15.747 -18.655 -6.014 1.00 35.62 231 GLU A O 1
ATOM 1724 N N . ARG A 1 232 ? -15.354 -20.604 -7.059 1.00 31.77 232 ARG A N 1
ATOM 1725 C CA . ARG A 1 232 ? -13.892 -20.465 -7.147 1.00 31.77 232 ARG A CA 1
ATOM 1726 C C . ARG A 1 232 ? -13.507 -19.982 -8.546 1.00 31.77 232 ARG A C 1
ATOM 1728 O O . ARG A 1 232 ? -13.777 -20.669 -9.523 1.00 31.77 232 ARG A O 1
ATOM 1735 N N . SER A 1 233 ? -12.824 -18.840 -8.618 1.00 34.00 233 SER A N 1
ATOM 1736 C CA . SER A 1 233 ? -12.238 -18.284 -9.847 1.00 34.00 233 SER A CA 1
ATOM 1737 C C . SER A 1 233 ? -10.884 -18.926 -10.200 1.00 34.00 233 SER A C 1
ATOM 1739 O O . SER A 1 233 ? -10.106 -19.290 -9.319 1.00 34.00 233 SER A O 1
ATOM 1741 N N . GLU A 1 234 ? -10.618 -19.005 -11.508 1.00 34.81 234 GLU A N 1
ATOM 1742 C CA . GLU A 1 234 ? -9.506 -19.669 -12.208 1.00 34.81 234 GLU A CA 1
ATOM 1743 C C . GLU A 1 234 ? -8.072 -19.162 -11.915 1.00 34.81 234 GLU A C 1
ATOM 1745 O O . GLU A 1 234 ? -7.822 -18.088 -11.364 1.00 34.81 234 GLU A O 1
ATOM 1750 N N . SER A 1 235 ? -7.109 -19.992 -12.333 1.00 36.84 235 SER A N 1
ATOM 1751 C CA . SER A 1 235 ? -5.692 -20.068 -11.964 1.00 36.84 235 SER A CA 1
ATOM 1752 C C . SER A 1 235 ? -4.760 -18.987 -12.548 1.00 36.84 235 SER A C 1
ATOM 1754 O O . SER A 1 235 ? -3.954 -19.264 -13.441 1.00 36.84 235 SER A O 1
ATOM 1756 N N . ARG A 1 236 ? -4.756 -17.778 -11.974 1.00 46.59 236 ARG A N 1
ATOM 1757 C CA . ARG A 1 236 ? -3.603 -16.852 -12.057 1.00 46.59 236 ARG A CA 1
ATOM 1758 C C . ARG A 1 236 ? -2.908 -16.752 -10.696 1.00 46.59 236 ARG A C 1
ATOM 1760 O O . ARG A 1 236 ? -3.575 -16.638 -9.671 1.00 46.59 236 ARG A O 1
ATOM 1767 N N . LYS A 1 237 ? -1.568 -16.796 -10.659 1.00 56.19 237 LYS A N 1
ATOM 1768 C CA . LYS A 1 237 ? -0.811 -16.594 -9.408 1.00 56.19 237 LYS A CA 1
ATOM 1769 C C . LYS A 1 237 ? -0.985 -15.137 -8.948 1.00 56.19 237 LYS A C 1
ATOM 1771 O O . LYS A 1 237 ? -0.554 -14.225 -9.644 1.00 56.19 237 LYS A O 1
ATOM 1776 N N . GLY A 1 238 ? -1.628 -14.919 -7.800 1.00 56.62 238 GLY A N 1
ATOM 1777 C CA . GLY A 1 238 ? -1.809 -13.589 -7.202 1.00 56.62 238 GLY A CA 1
ATOM 1778 C C . GLY A 1 238 ? -0.638 -13.169 -6.307 1.00 56.62 238 GLY A C 1
ATOM 1779 O O . GLY A 1 238 ? 0.267 -13.959 -6.052 1.00 56.62 238 GLY A O 1
ATOM 1780 N N . THR A 1 239 ? -0.669 -11.937 -5.795 1.00 58.25 239 THR A N 1
ATOM 1781 C CA . THR A 1 239 ? 0.276 -11.405 -4.782 1.00 58.25 239 THR A CA 1
ATOM 1782 C C . THR A 1 239 ? -0.310 -11.402 -3.360 1.00 58.25 239 THR A C 1
ATOM 1784 O O . THR A 1 239 ? 0.382 -11.115 -2.382 1.00 58.25 239 THR A O 1
ATOM 1787 N N . ASN A 1 240 ? -1.592 -11.751 -3.224 1.00 65.50 240 ASN A N 1
ATOM 1788 C CA . ASN A 1 240 ? -2.336 -11.748 -1.962 1.00 65.50 240 ASN A CA 1
ATOM 1789 C C . ASN A 1 240 ? -1.985 -12.944 -1.071 1.00 65.50 240 ASN A C 1
ATOM 1791 O O . ASN A 1 240 ? -1.528 -13.973 -1.545 1.00 65.50 240 ASN A O 1
ATOM 1795 N N . GLY A 1 241 ? -2.222 -12.867 0.239 1.00 56.16 241 GLY A N 1
ATOM 1796 C CA . GLY A 1 241 ? -2.226 -14.072 1.079 1.00 56.16 241 GLY A CA 1
ATOM 1797 C C . GLY A 1 241 ? -3.371 -15.023 0.722 1.00 56.16 241 GLY A C 1
ATOM 1798 O O . GLY A 1 241 ? -4.437 -14.565 0.307 1.00 56.16 241 GLY A O 1
ATOM 1799 N N . ALA A 1 242 ? -3.174 -16.327 0.952 1.00 65.75 242 ALA A N 1
ATOM 1800 C CA . ALA A 1 2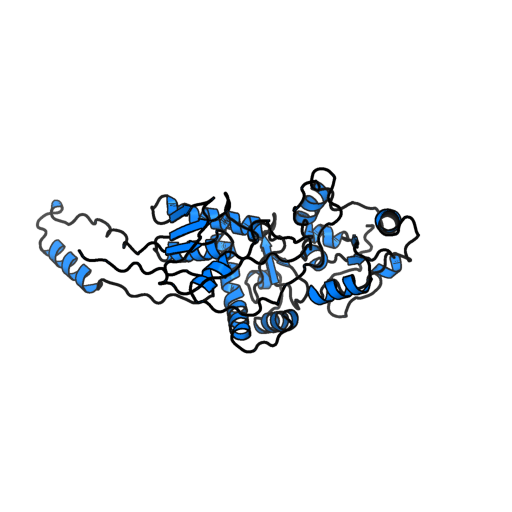42 ? -4.177 -17.372 0.700 1.00 65.75 242 ALA A CA 1
ATOM 1801 C C . ALA A 1 242 ? -5.513 -17.141 1.442 1.00 65.75 242 ALA A C 1
ATOM 1803 O O . ALA A 1 242 ? -6.550 -17.650 1.033 1.00 65.75 242 ALA A O 1
ATOM 1804 N N . PHE A 1 243 ? -5.499 -16.322 2.497 1.00 68.44 243 PHE A N 1
ATOM 1805 C CA . PHE A 1 243 ? -6.667 -15.907 3.277 1.00 68.44 243 PHE A CA 1
ATOM 1806 C C . PHE A 1 243 ? -7.602 -14.908 2.565 1.00 68.44 243 PHE A C 1
ATOM 1808 O O . PHE A 1 243 ? -8.717 -14.665 3.025 1.00 68.44 243 PHE A O 1
ATOM 1815 N N . THR A 1 244 ? -7.201 -14.335 1.426 1.00 67.31 244 THR A N 1
ATOM 1816 C CA . THR A 1 244 ? -7.977 -13.297 0.717 1.00 67.31 244 THR A CA 1
ATOM 1817 C C . THR A 1 244 ? -9.032 -13.927 -0.198 1.00 67.31 244 THR A C 1
ATOM 1819 O O . THR A 1 244 ? -8.843 -14.014 -1.406 1.00 67.31 244 THR A O 1
ATOM 1822 N N . THR A 1 245 ? -10.137 -14.399 0.385 1.00 74.69 245 THR A N 1
ATOM 1823 C CA . THR A 1 245 ? -11.140 -15.252 -0.298 1.00 74.69 245 THR A CA 1
ATOM 1824 C C . THR A 1 245 ? -12.520 -14.605 -0.480 1.00 74.69 245 THR A C 1
ATOM 1826 O O . THR A 1 245 ? -13.462 -15.259 -0.922 1.00 74.69 245 THR A O 1
ATOM 1829 N N . GLY A 1 246 ? -12.661 -13.319 -0.143 1.00 74.19 246 GLY A N 1
ATOM 1830 C CA . GLY A 1 246 ? -13.924 -12.581 -0.285 1.00 74.19 246 GLY A CA 1
ATOM 1831 C C . GLY A 1 246 ? -14.943 -12.811 0.840 1.00 74.19 246 GLY A C 1
ATOM 1832 O O . GLY A 1 246 ? -16.074 -12.349 0.727 1.00 74.19 246 GLY A O 1
ATOM 1833 N N . ASP A 1 247 ? -14.558 -13.472 1.937 1.00 73.12 247 ASP A N 1
ATOM 1834 C CA . A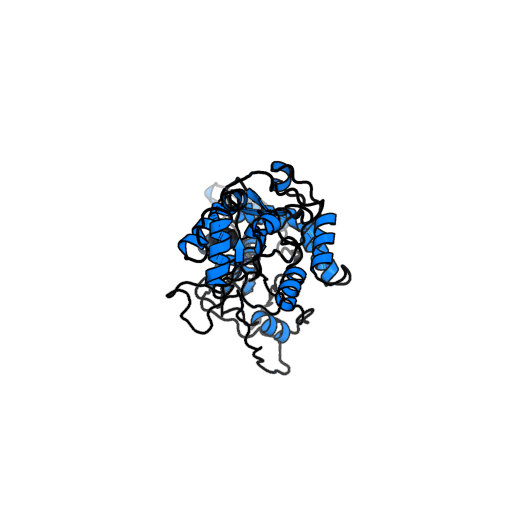SP A 1 247 ? -15.438 -13.770 3.082 1.00 73.12 247 ASP A CA 1
ATOM 1835 C C . ASP A 1 247 ? -16.189 -12.538 3.620 1.00 73.12 247 ASP A C 1
ATOM 1837 O O . ASP A 1 247 ? -17.388 -12.610 3.871 1.00 73.12 247 ASP A O 1
ATOM 1841 N N . GLY A 1 248 ? -15.512 -11.391 3.748 1.00 76.19 248 GLY A N 1
ATOM 1842 C CA . GLY A 1 248 ? -16.143 -10.152 4.217 1.00 76.19 248 GLY A CA 1
ATOM 1843 C C . GLY A 1 248 ? -17.221 -9.619 3.266 1.00 76.19 248 GLY A C 1
ATOM 1844 O O . GLY A 1 248 ? -18.246 -9.123 3.723 1.00 76.19 248 GLY A O 1
ATOM 1845 N N . ILE A 1 249 ? -17.038 -9.781 1.950 1.00 74.31 249 ILE A N 1
ATOM 1846 C CA . ILE A 1 249 ? -18.040 -9.399 0.941 1.00 74.31 249 ILE A CA 1
ATOM 1847 C C . ILE A 1 249 ? -19.244 -10.343 1.020 1.00 74.31 249 ILE A C 1
ATOM 1849 O O . ILE A 1 249 ? -20.383 -9.886 0.973 1.00 74.31 249 ILE A O 1
ATOM 1853 N N . LYS A 1 250 ? -19.008 -11.651 1.189 1.00 75.81 250 LYS A N 1
ATOM 1854 C CA . LYS A 1 250 ? -20.079 -12.644 1.383 1.00 75.81 250 LYS A CA 1
ATOM 1855 C C . LYS A 1 250 ? -20.903 -12.320 2.631 1.00 75.81 250 LYS A C 1
ATOM 1857 O O . LYS A 1 250 ? -22.128 -12.287 2.558 1.00 75.81 250 LYS A O 1
ATOM 1862 N N . LEU A 1 251 ? -20.231 -11.995 3.737 1.00 73.69 251 LEU A N 1
ATOM 1863 C CA . LEU A 1 251 ? -20.866 -11.577 4.987 1.00 73.69 251 LEU A CA 1
ATOM 1864 C C . LEU A 1 251 ? -21.715 -10.309 4.799 1.00 73.69 251 LEU A C 1
ATOM 1866 O O . LEU A 1 251 ? -22.864 -10.265 5.228 1.00 73.69 251 LEU A O 1
ATOM 1870 N N . ALA A 1 252 ? -21.174 -9.299 4.111 1.00 74.69 252 ALA A N 1
ATOM 1871 C CA . ALA A 1 252 ? -21.880 -8.054 3.816 1.00 74.69 252 ALA A CA 1
ATOM 1872 C C . ALA A 1 252 ? -23.154 -8.292 2.990 1.00 74.69 252 ALA A C 1
ATOM 1874 O O . ALA A 1 252 ? -24.221 -7.775 3.320 1.00 74.69 252 ALA A O 1
ATOM 1875 N N . ARG A 1 253 ? -23.051 -9.103 1.930 1.00 78.25 253 ARG A N 1
ATOM 1876 C CA . ARG A 1 253 ? -24.181 -9.452 1.058 1.00 78.25 253 ARG A CA 1
ATOM 1877 C C . ARG A 1 253 ? -25.257 -10.227 1.808 1.00 78.25 253 ARG A C 1
ATOM 1879 O O . ARG A 1 253 ? -26.431 -9.910 1.655 1.00 78.25 253 ARG A O 1
ATOM 1886 N N . HIS A 1 254 ? -24.866 -11.173 2.665 1.00 72.81 254 HIS A N 1
ATOM 1887 C CA . HIS A 1 254 ? -25.797 -11.889 3.547 1.00 72.81 254 HIS A CA 1
ATOM 1888 C C . HIS A 1 254 ? -26.540 -10.937 4.495 1.00 72.81 254 HIS A C 1
ATOM 1890 O O . HIS A 1 254 ? -27.712 -11.131 4.791 1.00 72.81 254 HIS A O 1
ATOM 1896 N N . ALA A 1 255 ? -25.893 -9.844 4.909 1.00 73.81 255 ALA A N 1
ATOM 1897 C CA . ALA A 1 255 ? -26.519 -8.776 5.687 1.00 73.81 255 ALA A CA 1
ATOM 1898 C C . ALA A 1 255 ? -27.393 -7.807 4.853 1.00 73.81 255 ALA A C 1
ATOM 1900 O O . ALA A 1 255 ? -27.926 -6.838 5.408 1.00 73.81 255 ALA A O 1
ATOM 1901 N N . GLY A 1 256 ? -27.544 -8.036 3.545 1.00 78.56 256 GLY A N 1
ATOM 1902 C CA . GLY A 1 256 ? -28.327 -7.213 2.620 1.00 78.56 256 GLY A CA 1
ATOM 1903 C C . GLY A 1 256 ? -27.567 -6.041 1.988 1.00 78.56 256 GLY A C 1
ATOM 1904 O O . GLY A 1 256 ? -28.203 -5.141 1.442 1.00 78.56 256 GLY A O 1
ATOM 1905 N N . ALA A 1 257 ? -26.232 -6.002 2.070 1.00 80.00 257 ALA A N 1
ATOM 1906 C CA . ALA A 1 257 ? -25.443 -4.964 1.409 1.00 80.00 257 ALA A CA 1
ATOM 1907 C C . ALA A 1 257 ? -25.362 -5.193 -0.111 1.00 80.00 257 ALA A C 1
ATOM 1909 O O . ALA A 1 257 ? -25.144 -6.314 -0.577 1.00 80.00 257 ALA A O 1
ATOM 1910 N N . GLY A 1 258 ? -25.481 -4.109 -0.882 1.00 79.50 258 GLY A N 1
ATOM 1911 C CA . GLY A 1 258 ? -25.174 -4.113 -2.312 1.00 79.50 258 GLY A CA 1
ATOM 1912 C C . GLY A 1 258 ? -23.668 -4.189 -2.582 1.00 79.50 258 GLY A C 1
ATOM 1913 O O . GLY A 1 258 ? -22.847 -3.899 -1.712 1.00 79.50 258 GLY A O 1
ATOM 1914 N N . THR A 1 259 ? -23.302 -4.554 -3.811 1.00 79.81 259 THR A N 1
ATOM 1915 C CA . THR A 1 259 ? -21.916 -4.520 -4.301 1.00 79.81 259 THR A CA 1
ATOM 1916 C C . THR A 1 259 ? -21.831 -3.686 -5.566 1.00 79.81 259 THR A C 1
ATOM 1918 O O . THR A 1 259 ? -22.735 -3.744 -6.397 1.00 79.81 259 THR A O 1
ATOM 1921 N N . VAL A 1 260 ? -20.724 -2.974 -5.735 1.00 81.56 260 VAL A N 1
ATOM 1922 C CA . VAL A 1 260 ? -20.367 -2.260 -6.964 1.00 81.56 260 VAL A CA 1
ATOM 1923 C C . VAL A 1 260 ? -18.970 -2.705 -7.392 1.00 81.56 260 VAL A C 1
ATOM 1925 O O . VAL A 1 260 ? -18.152 -3.051 -6.540 1.00 81.56 260 VAL A O 1
ATOM 1928 N N . ASP A 1 261 ? -18.722 -2.723 -8.698 1.00 79.25 261 ASP A N 1
ATOM 1929 C CA . ASP A 1 261 ? -17.386 -2.824 -9.302 1.00 79.25 261 ASP A CA 1
ATOM 1930 C C . ASP A 1 261 ? -16.657 -4.155 -9.037 1.00 79.25 261 ASP A C 1
ATOM 1932 O O . ASP A 1 261 ? -15.428 -4.222 -9.039 1.00 79.25 261 ASP A O 1
ATOM 1936 N N . MET A 1 262 ? -17.406 -5.241 -8.823 1.00 82.25 262 MET A N 1
ATOM 1937 C CA . MET A 1 262 ? -16.852 -6.577 -8.549 1.00 82.25 262 MET A CA 1
ATOM 1938 C C . MET A 1 262 ? -16.029 -7.138 -9.723 1.00 82.25 262 MET A C 1
ATOM 1940 O O . MET A 1 262 ? -15.177 -8.002 -9.528 1.00 82.25 262 MET A O 1
ATOM 1944 N N . GLU A 1 263 ? -16.270 -6.641 -10.933 1.00 82.31 263 GLU A N 1
ATOM 1945 C CA . GLU A 1 263 ? -15.539 -6.942 -12.162 1.00 82.31 263 GLU A CA 1
ATOM 1946 C C . GLU A 1 263 ? -14.193 -6.203 -12.277 1.00 82.31 263 GLU A C 1
ATOM 1948 O O . GLU A 1 263 ? -13.337 -6.588 -13.078 1.00 82.31 263 GLU A O 1
ATOM 1953 N N . MET A 1 264 ? -13.972 -5.159 -11.470 1.00 79.94 264 MET A N 1
ATOM 1954 C CA . MET A 1 264 ? -12.785 -4.304 -11.534 1.00 79.94 264 MET A CA 1
ATOM 1955 C C . MET A 1 264 ? -11.621 -4.917 -10.746 1.00 79.94 264 MET A C 1
ATOM 1957 O O . MET A 1 264 ? -11.287 -4.504 -9.635 1.00 79.94 264 MET A O 1
ATOM 1961 N N . VAL A 1 265 ? -10.968 -5.917 -11.341 1.00 79.56 265 VAL A N 1
ATOM 1962 C CA . VAL A 1 265 ? -9.824 -6.620 -10.739 1.00 79.56 265 VAL A CA 1
ATOM 1963 C C . VAL A 1 265 ? -8.500 -6.076 -11.275 1.00 79.56 265 VAL A C 1
ATOM 1965 O O . VAL A 1 265 ? -8.211 -6.150 -12.469 1.00 79.56 265 VAL A O 1
ATOM 1968 N N . GLN A 1 266 ? -7.650 -5.565 -10.381 1.00 79.56 266 GLN A N 1
ATOM 1969 C CA . GLN A 1 266 ? -6.321 -5.073 -10.744 1.00 79.56 266 GLN A CA 1
ATOM 1970 C C . GLN A 1 266 ? -5.280 -6.200 -10.771 1.00 79.56 266 GLN A C 1
ATOM 1972 O O . GLN A 1 266 ? -5.156 -6.980 -9.828 1.00 79.56 266 GLN A O 1
ATOM 1977 N N . VAL A 1 267 ? -4.458 -6.212 -11.821 1.00 77.88 267 VAL A N 1
ATOM 1978 C CA . VAL A 1 267 ? -3.239 -7.025 -11.905 1.00 77.88 267 VAL A CA 1
ATOM 1979 C C . VAL A 1 267 ? -2.031 -6.125 -11.649 1.00 77.88 267 VAL A C 1
ATOM 1981 O O . VAL A 1 267 ? -1.920 -5.043 -12.224 1.00 77.88 267 VAL A O 1
ATOM 1984 N N . HIS A 1 268 ? -1.132 -6.554 -10.761 1.00 83.31 268 HIS A N 1
ATOM 1985 C CA . HIS A 1 268 ? 0.143 -5.870 -10.560 1.00 83.31 268 HIS A CA 1
ATOM 1986 C C . HIS A 1 268 ? 1.123 -6.284 -11.673 1.00 83.31 268 HIS A C 1
ATOM 1988 O O . HIS A 1 268 ? 1.300 -7.488 -11.865 1.00 83.31 268 HIS A O 1
ATOM 1994 N N . PRO A 1 269 ? 1.783 -5.344 -12.377 1.00 84.56 269 PRO A N 1
ATOM 1995 C CA . PRO A 1 269 ? 2.608 -5.680 -13.540 1.00 84.56 269 PRO A CA 1
ATOM 1996 C C . PRO A 1 269 ? 3.886 -6.441 -13.168 1.00 84.56 269 PRO A C 1
ATOM 1998 O O . PRO A 1 269 ? 4.387 -7.233 -13.955 1.00 84.56 269 PRO A O 1
ATOM 2001 N N . THR A 1 270 ? 4.425 -6.217 -11.964 1.00 85.94 270 THR A N 1
ATOM 2002 C CA . THR A 1 270 ? 5.728 -6.761 -11.553 1.00 85.94 270 THR A CA 1
ATOM 2003 C C . THR A 1 270 ? 5.607 -7.670 -10.329 1.00 85.94 270 THR A C 1
ATOM 2005 O O . THR A 1 270 ? 5.394 -7.211 -9.203 1.00 85.94 270 THR A O 1
ATOM 2008 N N . GLY A 1 271 ? 5.762 -8.974 -10.541 1.00 82.38 271 GLY A N 1
ATOM 2009 C CA . GLY A 1 271 ? 5.931 -9.988 -9.500 1.00 82.38 271 GLY A CA 1
ATOM 2010 C C . GLY A 1 271 ? 7.084 -10.910 -9.884 1.00 82.38 271 GLY A C 1
ATOM 2011 O O . GLY A 1 271 ? 7.217 -11.253 -11.055 1.00 82.38 271 GLY A O 1
ATOM 2012 N N . PHE A 1 272 ? 7.929 -11.282 -8.925 1.00 79.44 272 PHE A N 1
ATOM 2013 C CA . PHE A 1 272 ? 9.093 -12.120 -9.203 1.00 79.44 272 PHE A CA 1
ATOM 2014 C C . PHE A 1 272 ? 8.653 -13.541 -9.573 1.00 79.44 272 PHE A C 1
ATOM 2016 O O . PHE A 1 272 ? 8.053 -14.238 -8.749 1.00 79.44 272 PHE A O 1
ATOM 2023 N N . SER A 1 273 ? 8.938 -13.949 -10.811 1.00 67.44 273 SER A N 1
ATOM 2024 C CA . SER A 1 273 ? 8.769 -15.318 -11.317 1.00 67.44 273 SER A CA 1
ATOM 2025 C C . SER A 1 273 ? 9.922 -16.227 -10.886 1.00 67.44 273 SER A C 1
ATOM 2027 O O . SER A 1 273 ? 9.690 -17.379 -10.523 1.00 67.44 273 SER A O 1
ATOM 2029 N N . ASP A 1 274 ? 11.134 -15.672 -10.858 1.00 65.06 274 ASP A N 1
ATOM 2030 C CA . ASP A 1 274 ? 12.372 -16.321 -10.435 1.00 65.06 274 ASP A CA 1
ATOM 2031 C C . ASP A 1 274 ? 12.549 -16.209 -8.920 1.00 65.06 274 ASP A C 1
ATOM 2033 O O . ASP A 1 274 ? 13.156 -15.277 -8.396 1.00 65.06 274 ASP A O 1
ATOM 2037 N N . VAL A 1 275 ? 11.974 -17.158 -8.191 1.00 61.16 275 VAL A N 1
ATOM 2038 C CA . VAL A 1 275 ? 12.144 -17.265 -6.741 1.00 61.16 275 VAL A CA 1
ATOM 2039 C C . VAL A 1 275 ? 13.113 -18.421 -6.467 1.00 61.16 275 VAL A C 1
ATOM 2041 O O . VAL A 1 275 ? 12.815 -19.532 -6.909 1.00 61.16 275 VAL A O 1
ATOM 2044 N N . PRO A 1 276 ? 14.244 -18.220 -5.755 1.00 58.81 276 PRO A N 1
ATOM 2045 C CA . PRO A 1 276 ? 15.210 -19.292 -5.517 1.00 58.81 276 PRO A CA 1
ATOM 2046 C C . PRO A 1 276 ? 14.585 -20.559 -4.919 1.00 58.81 276 PRO A C 1
ATOM 2048 O O . PRO A 1 276 ? 13.647 -20.496 -4.112 1.00 58.81 276 PRO A O 1
ATOM 2051 N N . THR A 1 277 ? 15.136 -21.716 -5.296 1.00 46.22 277 THR A N 1
ATOM 2052 C CA . THR A 1 277 ? 14.790 -23.038 -4.744 1.00 46.22 277 THR A CA 1
ATOM 2053 C C . THR A 1 277 ? 14.794 -22.997 -3.212 1.00 46.22 277 THR A C 1
ATOM 2055 O O . THR A 1 277 ? 15.761 -22.530 -2.612 1.00 46.22 277 THR A O 1
ATOM 2058 N N . GLY A 1 278 ? 13.696 -23.430 -2.578 1.00 46.59 278 GLY A N 1
ATOM 2059 C CA . GLY A 1 278 ? 13.447 -23.287 -1.134 1.00 46.59 278 GLY A CA 1
ATOM 2060 C C . GLY A 1 278 ? 12.480 -22.159 -0.731 1.00 46.59 278 GLY A C 1
ATOM 2061 O O . GLY A 1 278 ? 11.884 -22.220 0.345 1.00 46.59 278 GLY A O 1
ATOM 2062 N N . PHE A 1 279 ? 12.236 -21.167 -1.596 1.00 49.62 279 PHE A N 1
ATOM 2063 C CA . PHE A 1 279 ? 11.146 -20.186 -1.437 1.00 49.62 279 PHE A CA 1
ATOM 2064 C C . PHE A 1 279 ? 9.968 -20.439 -2.401 1.00 49.62 279 PHE A C 1
ATOM 2066 O O . PHE A 1 279 ? 8.875 -19.912 -2.170 1.00 49.62 279 PHE A O 1
ATOM 2073 N N . SER A 1 280 ? 10.180 -21.257 -3.440 1.00 44.16 280 SER A N 1
ATOM 2074 C CA . SER A 1 280 ? 9.251 -21.521 -4.553 1.00 44.16 280 SER A CA 1
ATOM 2075 C C . SER A 1 280 ? 8.376 -22.780 -4.391 1.00 44.16 280 SER A C 1
ATOM 2077 O O . SER A 1 280 ? 7.360 -22.920 -5.066 1.00 44.16 280 SER A O 1
ATOM 2079 N N . ASP A 1 281 ? 8.692 -23.683 -3.462 1.00 41.69 281 ASP A N 1
ATOM 2080 C CA . ASP A 1 281 ? 8.303 -25.094 -3.641 1.00 41.69 281 ASP A CA 1
ATOM 2081 C C . ASP A 1 281 ? 6.993 -25.503 -2.943 1.00 41.69 281 ASP A C 1
ATOM 2083 O O . ASP A 1 281 ? 6.769 -26.673 -2.641 1.00 41.69 281 ASP A O 1
ATOM 2087 N N . THR A 1 282 ? 6.092 -24.549 -2.684 1.00 47.38 282 THR A N 1
ATOM 2088 C CA . THR A 1 282 ? 4.751 -24.851 -2.153 1.00 47.38 282 THR A CA 1
ATOM 2089 C C . THR A 1 282 ? 3.679 -24.529 -3.198 1.00 47.38 282 THR A C 1
ATOM 2091 O O . THR A 1 282 ? 3.494 -23.353 -3.535 1.00 47.38 282 THR A O 1
ATOM 2094 N N . PRO A 1 283 ? 2.935 -25.533 -3.702 1.00 42.75 283 PRO A N 1
ATOM 2095 C CA . PRO A 1 283 ? 1.766 -25.302 -4.544 1.00 42.75 283 PRO A CA 1
ATOM 2096 C C . PRO A 1 283 ? 0.806 -24.300 -3.883 1.00 42.75 283 PRO A C 1
ATOM 2098 O O . PRO A 1 283 ? 0.472 -24.438 -2.709 1.00 42.75 283 PRO A O 1
ATOM 2101 N N . GLY A 1 284 ? 0.379 -23.274 -4.625 1.00 48.81 284 GLY A N 1
ATOM 2102 C CA . GLY A 1 284 ? -0.536 -22.237 -4.125 1.00 48.81 284 GLY A CA 1
ATOM 2103 C C . GLY A 1 284 ? 0.125 -21.019 -3.464 1.00 48.81 284 GLY A C 1
ATOM 2104 O O . GLY A 1 284 ? -0.589 -20.134 -2.993 1.00 48.81 284 GLY A O 1
ATOM 2105 N N . ARG A 1 285 ? 1.463 -20.921 -3.441 1.00 57.09 285 ARG A N 1
ATOM 2106 C CA . ARG A 1 285 ? 2.155 -19.720 -2.949 1.00 57.09 285 ARG A CA 1
ATOM 2107 C C . ARG A 1 285 ? 2.062 -18.564 -3.953 1.00 57.09 285 ARG A C 1
ATOM 2109 O O . ARG A 1 285 ? 2.397 -18.702 -5.128 1.00 57.09 285 ARG A O 1
ATOM 2116 N N . SER A 1 286 ? 1.629 -17.414 -3.453 1.00 61.50 286 SER A N 1
ATOM 2117 C CA . SER A 1 286 ? 1.559 -16.145 -4.180 1.00 61.50 286 SER A CA 1
ATOM 2118 C C . SER A 1 286 ? 2.938 -15.620 -4.571 1.00 61.50 286 SER A C 1
ATOM 2120 O O . SER A 1 286 ? 3.909 -15.818 -3.835 1.00 61.50 286 SER A O 1
ATOM 2122 N N . LEU A 1 287 ? 3.018 -14.925 -5.708 1.00 69.06 287 LEU A N 1
ATOM 2123 C CA . LEU A 1 287 ? 4.261 -14.300 -6.163 1.00 69.06 287 LEU A CA 1
ATOM 2124 C C . LEU A 1 287 ? 4.712 -13.229 -5.164 1.00 69.06 287 LEU A C 1
ATOM 2126 O O . LEU A 1 287 ? 3.889 -12.516 -4.580 1.00 69.06 287 LEU A O 1
ATOM 2130 N N . ILE A 1 288 ? 6.029 -13.094 -4.992 1.00 77.75 288 ILE A N 1
ATOM 2131 C CA . ILE A 1 288 ? 6.593 -11.964 -4.254 1.00 77.75 288 ILE A CA 1
ATOM 2132 C C . ILE A 1 288 ? 6.460 -10.734 -5.149 1.00 77.75 288 ILE A C 1
ATOM 2134 O O . ILE A 1 288 ? 6.976 -10.701 -6.264 1.00 77.75 288 ILE A O 1
ATOM 2138 N N . LEU A 1 289 ? 5.738 -9.728 -4.663 1.00 83.69 289 LEU A N 1
ATOM 2139 C CA . LEU A 1 289 ? 5.535 -8.481 -5.386 1.00 83.69 289 LEU A CA 1
ATOM 2140 C C . LEU A 1 289 ? 6.859 -7.707 -5.475 1.00 83.69 289 LEU A C 1
ATOM 2142 O O . LEU A 1 289 ? 7.514 -7.459 -4.459 1.00 83.69 289 LEU A O 1
ATOM 2146 N N . CYS A 1 290 ? 7.225 -7.304 -6.691 1.00 88.06 290 CYS A N 1
ATOM 2147 C CA . CYS A 1 290 ? 8.311 -6.360 -6.925 1.00 88.06 290 CYS A CA 1
ATOM 2148 C C . CYS A 1 290 ? 7.736 -4.947 -6.828 1.00 88.06 290 CYS A C 1
ATOM 2150 O O . CYS A 1 290 ? 6.895 -4.570 -7.648 1.00 88.06 290 CYS A O 1
ATOM 2152 N N . ALA A 1 291 ? 8.145 -4.197 -5.805 1.00 89.56 291 ALA A N 1
ATOM 2153 C CA . ALA A 1 291 ? 7.514 -2.941 -5.425 1.00 89.56 291 ALA A CA 1
ATOM 2154 C C . ALA A 1 291 ? 7.566 -1.891 -6.541 1.00 89.56 291 ALA A C 1
ATOM 2156 O O . ALA A 1 291 ? 8.594 -1.679 -7.178 1.00 89.56 291 ALA A O 1
ATOM 2157 N N . GLU A 1 292 ? 6.455 -1.178 -6.723 1.00 90.75 292 GLU A N 1
ATOM 2158 C CA . GLU A 1 292 ? 6.332 -0.100 -7.711 1.00 90.75 292 GLU A CA 1
ATOM 2159 C C . GLU A 1 292 ? 7.322 1.050 -7.473 1.00 90.75 292 GLU A C 1
ATOM 2161 O O . GLU A 1 292 ? 7.745 1.688 -8.432 1.00 90.75 292 GLU A O 1
ATOM 2166 N N . ILE A 1 293 ? 7.779 1.245 -6.228 1.00 88.75 293 ILE A N 1
ATOM 2167 C CA . ILE A 1 293 ? 8.811 2.236 -5.888 1.00 88.75 293 ILE A CA 1
ATOM 2168 C C . ILE A 1 293 ? 10.132 2.011 -6.629 1.00 88.75 293 ILE A C 1
ATOM 2170 O O . ILE A 1 293 ? 10.835 2.983 -6.866 1.00 88.75 293 ILE A O 1
ATOM 2174 N N . LEU A 1 294 ? 10.465 0.785 -7.059 1.00 89.69 294 LEU A N 1
ATOM 2175 C CA . LEU A 1 294 ? 11.660 0.566 -7.884 1.00 89.69 294 LEU A CA 1
ATOM 2176 C C . LEU A 1 294 ? 11.529 1.303 -9.224 1.00 89.69 294 LEU A C 1
ATOM 2178 O O . LEU A 1 294 ? 12.459 1.997 -9.633 1.00 89.69 294 LEU A O 1
ATOM 2182 N N . ARG A 1 295 ? 10.361 1.212 -9.878 1.00 90.44 295 ARG A N 1
ATOM 2183 C CA . ARG A 1 295 ? 10.055 1.978 -11.100 1.00 90.44 295 ARG A CA 1
ATOM 2184 C C . ARG A 1 295 ? 9.976 3.474 -10.804 1.00 90.44 295 ARG A C 1
ATOM 2186 O O . ARG A 1 295 ? 10.605 4.258 -11.504 1.00 90.44 295 ARG A O 1
ATOM 2193 N N . GLY A 1 296 ? 9.301 3.841 -9.712 1.00 86.88 296 GLY A N 1
ATOM 2194 C CA . GLY A 1 296 ? 9.233 5.208 -9.181 1.00 86.88 296 GLY A CA 1
ATOM 2195 C C . GLY A 1 296 ? 10.593 5.882 -8.988 1.00 86.88 296 GLY A C 1
ATOM 2196 O O . GLY A 1 296 ? 10.735 7.076 -9.228 1.00 86.88 296 GLY A O 1
ATOM 2197 N N . ALA A 1 297 ? 11.598 5.104 -8.588 1.00 85.00 297 ALA A N 1
ATOM 2198 C CA . ALA A 1 297 ? 12.964 5.557 -8.352 1.00 85.00 297 ALA A CA 1
ATOM 2199 C C . ALA A 1 297 ? 13.852 5.568 -9.608 1.00 85.00 297 ALA A C 1
ATOM 2201 O O . ALA A 1 297 ? 14.985 6.033 -9.527 1.00 85.00 297 ALA A O 1
ATOM 2202 N N . GLY A 1 298 ? 13.368 5.062 -10.749 1.00 82.81 298 GLY A N 1
ATOM 2203 C CA . GLY A 1 298 ? 14.091 5.104 -12.024 1.00 82.81 298 GLY A CA 1
ATOM 2204 C C . GLY A 1 298 ? 14.445 3.754 -12.641 1.00 82.81 298 GLY A C 1
ATOM 2205 O O . GLY A 1 298 ? 15.127 3.730 -13.666 1.00 82.81 298 GLY A O 1
ATOM 2206 N N . SER A 1 299 ? 13.986 2.638 -12.068 1.00 87.75 299 SER A N 1
ATOM 2207 C CA . SER A 1 299 ? 14.187 1.316 -12.680 1.00 87.75 299 SER A CA 1
ATOM 2208 C C . SER A 1 299 ? 13.412 1.179 -13.988 1.00 87.75 299 SER A C 1
ATOM 2210 O O . SER A 1 299 ? 12.297 1.689 -14.111 1.00 87.75 299 SER A O 1
ATOM 2212 N N . VAL A 1 300 ? 13.974 0.433 -14.938 1.00 87.62 300 VAL A N 1
ATOM 2213 C CA . VAL A 1 300 ? 13.377 0.223 -16.265 1.00 87.62 300 VAL A CA 1
ATOM 2214 C C . VAL A 1 300 ? 12.947 -1.221 -16.483 1.00 87.62 300 VAL A C 1
ATOM 2216 O O . VAL A 1 300 ? 13.496 -2.135 -15.869 1.00 87.62 300 VAL A O 1
ATOM 2219 N N . LEU A 1 301 ? 11.977 -1.430 -17.374 1.00 91.00 301 LEU A N 1
ATOM 2220 C CA . LEU A 1 301 ? 11.510 -2.759 -17.766 1.00 91.00 301 LEU A CA 1
ATOM 2221 C C . LEU A 1 301 ? 12.040 -3.132 -19.151 1.00 91.00 301 LEU A C 1
ATOM 2223 O O . LEU A 1 301 ? 11.815 -2.408 -20.121 1.00 91.00 301 LEU A O 1
ATOM 2227 N N . LEU A 1 302 ? 12.696 -4.288 -19.246 1.00 90.75 302 LEU A N 1
ATOM 2228 C CA . LEU A 1 302 ? 13.243 -4.832 -20.487 1.00 90.75 302 LEU A CA 1
ATOM 2229 C C . LEU A 1 302 ? 12.490 -6.087 -20.927 1.00 90.75 302 LEU A C 1
ATOM 2231 O O . LEU A 1 302 ? 12.130 -6.934 -20.104 1.00 90.75 302 LEU A O 1
ATOM 2235 N N . ASP A 1 303 ? 12.274 -6.212 -22.235 1.00 91.81 303 ASP A N 1
ATOM 2236 C CA . ASP A 1 303 ? 11.832 -7.461 -22.851 1.00 91.81 303 ASP A CA 1
ATOM 2237 C C . ASP A 1 303 ? 12.988 -8.452 -23.072 1.00 91.81 303 ASP A C 1
ATOM 2239 O O . ASP A 1 303 ? 14.160 -8.132 -22.864 1.00 91.81 303 ASP A O 1
ATOM 2243 N N . ARG A 1 304 ? 12.669 -9.667 -23.540 1.00 90.81 304 ARG A N 1
ATOM 2244 C CA . ARG A 1 304 ? 13.672 -10.681 -23.923 1.00 90.81 304 ARG A CA 1
ATOM 2245 C C . ARG A 1 304 ? 14.685 -10.210 -24.970 1.00 90.81 304 ARG A C 1
ATOM 2247 O O . ARG A 1 304 ? 15.741 -10.812 -25.101 1.00 90.81 304 ARG A O 1
ATOM 2254 N N . GLY A 1 305 ? 14.356 -9.173 -25.738 1.00 89.62 305 GLY A N 1
ATOM 2255 C CA . GLY A 1 305 ? 15.255 -8.571 -26.711 1.00 89.62 305 GLY A CA 1
ATOM 2256 C C . GLY A 1 305 ? 16.203 -7.547 -26.095 1.00 89.62 305 GLY A C 1
ATOM 2257 O O . GLY A 1 305 ? 17.056 -7.055 -26.816 1.00 89.62 305 GLY A O 1
ATOM 2258 N N . GLY A 1 306 ? 16.076 -7.208 -24.808 1.00 88.19 306 GLY A N 1
ATOM 2259 C CA . GLY A 1 306 ? 16.849 -6.150 -24.151 1.00 88.19 306 GLY A CA 1
ATOM 2260 C C . GLY A 1 306 ? 16.309 -4.740 -24.413 1.00 88.19 306 GLY A C 1
ATOM 2261 O O . GLY A 1 306 ? 16.945 -3.756 -24.047 1.00 88.19 306 GLY A O 1
ATOM 2262 N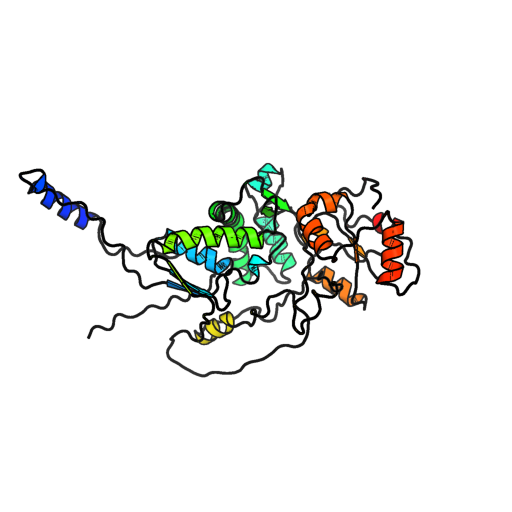 N . SER A 1 307 ? 15.140 -4.605 -25.042 1.00 87.50 307 SER A N 1
ATOM 2263 C CA . SER A 1 307 ? 14.533 -3.303 -25.329 1.00 87.50 307 SER A CA 1
ATOM 2264 C C . SER A 1 307 ? 13.546 -2.887 -24.243 1.00 87.50 307 SER A C 1
ATOM 2266 O O . SER A 1 307 ? 12.760 -3.700 -23.747 1.00 87.50 307 SER A O 1
ATOM 2268 N N . ARG A 1 308 ? 13.512 -1.586 -23.937 1.00 88.12 308 ARG A N 1
ATOM 2269 C CA . ARG A 1 308 ? 12.385 -0.974 -23.221 1.00 88.12 308 ARG A CA 1
ATOM 2270 C C . ARG A 1 308 ? 11.157 -0.944 -24.121 1.00 88.12 308 ARG A C 1
ATOM 2272 O O . ARG A 1 308 ? 11.259 -0.815 -25.340 1.00 88.12 308 ARG A O 1
ATOM 2279 N N . PHE A 1 309 ? 9.979 -1.072 -23.520 1.00 88.12 309 PHE A N 1
ATOM 2280 C CA . PHE A 1 309 ? 8.733 -1.237 -24.276 1.00 88.12 309 PHE A CA 1
ATOM 2281 C C . PHE A 1 309 ? 7.547 -0.425 -23.748 1.00 88.12 309 PHE A C 1
ATOM 2283 O O . PHE A 1 309 ? 6.471 -0.474 -24.353 1.00 88.12 309 PHE A O 1
ATOM 2290 N N . VAL A 1 310 ? 7.720 0.285 -22.635 1.00 88.19 310 VAL A N 1
ATOM 2291 C CA . VAL A 1 310 ? 6.670 1.051 -21.961 1.00 88.19 310 VAL A CA 1
ATOM 2292 C C . VAL A 1 310 ? 7.282 2.172 -21.126 1.00 88.19 310 VAL A C 1
ATOM 2294 O O . VAL A 1 310 ? 8.462 2.106 -20.780 1.00 88.19 310 VAL A O 1
ATOM 2297 N N . ASP A 1 311 ? 6.482 3.183 -20.803 1.00 87.31 311 ASP A N 1
ATOM 2298 C CA . ASP A 1 311 ? 6.795 4.103 -19.720 1.00 87.31 311 ASP A CA 1
ATOM 2299 C C . ASP A 1 311 ? 6.495 3.441 -18.371 1.00 87.31 311 ASP A C 1
ATOM 2301 O O . ASP A 1 311 ? 5.361 3.087 -18.049 1.00 87.31 311 ASP A O 1
ATOM 2305 N N . GLU A 1 312 ? 7.535 3.231 -17.567 1.00 88.44 312 GLU A N 1
ATOM 2306 C CA . GLU A 1 312 ? 7.438 2.524 -16.296 1.00 88.44 312 GLU A CA 1
ATOM 2307 C C . GLU A 1 312 ? 6.615 3.271 -15.234 1.00 88.44 312 GLU A C 1
ATOM 2309 O O . GLU A 1 312 ? 6.239 2.652 -14.231 1.00 88.44 312 GLU A O 1
ATOM 2314 N N . LEU A 1 313 ? 6.313 4.557 -15.446 1.00 88.12 313 LEU A N 1
ATOM 2315 C CA . LEU A 1 313 ? 5.441 5.364 -14.589 1.00 88.12 313 LEU A CA 1
ATOM 2316 C C . LEU A 1 313 ? 4.001 5.472 -15.108 1.00 88.12 313 LEU A C 1
ATOM 2318 O O . LEU A 1 313 ? 3.181 6.154 -14.494 1.00 88.12 313 LEU A O 1
ATOM 2322 N N . GLU A 1 314 ? 3.638 4.775 -16.184 1.00 89.88 314 GLU A N 1
ATOM 2323 C CA . GLU A 1 314 ? 2.233 4.658 -16.569 1.00 89.88 314 GLU A CA 1
ATOM 2324 C C . GLU A 1 314 ? 1.422 3.815 -15.569 1.00 89.88 314 GLU A C 1
ATOM 2326 O O . GLU A 1 314 ? 1.939 3.156 -14.660 1.00 89.88 314 GLU A O 1
ATOM 2331 N N . THR A 1 315 ? 0.096 3.841 -15.730 1.00 88.81 315 THR A N 1
ATOM 2332 C CA . THR A 1 315 ? -0.816 3.058 -14.887 1.00 88.81 315 THR A CA 1
ATOM 2333 C C . THR A 1 315 ? -0.508 1.563 -14.979 1.00 88.81 315 THR A C 1
ATOM 2335 O O . THR A 1 315 ? -0.134 1.042 -16.033 1.00 88.81 315 THR A O 1
ATOM 2338 N N . ARG A 1 316 ? -0.761 0.825 -13.890 1.00 87.88 316 ARG A N 1
ATOM 2339 C CA . ARG A 1 316 ? -0.581 -0.639 -13.851 1.00 87.88 316 ARG A CA 1
ATOM 2340 C C . ARG A 1 316 ? -1.308 -1.353 -14.985 1.00 87.88 316 ARG A C 1
ATOM 2342 O O . ARG A 1 316 ? -0.768 -2.313 -15.530 1.00 87.88 316 ARG A O 1
ATOM 2349 N N . LYS A 1 317 ? -2.499 -0.868 -15.361 1.00 86.62 317 LYS A N 1
ATOM 2350 C CA . LYS A 1 317 ? -3.252 -1.385 -16.506 1.00 86.62 317 LYS A CA 1
ATOM 2351 C C . LYS A 1 317 ? -2.457 -1.219 -17.800 1.00 86.62 317 LYS A C 1
ATOM 2353 O O . LYS A 1 317 ? -2.256 -2.206 -18.494 1.00 86.62 317 LYS A O 1
ATOM 2358 N N . HIS A 1 318 ? -1.970 -0.014 -18.094 1.00 88.94 318 HIS A N 1
ATOM 2359 C CA . HIS A 1 318 ? -1.225 0.242 -19.326 1.00 88.94 318 HIS A CA 1
ATOM 2360 C C . HIS A 1 318 ? 0.068 -0.579 -19.399 1.00 88.94 318 HIS A C 1
ATOM 2362 O O . HIS A 1 318 ? 0.332 -1.226 -20.412 1.00 88.94 318 HIS A O 1
ATOM 2368 N N . VAL A 1 319 ? 0.834 -0.628 -18.304 1.00 89.19 319 VAL A N 1
ATOM 2369 C CA . VAL A 1 319 ? 2.055 -1.442 -18.221 1.00 89.19 319 VAL A CA 1
ATOM 2370 C C . VAL A 1 319 ? 1.739 -2.921 -18.450 1.00 89.19 319 VAL A C 1
ATOM 2372 O O . VAL A 1 319 ? 2.375 -3.564 -19.282 1.00 89.19 319 VAL A O 1
ATOM 2375 N N . THR A 1 320 ? 0.706 -3.451 -17.790 1.00 88.00 320 THR A N 1
ATOM 2376 C CA . THR A 1 320 ? 0.279 -4.852 -17.950 1.00 88.00 320 THR A CA 1
ATOM 2377 C C . THR A 1 320 ? -0.217 -5.144 -19.371 1.00 88.00 320 THR A C 1
ATOM 2379 O O . THR A 1 320 ? 0.128 -6.179 -19.934 1.00 88.00 320 THR A O 1
ATOM 2382 N N . ASP A 1 321 ? -0.977 -4.238 -19.991 1.00 88.19 321 ASP A N 1
ATOM 2383 C CA . ASP A 1 321 ? -1.447 -4.385 -21.375 1.00 88.19 321 ASP A CA 1
ATOM 2384 C C . ASP A 1 321 ? -0.263 -4.417 -22.356 1.00 88.19 321 ASP A C 1
ATOM 2386 O O . ASP A 1 321 ? -0.207 -5.266 -23.249 1.00 88.19 321 ASP A O 1
ATOM 2390 N N . LYS A 1 322 ? 0.728 -3.534 -22.168 1.00 91.19 322 LYS A N 1
ATOM 2391 C CA . LYS A 1 322 ? 1.968 -3.523 -22.960 1.00 91.19 322 LYS A CA 1
ATOM 2392 C C . LYS A 1 322 ? 2.771 -4.804 -22.784 1.00 91.19 322 LYS A C 1
ATOM 2394 O O . LYS A 1 322 ? 3.324 -5.293 -23.768 1.00 91.19 322 LYS A O 1
ATOM 2399 N N . MET A 1 323 ? 2.811 -5.355 -21.571 1.00 89.50 323 MET A N 1
ATOM 2400 C CA . MET A 1 323 ? 3.413 -6.660 -21.322 1.00 89.50 323 MET A CA 1
ATOM 2401 C C . MET A 1 323 ? 2.652 -7.746 -22.101 1.00 89.50 323 MET A C 1
ATOM 2403 O O . MET A 1 323 ? 3.213 -8.348 -23.014 1.00 89.50 323 MET A O 1
ATOM 2407 N N . ASN A 1 324 ? 1.352 -7.914 -21.867 1.00 86.06 324 ASN A N 1
ATOM 2408 C CA . ASN A 1 324 ? 0.545 -8.955 -22.517 1.00 86.06 324 ASN A CA 1
ATOM 2409 C C . ASN A 1 324 ? 0.632 -8.926 -24.055 1.00 86.06 324 ASN A C 1
ATOM 2411 O O . ASN A 1 324 ? 0.784 -9.971 -24.688 1.00 86.06 324 ASN A O 1
ATOM 2415 N N . ASN A 1 325 ? 0.623 -7.735 -24.660 1.00 90.00 325 ASN A N 1
ATOM 2416 C CA . ASN A 1 325 ? 0.703 -7.565 -26.115 1.00 90.00 325 ASN A CA 1
ATOM 2417 C C . ASN A 1 325 ? 2.047 -8.003 -26.727 1.00 90.00 325 ASN A C 1
ATOM 2419 O O . ASN A 1 325 ? 2.130 -8.196 -27.938 1.00 90.00 325 ASN A O 1
ATOM 2423 N N . ARG A 1 326 ? 3.105 -8.174 -25.923 1.00 86.44 326 ARG A N 1
ATOM 2424 C CA . ARG A 1 326 ? 4.406 -8.686 -26.393 1.00 86.44 326 ARG A CA 1
ATOM 2425 C C . ARG A 1 326 ? 4.423 -10.206 -26.567 1.00 86.44 326 ARG A C 1
ATOM 2427 O O . ARG A 1 326 ? 5.357 -10.721 -27.180 1.00 86.44 326 ARG A O 1
ATOM 2434 N N . GLY A 1 327 ? 3.436 -10.924 -26.023 1.00 82.06 327 GLY A N 1
ATOM 2435 C CA . GLY A 1 327 ? 3.381 -12.387 -26.093 1.00 82.06 327 GLY A CA 1
ATOM 2436 C C . GLY A 1 327 ? 4.549 -13.078 -25.376 1.00 82.06 327 GLY A C 1
ATOM 2437 O O . GLY A 1 327 ? 4.992 -14.140 -25.808 1.00 82.06 327 GLY A O 1
ATOM 2438 N N . GLN A 1 328 ? 5.078 -12.460 -24.317 1.00 83.94 328 GLN A N 1
ATOM 2439 C CA . GLN A 1 328 ? 6.104 -13.026 -23.436 1.00 83.94 328 GLN A CA 1
ATOM 2440 C C . GLN A 1 328 ? 5.607 -12.982 -21.985 1.00 83.94 328 GLN A C 1
ATOM 2442 O O . GLN A 1 328 ? 4.729 -12.188 -21.651 1.00 83.94 328 GLN A O 1
ATOM 2447 N N . VAL A 1 329 ? 6.159 -13.846 -21.137 1.00 77.75 329 VAL A N 1
ATOM 2448 C CA . VAL A 1 329 ? 5.722 -14.006 -19.738 1.00 77.75 329 VAL A CA 1
ATOM 2449 C C . VAL A 1 329 ? 6.770 -13.554 -18.721 1.00 77.75 329 VAL A C 1
ATOM 2451 O O . VAL A 1 329 ? 6.430 -13.326 -17.565 1.00 77.75 329 VAL A O 1
ATOM 2454 N N . GLU A 1 330 ? 8.019 -13.386 -19.153 1.00 85.56 330 GLU A N 1
ATOM 2455 C CA . GLU A 1 330 ? 9.154 -12.995 -18.318 1.00 85.56 330 GLU A CA 1
ATOM 2456 C C . GLU A 1 330 ? 9.796 -11.720 -18.865 1.00 85.56 330 GLU A C 1
ATOM 2458 O O . GLU A 1 330 ? 9.885 -11.515 -20.077 1.00 85.56 330 GLU A O 1
ATOM 2463 N N . TYR A 1 331 ? 10.210 -10.859 -17.940 1.00 90.62 331 TYR A N 1
ATOM 2464 C CA . TYR A 1 331 ? 10.769 -9.534 -18.188 1.00 90.62 331 TYR A CA 1
ATOM 2465 C C . TYR A 1 331 ? 11.840 -9.261 -17.140 1.00 90.62 331 TYR A C 1
ATOM 2467 O O . TYR A 1 331 ? 11.750 -9.776 -16.024 1.00 90.62 331 TYR A O 1
ATOM 2475 N N . ALA A 1 332 ? 12.803 -8.403 -17.462 1.00 90.31 332 ALA A N 1
ATOM 2476 C CA . ALA A 1 332 ? 13.767 -7.926 -16.477 1.00 90.31 332 ALA A CA 1
ATOM 2477 C C . ALA A 1 332 ? 13.372 -6.536 -15.984 1.00 90.31 332 ALA A C 1
ATOM 2479 O O . ALA A 1 332 ? 13.045 -5.656 -16.780 1.00 90.31 332 ALA A O 1
ATOM 2480 N N . ILE A 1 333 ? 13.455 -6.330 -14.671 1.00 91.56 333 ILE A N 1
ATOM 2481 C CA . ILE A 1 333 ? 13.562 -4.993 -14.095 1.00 91.56 333 ILE A CA 1
ATOM 2482 C C . ILE A 1 333 ? 15.045 -4.692 -13.884 1.00 91.56 333 ILE A C 1
ATOM 2484 O O . ILE A 1 333 ? 15.742 -5.460 -13.224 1.00 91.56 333 ILE A O 1
ATOM 2488 N N . VAL A 1 334 ? 15.533 -3.596 -14.459 1.00 90.50 334 VAL A N 1
ATOM 2489 C CA . VAL A 1 334 ? 16.921 -3.148 -14.291 1.00 90.50 334 VAL A CA 1
ATOM 2490 C C . VAL A 1 334 ? 16.931 -1.933 -13.384 1.00 90.50 334 VAL A C 1
ATOM 2492 O O . VAL A 1 334 ? 16.273 -0.932 -13.677 1.00 90.50 334 VAL A O 1
ATOM 2495 N N . VAL A 1 335 ? 17.668 -2.039 -12.280 1.00 88.75 335 VAL A N 1
ATOM 2496 C CA . VAL A 1 335 ? 17.753 -1.009 -11.244 1.00 88.75 335 VAL A CA 1
ATOM 2497 C C . VAL A 1 335 ? 19.091 -0.277 -11.387 1.00 88.75 335 VAL A C 1
ATOM 2499 O O . VAL A 1 335 ? 20.118 -0.844 -11.027 1.00 88.75 335 VAL A O 1
ATOM 2502 N N . PRO A 1 336 ? 19.121 0.957 -11.921 1.00 83.38 336 PRO A N 1
ATOM 2503 C CA . PRO A 1 336 ? 20.359 1.727 -12.013 1.00 83.38 336 PRO A CA 1
ATOM 2504 C C . PRO A 1 336 ? 20.844 2.188 -10.624 1.00 83.38 336 PRO A C 1
ATOM 2506 O O . PRO A 1 336 ? 20.023 2.301 -9.707 1.00 83.38 336 PRO A O 1
ATOM 2509 N N . PRO A 1 337 ? 22.132 2.549 -10.453 1.00 82.06 337 PRO A N 1
ATOM 2510 C CA . PRO A 1 337 ? 22.688 2.876 -9.133 1.00 82.06 337 PRO A CA 1
ATOM 2511 C C . PRO A 1 337 ? 21.947 3.980 -8.362 1.00 82.06 337 PRO A C 1
ATOM 2513 O O . PRO A 1 337 ? 21.702 3.826 -7.169 1.00 82.06 337 PRO A O 1
ATOM 2516 N N . HIS A 1 338 ? 21.487 5.042 -9.036 1.00 78.94 338 HIS A N 1
ATOM 2517 C CA . HIS A 1 338 ? 20.689 6.093 -8.384 1.00 78.94 338 HIS A CA 1
ATOM 2518 C C . HIS A 1 338 ? 19.348 5.565 -7.837 1.00 78.94 338 HIS A C 1
ATOM 2520 O O . HIS A 1 338 ? 18.908 5.956 -6.757 1.00 78.94 338 HIS A O 1
ATOM 2526 N N . ALA A 1 339 ? 18.697 4.644 -8.557 1.00 83.31 339 ALA A N 1
ATOM 2527 C CA . ALA A 1 339 ? 17.448 4.031 -8.120 1.00 83.31 339 ALA A CA 1
ATOM 2528 C C . ALA A 1 339 ? 17.695 3.041 -6.974 1.00 83.31 339 ALA A C 1
ATOM 2530 O O . ALA A 1 339 ? 16.888 2.958 -6.045 1.00 83.31 339 ALA A O 1
ATOM 2531 N N . ALA A 1 340 ? 18.819 2.318 -7.012 1.00 86.00 340 ALA A N 1
ATOM 2532 C CA . ALA A 1 340 ? 19.240 1.426 -5.938 1.00 86.00 340 ALA A CA 1
ATOM 2533 C C . ALA A 1 340 ? 19.485 2.205 -4.634 1.00 86.00 340 ALA A C 1
ATOM 2535 O O . ALA A 1 340 ? 18.985 1.802 -3.584 1.00 86.00 340 ALA A O 1
ATOM 2536 N N . GLU A 1 341 ? 20.152 3.361 -4.708 1.00 85.44 341 GLU A N 1
ATOM 2537 C CA . GLU A 1 341 ? 20.370 4.266 -3.571 1.00 85.44 341 GLU A CA 1
ATOM 2538 C C . GLU A 1 341 ? 19.048 4.817 -3.003 1.00 85.44 341 GLU A C 1
ATOM 2540 O O . GLU A 1 341 ? 18.822 4.804 -1.792 1.00 85.44 341 GLU A O 1
ATOM 2545 N N . ALA A 1 342 ? 18.099 5.194 -3.861 1.00 83.19 342 ALA A N 1
ATOM 2546 C CA . ALA A 1 342 ? 16.775 5.643 -3.420 1.00 83.19 342 ALA A CA 1
ATOM 2547 C C . ALA A 1 342 ? 15.906 4.511 -2.817 1.00 83.19 342 ALA A C 1
ATOM 2549 O O . ALA A 1 342 ? 14.911 4.763 -2.118 1.00 83.19 342 ALA A O 1
ATOM 2550 N N . THR A 1 343 ? 16.258 3.244 -3.071 1.00 88.31 343 THR A N 1
ATOM 2551 C CA . THR A 1 343 ? 15.462 2.064 -2.697 1.00 88.31 343 THR A CA 1
ATOM 2552 C C . THR A 1 343 ? 16.233 1.005 -1.905 1.00 88.31 343 THR A C 1
ATOM 2554 O O . THR A 1 343 ? 15.791 -0.142 -1.846 1.00 88.31 343 THR A O 1
ATOM 2557 N N . VAL A 1 344 ? 17.303 1.383 -1.190 1.00 90.00 344 VAL A N 1
ATOM 2558 C CA . VAL A 1 344 ? 18.205 0.465 -0.450 1.00 90.00 344 VAL A CA 1
ATOM 2559 C C . VAL A 1 344 ? 17.468 -0.578 0.394 1.00 90.00 344 VAL A C 1
ATOM 2561 O O . VAL A 1 344 ? 17.822 -1.754 0.375 1.00 90.00 344 VAL A O 1
ATOM 2564 N N . THR A 1 345 ? 16.399 -0.189 1.101 1.00 88.81 345 THR A N 1
ATOM 2565 C CA . THR A 1 345 ? 15.590 -1.143 1.886 1.00 88.81 345 THR A CA 1
ATOM 2566 C C . THR A 1 345 ? 15.053 -2.289 1.019 1.00 88.81 345 THR A C 1
ATOM 2568 O O . THR A 1 345 ? 15.123 -3.450 1.415 1.00 88.81 345 THR A O 1
ATOM 2571 N N . HIS A 1 346 ? 14.533 -1.979 -0.169 1.00 91.25 346 HIS A N 1
ATOM 2572 C CA . HIS A 1 346 ? 14.009 -2.980 -1.095 1.00 91.25 346 HIS A CA 1
ATOM 2573 C C . HIS A 1 346 ? 15.140 -3.782 -1.739 1.00 91.25 346 HIS A C 1
ATOM 2575 O O . HIS A 1 346 ? 15.022 -5.002 -1.820 1.00 91.25 346 HIS A O 1
ATOM 2581 N N . MET A 1 347 ? 16.244 -3.124 -2.113 1.00 90.38 347 MET A N 1
ATOM 2582 C CA . MET A 1 347 ? 17.434 -3.793 -2.651 1.00 90.38 347 MET A CA 1
ATOM 2583 C C . MET A 1 347 ? 17.942 -4.868 -1.690 1.00 90.38 347 MET A C 1
ATOM 2585 O O . MET A 1 347 ? 18.045 -6.030 -2.070 1.00 90.38 347 MET A O 1
ATOM 2589 N N . ASN A 1 348 ? 18.128 -4.530 -0.413 1.00 89.06 348 ASN A N 1
ATOM 2590 C CA . ASN A 1 348 ? 18.582 -5.480 0.603 1.00 89.06 348 ASN A CA 1
ATOM 2591 C C . ASN A 1 348 ? 17.619 -6.665 0.769 1.00 89.06 348 ASN A C 1
ATOM 2593 O O . ASN A 1 348 ? 18.053 -7.813 0.869 1.00 89.06 348 ASN A O 1
ATOM 2597 N N . ILE A 1 349 ? 16.306 -6.407 0.778 1.00 87.44 349 ILE A N 1
ATOM 2598 C CA . ILE A 1 349 ? 15.289 -7.460 0.909 1.00 87.44 349 ILE A CA 1
ATOM 2599 C C . ILE A 1 349 ? 15.296 -8.385 -0.309 1.00 87.44 349 ILE A C 1
ATOM 2601 O O . ILE A 1 349 ? 15.206 -9.602 -0.148 1.00 87.44 349 ILE A O 1
ATOM 2605 N N . TYR A 1 350 ? 15.353 -7.832 -1.519 1.00 89.38 350 TYR A N 1
ATOM 2606 C CA . TYR A 1 350 ? 15.248 -8.613 -2.745 1.00 89.38 350 TYR A CA 1
ATOM 2607 C C . TYR A 1 350 ? 16.548 -9.350 -3.068 1.00 89.38 350 TYR A C 1
ATOM 2609 O O . TYR A 1 350 ? 16.491 -10.552 -3.318 1.00 89.38 350 TYR A O 1
ATOM 2617 N N . THR A 1 351 ? 17.710 -8.704 -2.954 1.00 87.06 351 THR A N 1
ATOM 2618 C CA . THR A 1 351 ? 19.020 -9.359 -3.107 1.00 87.06 351 THR A CA 1
ATOM 2619 C C . THR A 1 351 ? 19.231 -10.423 -2.031 1.00 87.06 351 THR A C 1
ATOM 2621 O O . THR A 1 351 ? 19.606 -11.548 -2.347 1.00 87.06 351 THR A O 1
ATOM 2624 N N . GLY A 1 352 ? 18.882 -10.141 -0.769 1.00 84.69 352 GLY A N 1
ATOM 2625 C CA . GLY A 1 352 ? 18.960 -11.127 0.318 1.00 84.69 352 GLY A CA 1
ATOM 2626 C C . GLY A 1 352 ? 18.032 -12.336 0.133 1.00 84.69 352 GLY A C 1
ATOM 2627 O O . GLY A 1 352 ? 18.272 -13.398 0.701 1.00 84.69 352 GLY A O 1
ATOM 2628 N N . LYS A 1 353 ? 16.980 -12.198 -0.685 1.00 82.56 353 LYS A N 1
ATOM 2629 C CA . LYS A 1 353 ? 16.094 -13.294 -1.109 1.00 82.56 353 LYS A CA 1
ATOM 2630 C C . LYS A 1 353 ? 16.513 -13.935 -2.434 1.00 82.56 353 LYS A C 1
ATOM 2632 O O . LYS A 1 353 ? 15.792 -14.812 -2.897 1.00 82.56 353 LYS A O 1
ATOM 2637 N N . GLY A 1 354 ? 17.615 -13.493 -3.044 1.00 82.38 354 GLY A N 1
ATOM 2638 C CA . GLY A 1 354 ? 18.087 -13.933 -4.359 1.00 82.38 354 GLY A CA 1
ATOM 2639 C C . GLY A 1 354 ? 17.149 -13.577 -5.518 1.00 82.38 354 GLY A C 1
ATOM 2640 O O . GLY A 1 354 ? 17.139 -14.287 -6.514 1.00 82.38 354 GLY A O 1
ATOM 2641 N N . LEU A 1 355 ? 16.332 -12.529 -5.364 1.00 84.75 355 LEU A N 1
ATOM 2642 C CA . LEU A 1 355 ? 15.368 -12.051 -6.369 1.00 84.75 355 LEU A CA 1
ATOM 2643 C C . LEU A 1 355 ? 15.949 -10.957 -7.275 1.00 84.75 355 LEU A C 1
ATOM 2645 O O . LEU A 1 355 ? 15.427 -10.710 -8.358 1.00 84.75 355 LEU A O 1
ATOM 2649 N N . LEU A 1 356 ? 17.000 -10.276 -6.813 1.00 88.12 356 LEU A N 1
ATOM 2650 C CA . LEU A 1 356 ? 17.790 -9.337 -7.603 1.00 88.12 356 LEU A CA 1
ATOM 2651 C C . LEU A 1 356 ? 19.228 -9.837 -7.688 1.00 88.12 356 LEU A C 1
ATOM 2653 O O . LEU A 1 356 ? 19.768 -10.363 -6.712 1.00 88.12 356 LEU A O 1
ATOM 2657 N N . HIS A 1 357 ? 19.823 -9.656 -8.863 1.00 85.12 357 HIS A N 1
ATOM 2658 C CA . HIS A 1 357 ? 21.184 -10.065 -9.174 1.00 85.12 357 HIS A CA 1
ATOM 2659 C C . HIS A 1 357 ? 22.002 -8.829 -9.518 1.00 85.12 357 HIS A C 1
ATOM 2661 O O . HIS A 1 357 ? 21.581 -8.017 -10.340 1.00 85.12 357 HIS A O 1
ATOM 2667 N N . GLU A 1 358 ? 23.158 -8.705 -8.882 1.00 87.12 358 GLU A N 1
ATOM 2668 C CA . GLU A 1 358 ? 24.143 -7.693 -9.234 1.00 87.12 358 GLU A CA 1
ATOM 2669 C C . GLU A 1 358 ? 24.821 -8.086 -10.551 1.00 87.12 358 GLU A C 1
ATOM 2671 O O . GLU A 1 358 ? 25.135 -9.260 -10.776 1.00 87.12 358 GLU A O 1
ATOM 2676 N N . VAL A 1 359 ? 24.994 -7.110 -11.436 1.00 86.38 359 VAL A N 1
ATOM 2677 C CA . VAL A 1 359 ? 25.639 -7.260 -12.741 1.00 86.38 359 VAL A CA 1
ATOM 2678 C C . VAL A 1 359 ? 26.518 -6.043 -12.972 1.00 86.38 359 VAL A C 1
ATOM 2680 O O . VAL A 1 359 ? 26.152 -4.962 -12.537 1.00 86.38 359 VAL A O 1
ATOM 2683 N N . GLU A 1 360 ? 27.644 -6.210 -13.662 1.00 82.88 360 GLU A N 1
ATOM 2684 C CA . GLU A 1 360 ? 28.570 -5.106 -13.925 1.00 82.88 360 GLU A CA 1
ATOM 2685 C C . GLU A 1 360 ? 28.331 -4.509 -15.317 1.00 82.88 360 GLU A C 1
ATOM 2687 O O . GLU A 1 360 ? 28.452 -5.172 -16.350 1.00 82.88 360 GLU A O 1
ATOM 2692 N N . GLY A 1 361 ? 28.024 -3.224 -15.361 1.00 77.94 361 GLY A N 1
ATOM 2693 C CA . GLY A 1 361 ? 27.854 -2.446 -16.565 1.00 77.94 361 GLY A CA 1
ATOM 2694 C C . GLY A 1 361 ? 26.642 -2.847 -17.403 1.00 77.94 361 GLY A C 1
ATOM 2695 O O . GLY A 1 361 ? 25.863 -3.761 -17.123 1.00 77.94 361 GLY A O 1
ATOM 2696 N N . MET A 1 362 ? 26.501 -2.117 -18.502 1.00 80.56 362 MET A N 1
ATOM 2697 C CA . MET A 1 362 ? 25.534 -2.432 -19.551 1.00 80.56 362 MET A CA 1
ATOM 2698 C C . MET A 1 362 ? 25.775 -3.835 -20.129 1.00 80.56 362 MET A C 1
ATOM 2700 O O . MET A 1 362 ? 24.822 -4.551 -20.428 1.00 80.56 362 MET A O 1
ATOM 2704 N N . GLU A 1 363 ? 27.040 -4.255 -20.213 1.00 84.12 363 GLU A N 1
ATOM 2705 C CA . GLU A 1 363 ? 27.435 -5.594 -20.658 1.00 84.12 363 GLU A CA 1
ATOM 2706 C C . GLU A 1 363 ? 26.911 -6.689 -19.720 1.00 84.12 363 GLU A C 1
ATOM 2708 O O . GLU A 1 363 ? 26.351 -7.675 -20.192 1.00 84.12 363 GLU A O 1
ATOM 2713 N N . GLY A 1 364 ? 26.983 -6.499 -18.400 1.00 87.38 364 GLY A N 1
ATOM 2714 C CA . GLY A 1 364 ? 26.418 -7.438 -17.435 1.00 87.38 364 GLY A CA 1
ATOM 2715 C C . GLY A 1 364 ? 24.898 -7.562 -17.557 1.00 87.38 364 GLY A C 1
ATOM 2716 O O . GLY A 1 364 ? 24.361 -8.671 -17.512 1.00 87.38 364 GLY A O 1
ATOM 2717 N N . VAL A 1 365 ? 24.191 -6.450 -17.797 1.00 87.31 365 VAL A N 1
ATOM 2718 C CA . VAL A 1 365 ? 22.752 -6.487 -18.117 1.00 87.31 365 VAL A CA 1
ATOM 2719 C C . VAL A 1 365 ? 22.507 -7.260 -19.412 1.00 87.31 365 VAL A C 1
ATOM 2721 O O . VAL A 1 365 ? 21.629 -8.124 -19.450 1.00 87.31 365 VAL A O 1
ATOM 2724 N N . ARG A 1 366 ? 23.284 -6.988 -20.466 1.00 87.81 366 ARG A N 1
ATOM 2725 C CA . ARG A 1 366 ? 23.182 -7.685 -21.755 1.00 87.81 366 ARG A CA 1
ATOM 2726 C C . ARG A 1 366 ? 23.335 -9.195 -21.578 1.00 87.81 366 ARG A C 1
ATOM 2728 O O . ARG A 1 366 ? 22.499 -9.961 -22.062 1.00 87.81 366 ARG A O 1
ATOM 2735 N N . ASP A 1 367 ? 24.364 -9.613 -20.852 1.00 89.06 367 ASP A N 1
ATOM 2736 C CA . ASP A 1 367 ? 24.676 -11.018 -20.613 1.00 89.06 367 ASP A CA 1
ATOM 2737 C C . ASP A 1 367 ? 23.592 -11.693 -19.760 1.00 89.06 367 ASP A C 1
ATOM 2739 O O . ASP A 1 367 ? 23.176 -12.817 -20.064 1.00 89.06 367 ASP A O 1
ATOM 2743 N N . TYR A 1 368 ? 23.045 -10.989 -18.761 1.00 88.94 368 TYR A N 1
ATOM 2744 C CA . TYR A 1 368 ? 21.901 -11.471 -17.989 1.00 88.94 368 TYR A CA 1
ATOM 2745 C C . TYR A 1 368 ? 20.680 -11.716 -18.883 1.00 88.94 368 TYR A C 1
ATOM 2747 O O . TYR A 1 368 ? 20.107 -12.804 -18.848 1.00 88.94 368 TYR A O 1
ATOM 2755 N N . ILE A 1 369 ? 20.298 -10.749 -19.727 1.00 89.69 369 ILE A N 1
ATOM 2756 C CA . ILE A 1 369 ? 19.161 -10.887 -20.654 1.00 89.69 369 ILE A CA 1
ATOM 2757 C C . ILE A 1 369 ? 19.385 -12.055 -21.617 1.00 89.69 369 ILE A C 1
ATOM 2759 O O . ILE A 1 369 ? 18.501 -12.901 -21.780 1.00 89.69 369 ILE A O 1
ATOM 2763 N N . LYS A 1 370 ? 20.576 -12.128 -22.222 1.00 90.81 370 LYS A N 1
ATOM 2764 C CA . LYS A 1 370 ? 20.970 -13.196 -23.144 1.00 90.81 370 LYS A CA 1
ATOM 2765 C C . LYS A 1 370 ? 20.757 -14.568 -22.516 1.00 90.81 370 LYS A C 1
ATOM 2767 O O . LYS A 1 370 ? 20.093 -15.419 -23.106 1.00 90.81 370 LYS A O 1
ATOM 2772 N N . VAL A 1 371 ? 21.305 -14.783 -21.321 1.00 88.12 371 VAL A N 1
ATOM 2773 C CA . VAL A 1 371 ? 21.274 -16.085 -20.647 1.00 88.12 371 VAL A CA 1
ATOM 2774 C C . VAL A 1 371 ? 19.891 -16.394 -20.077 1.00 88.12 371 VAL A C 1
ATOM 2776 O O . VAL A 1 371 ? 19.408 -17.514 -20.235 1.00 88.12 371 VAL A O 1
ATOM 2779 N N . ARG A 1 372 ? 19.248 -15.428 -19.414 1.00 85.50 372 ARG A N 1
ATOM 2780 C CA . ARG A 1 372 ? 18.040 -15.676 -18.614 1.00 85.50 372 ARG A CA 1
ATOM 2781 C C . ARG A 1 372 ? 16.743 -15.532 -19.397 1.00 85.50 372 ARG A C 1
ATOM 2783 O O . ARG A 1 372 ? 15.849 -16.334 -19.170 1.00 85.50 372 ARG A O 1
ATOM 2790 N N . LEU A 1 373 ? 16.642 -14.570 -20.316 1.00 85.12 373 LEU A N 1
ATOM 2791 C CA . LEU A 1 373 ? 15.384 -14.264 -21.015 1.00 85.12 373 LEU A CA 1
ATOM 2792 C C . LEU A 1 373 ? 15.384 -14.643 -22.500 1.00 85.12 373 LEU A C 1
ATOM 2794 O O . LEU A 1 373 ? 14.321 -14.916 -23.058 1.00 85.12 373 LEU A O 1
ATOM 2798 N N . ASN A 1 374 ? 16.547 -14.662 -23.157 1.00 85.44 374 ASN A N 1
ATOM 2799 C CA . ASN A 1 374 ? 16.631 -14.823 -24.615 1.00 85.44 374 ASN A CA 1
ATOM 2800 C C . ASN A 1 374 ? 17.178 -16.185 -25.079 1.00 85.44 374 ASN A C 1
ATOM 2802 O O . ASN A 1 374 ? 17.513 -16.360 -26.253 1.00 85.44 374 ASN A O 1
ATOM 2806 N N . GLY A 1 375 ? 17.297 -17.164 -24.174 1.00 85.19 375 GLY A N 1
ATOM 2807 C CA . GLY A 1 375 ? 17.745 -18.522 -24.507 1.00 85.19 375 GLY A CA 1
ATOM 2808 C C . GLY A 1 375 ? 19.138 -18.576 -25.147 1.00 85.19 375 GLY A C 1
ATOM 2809 O O . GLY A 1 375 ? 19.373 -19.380 -26.046 1.00 85.19 375 GLY A O 1
ATOM 2810 N N . GLY A 1 376 ? 20.037 -17.678 -24.739 1.00 86.06 376 GLY A N 1
ATOM 2811 C CA . GLY A 1 376 ? 21.407 -17.564 -25.239 1.00 86.06 376 GLY A CA 1
ATOM 2812 C C . GLY A 1 376 ? 21.580 -16.696 -26.490 1.00 86.06 376 GLY A C 1
ATOM 2813 O O . GLY A 1 376 ? 22.714 -16.523 -26.937 1.00 86.06 376 GLY A O 1
ATOM 2814 N N . LYS A 1 377 ? 20.504 -16.141 -27.062 1.00 88.12 377 LYS A N 1
ATOM 2815 C CA . LYS A 1 377 ? 20.581 -15.249 -28.231 1.00 88.12 377 LYS A CA 1
ATOM 2816 C C . LYS A 1 377 ? 20.985 -13.835 -27.826 1.00 88.12 377 LYS A C 1
ATOM 2818 O O . LYS A 1 377 ? 20.528 -13.332 -26.799 1.00 88.12 377 LYS A O 1
ATOM 2823 N N . GLU A 1 378 ? 21.790 -13.185 -28.663 1.00 87.44 378 GLU A N 1
ATOM 2824 C CA . GLU A 1 378 ? 22.191 -11.796 -28.428 1.00 87.44 378 GLU A CA 1
ATOM 2825 C C . GLU A 1 378 ? 20.964 -10.867 -28.402 1.00 87.44 378 GLU A C 1
ATOM 2827 O O . GLU A 1 378 ? 20.125 -10.944 -29.311 1.00 87.44 378 GLU A O 1
ATOM 2832 N N . PRO A 1 379 ? 20.810 -10.031 -27.360 1.00 86.19 379 PRO A N 1
ATOM 2833 C CA . PRO A 1 379 ? 19.810 -8.971 -27.339 1.00 86.19 379 PRO A CA 1
ATOM 2834 C C . PRO A 1 379 ? 20.223 -7.818 -28.271 1.00 86.19 379 PRO A C 1
ATOM 2836 O O . PRO A 1 379 ? 21.314 -7.810 -28.840 1.00 86.19 379 PRO A O 1
ATOM 2839 N N . VAL A 1 380 ? 19.340 -6.832 -28.437 1.00 80.31 380 VAL A N 1
ATOM 2840 C CA . VAL A 1 380 ? 19.679 -5.576 -29.119 1.00 80.31 380 VAL A CA 1
ATOM 2841 C C . VAL A 1 380 ? 20.760 -4.807 -28.350 1.00 80.31 380 VAL A C 1
ATOM 2843 O O . VAL A 1 380 ? 20.995 -5.071 -27.170 1.00 80.31 380 VAL A O 1
ATOM 2846 N N . GLU A 1 381 ? 21.371 -3.814 -29.000 1.00 78.56 381 GLU A N 1
ATOM 2847 C CA . GLU A 1 381 ? 22.341 -2.903 -28.379 1.00 78.56 381 GLU A CA 1
ATOM 2848 C C . GLU A 1 381 ? 21.737 -2.183 -27.162 1.00 78.56 381 GLU A C 1
ATOM 2850 O O . GLU A 1 381 ? 21.006 -1.195 -27.281 1.00 78.56 381 GLU A O 1
ATOM 2855 N N . ILE A 1 382 ? 22.053 -2.690 -25.965 1.00 76.75 382 ILE A N 1
ATOM 2856 C CA . ILE A 1 382 ? 21.438 -2.253 -24.707 1.00 76.75 382 ILE A CA 1
ATOM 2857 C C . ILE A 1 382 ? 21.723 -0.773 -24.412 1.00 76.75 382 ILE A C 1
ATOM 2859 O O . ILE A 1 382 ? 20.925 -0.092 -23.773 1.00 76.75 382 ILE A O 1
ATOM 2863 N N . HIS A 1 383 ? 22.831 -0.236 -24.924 1.00 71.12 383 HIS A N 1
ATOM 2864 C CA . HIS A 1 383 ? 23.181 1.171 -24.767 1.00 71.12 383 HIS A CA 1
ATOM 2865 C C . HIS A 1 383 ? 22.112 2.117 -25.317 1.00 71.12 383 HIS A C 1
ATOM 2867 O O . HIS A 1 383 ? 21.892 3.178 -24.735 1.00 71.12 383 HIS A O 1
ATOM 2873 N N . ASP A 1 384 ? 21.435 1.757 -26.408 1.00 67.06 384 ASP A N 1
ATOM 2874 C CA . ASP A 1 384 ? 20.408 2.608 -27.013 1.00 67.06 384 ASP A CA 1
ATOM 2875 C C . ASP A 1 384 ? 19.094 2.565 -26.227 1.00 67.06 384 ASP A C 1
ATOM 2877 O O . ASP A 1 384 ? 18.386 3.572 -26.136 1.00 67.06 384 ASP A O 1
ATOM 2881 N N . THR A 1 385 ? 18.830 1.448 -25.547 1.00 70.44 385 THR A N 1
ATOM 2882 C CA . THR A 1 385 ? 17.675 1.264 -24.664 1.00 70.44 385 THR A CA 1
ATOM 2883 C C . THR A 1 385 ? 17.613 2.319 -23.553 1.00 70.44 385 THR A C 1
ATOM 2885 O O . THR A 1 385 ? 16.529 2.791 -23.197 1.00 70.44 385 THR A O 1
ATOM 2888 N N . PHE A 1 386 ? 18.768 2.730 -23.026 1.00 69.19 386 PHE A N 1
ATOM 2889 C CA . PHE A 1 386 ? 18.864 3.709 -21.939 1.00 69.19 386 PHE A CA 1
ATOM 2890 C C . PHE A 1 386 ? 18.982 5.168 -22.411 1.00 69.19 386 PHE A C 1
ATOM 2892 O O . PHE A 1 386 ? 18.900 6.075 -21.585 1.00 69.19 386 PHE A O 1
ATOM 2899 N N . LYS A 1 387 ? 19.116 5.418 -23.723 1.00 58.53 387 LYS A N 1
ATOM 2900 C CA . LYS A 1 387 ? 19.209 6.773 -24.304 1.00 58.53 387 LYS A CA 1
ATOM 2901 C C . LYS A 1 387 ? 17.851 7.424 -24.582 1.00 58.53 387 LYS A C 1
ATOM 2903 O O . LYS A 1 387 ? 17.796 8.634 -24.782 1.00 58.53 387 LYS A O 1
ATOM 2908 N N . MET A 1 388 ? 16.762 6.654 -24.631 1.00 52.22 388 MET A N 1
ATOM 2909 C CA . MET A 1 388 ? 15.447 7.183 -25.012 1.00 52.22 388 MET A CA 1
ATOM 2910 C C . MET A 1 388 ? 14.768 7.929 -23.843 1.00 52.22 388 MET A C 1
ATOM 2912 O O . MET A 1 388 ? 14.511 7.305 -22.804 1.00 52.22 388 MET A O 1
ATOM 2916 N N . PRO A 1 389 ? 14.423 9.226 -23.993 1.00 48.19 389 PRO A N 1
ATOM 2917 C CA . PRO A 1 389 ? 13.557 9.915 -23.040 1.00 48.19 389 PRO A CA 1
ATOM 2918 C C . PRO A 1 389 ? 12.157 9.297 -23.101 1.00 48.19 389 PRO A C 1
ATOM 2920 O O . PRO A 1 389 ? 11.691 8.901 -24.168 1.00 48.19 389 PRO A O 1
ATOM 2923 N N . ILE A 1 390 ? 11.498 9.163 -21.952 1.00 52.97 390 ILE A N 1
ATOM 2924 C CA . ILE A 1 390 ? 10.204 8.464 -21.873 1.00 52.97 390 ILE A CA 1
ATOM 2925 C C . ILE A 1 390 ? 9.026 9.437 -21.927 1.00 52.97 390 ILE A C 1
ATOM 2927 O O . ILE A 1 390 ? 7.963 9.092 -22.420 1.00 52.97 390 ILE A O 1
ATOM 2931 N N . ASN A 1 391 ? 9.227 10.672 -21.485 1.00 47.16 391 ASN A N 1
ATOM 2932 C CA . ASN A 1 391 ? 8.359 11.819 -21.722 1.00 47.16 391 ASN A CA 1
ATOM 2933 C C . ASN A 1 391 ? 9.111 13.077 -21.248 1.00 47.16 391 ASN A C 1
ATOM 2935 O O . ASN A 1 391 ? 10.113 12.975 -20.540 1.00 47.16 391 ASN A O 1
ATOM 2939 N N . GLU A 1 392 ? 8.642 14.261 -21.639 1.00 43.06 392 GLU A N 1
ATOM 2940 C CA . GLU A 1 392 ? 9.240 15.554 -21.258 1.00 43.06 392 GLU A CA 1
ATOM 2941 C C . GLU A 1 392 ? 9.019 15.919 -19.773 1.00 43.06 392 GLU A C 1
ATOM 2943 O O . GLU A 1 392 ? 9.496 16.950 -19.310 1.00 43.06 392 GLU A O 1
ATOM 2948 N N . THR A 1 393 ? 8.296 15.085 -19.015 1.00 43.84 393 THR A N 1
ATOM 2949 C CA . THR A 1 393 ? 7.781 15.405 -17.672 1.00 43.84 393 THR A CA 1
ATOM 2950 C C . THR A 1 393 ? 8.495 14.693 -16.520 1.00 43.84 393 THR A C 1
ATOM 2952 O O . THR A 1 393 ? 8.358 15.110 -15.374 1.00 43.84 393 THR A O 1
ATOM 2955 N N . SER A 1 394 ? 9.253 13.622 -16.778 1.00 46.88 394 SER A N 1
ATOM 2956 C CA . SER A 1 394 ? 9.949 12.871 -15.724 1.00 46.88 394 SER A CA 1
ATOM 2957 C C . SER A 1 394 ? 11.288 13.519 -15.354 1.00 46.88 394 SER A C 1
ATOM 2959 O O . SER A 1 394 ? 12.217 13.543 -16.158 1.00 46.88 394 SER A O 1
ATOM 2961 N N . THR A 1 395 ? 11.421 13.956 -14.100 1.00 44.19 395 THR A N 1
ATOM 2962 C CA . THR A 1 395 ? 12.631 14.580 -13.530 1.00 44.19 395 THR A CA 1
ATOM 2963 C C . THR A 1 395 ? 13.712 13.592 -13.085 1.00 44.19 395 THR A C 1
ATOM 2965 O O . THR A 1 395 ? 14.750 14.033 -12.598 1.00 44.19 395 THR A O 1
ATOM 2968 N N . ILE A 1 396 ? 13.509 12.275 -13.238 1.00 49.59 396 ILE A N 1
ATOM 2969 C CA . ILE A 1 396 ? 14.495 11.259 -12.832 1.00 49.59 396 ILE A CA 1
ATOM 2970 C C . ILE A 1 396 ? 15.797 11.470 -13.630 1.00 49.59 396 ILE A C 1
ATOM 2972 O O . ILE A 1 396 ? 15.804 11.223 -14.842 1.00 49.59 396 ILE A O 1
ATOM 2976 N N . PRO A 1 397 ? 16.901 11.912 -12.996 1.00 45.12 397 PRO A N 1
ATOM 2977 C CA . PRO A 1 397 ? 18.138 12.224 -13.697 1.00 45.12 397 PRO A CA 1
ATOM 2978 C C . PRO A 1 397 ? 18.783 10.936 -14.202 1.00 45.12 397 PRO A C 1
ATOM 2980 O O . PRO A 1 397 ? 19.222 10.090 -13.428 1.00 45.12 397 PRO A O 1
ATOM 2983 N N . ARG A 1 398 ? 18.867 10.788 -15.524 1.00 52.03 398 ARG A N 1
ATOM 2984 C CA . ARG A 1 398 ? 19.527 9.645 -16.185 1.00 52.03 398 ARG A CA 1
ATOM 2985 C C . ARG A 1 398 ? 20.889 10.004 -16.778 1.00 52.03 398 ARG A C 1
ATOM 2987 O O . ARG A 1 398 ? 21.455 9.234 -17.542 1.00 52.03 398 ARG A O 1
ATOM 2994 N N . SER A 1 399 ? 21.403 11.187 -16.436 1.00 40.03 399 SER A N 1
ATOM 2995 C CA . SER A 1 399 ? 22.644 11.760 -16.963 1.00 40.03 399 SER A CA 1
ATOM 2996 C C . SER A 1 399 ? 23.887 11.481 -16.111 1.00 40.03 399 SER A C 1
ATOM 2998 O O . SER A 1 399 ? 24.961 11.970 -16.452 1.00 40.03 399 SER A O 1
ATOM 3000 N N . ALA A 1 400 ? 23.787 10.710 -15.024 1.00 36.38 400 ALA A N 1
ATOM 3001 C CA . ALA A 1 400 ? 24.979 10.187 -14.363 1.00 36.38 400 ALA A CA 1
ATOM 3002 C C . ALA A 1 400 ? 25.438 8.919 -15.111 1.00 36.38 400 ALA A C 1
ATOM 3004 O O . ALA A 1 400 ? 24.641 7.989 -15.251 1.00 36.38 400 ALA A O 1
ATOM 3005 N N . PRO A 1 401 ? 26.684 8.866 -15.619 1.00 40.28 401 PRO A N 1
ATOM 3006 C CA . PRO A 1 401 ? 27.202 7.731 -16.368 1.00 40.28 401 PRO A CA 1
ATOM 3007 C C . PRO A 1 401 ? 27.628 6.665 -15.365 1.00 40.28 401 PRO A C 1
ATOM 3009 O O . PRO A 1 401 ? 28.810 6.485 -15.096 1.00 40.28 401 PRO A O 1
ATOM 3012 N N . THR A 1 402 ? 26.681 6.020 -14.705 1.00 38.31 402 THR A N 1
ATOM 3013 C CA . THR A 1 402 ? 27.026 5.038 -13.690 1.00 38.31 402 THR A CA 1
ATOM 3014 C C . THR A 1 402 ? 27.053 3.667 -14.333 1.00 38.31 402 THR A C 1
ATOM 3016 O O . THR A 1 402 ? 26.026 3.124 -14.733 1.00 38.31 402 THR A O 1
ATOM 3019 N N . VAL A 1 403 ? 28.282 3.168 -14.485 1.00 34.94 403 VAL A N 1
ATOM 3020 C CA . VAL A 1 403 ? 28.618 1.742 -14.506 1.00 34.94 403 VAL A CA 1
ATOM 3021 C C . VAL A 1 403 ? 27.580 1.011 -13.653 1.00 34.94 403 VAL A C 1
ATOM 3023 O O . VAL A 1 403 ? 27.431 1.332 -12.473 1.00 34.94 403 VAL A O 1
ATOM 3026 N N . LEU A 1 404 ? 26.775 0.176 -14.310 1.00 37.50 404 LEU A N 1
ATOM 3027 C CA . LEU A 1 404 ? 25.812 -0.699 -13.646 1.00 37.50 404 LEU A CA 1
ATOM 3028 C C . LEU A 1 404 ? 26.525 -1.681 -12.720 1.00 37.50 404 LEU A C 1
ATOM 3030 O O . LEU A 1 404 ? 27.699 -1.995 -13.020 1.00 37.50 404 LEU A O 1
#

Secondary structure (DSSP, 8-state):
--------------S-PPPP---S-HHHHHHHHHHHHHT-SSGGGSPP-PPPPPP-PPPEEEE--SHHHHHHHHHHHHTT--EEEE-SSSSS-TTGGG--S-EE-SS-HHHHHTT----HHHHHHHHHHHHTS-S-HHHHHHHHHHHHTHHHHHHHHHHHTTPPSPEEEE--TT-SS--EEEESSS-HHHHHHHHHHHHHHGGGTTTSEEEE-S----------------PPPP----SS-TT-SSHHHHHHHHTT-----TT-PPPPS-EES---TTTS-STTPPPEE--HHHHHTT-EEE-TTS-B-S-TTS-HHHHHHHHHTTT-S--EEE--HHHHHHTHHHHHHHHHTT-S----HHHHHHHHHHHHTSTT---S-HHHHTT----TT------S----

Foldseek 3Di:
DDDDDQDADACPPQDDDDDDDDPDDPVVVVVVQCVQVVPDPDPVSHDDCDPPDQDPDREHEQEAQALRSLVVLLVCVVVSAFYEYEYQAQDHHFCLLLAFFAAFAFPAPLCVVVVWDGDLVQQLVLCCVLQPHHLDDPNNVSSSVCHVCRRVVRVVLCVQLVADDPWDFFAFASHLIGGGTAGPADGRSNSSSNSSVVSSCVCVVVNSYHYHYSDDDQEDDDDDDDDDDQDDDDDDAAQGPPPPRCRVVVRCVRVVDDDDDPVRDADALAFQPDFDDPVPPDPNDHTNGDDRRQLRQPKFKAALQLAGFANSRHHRVVSNVSVVVVVDDDIDTGRAPSSCVVPVNSVCVCVVRVRDDDAWALVRVQVCSCVPHNVNDGHPDNVVRLVDDNDPSDPNDSPDPDTD

InterPro domains:
  IPR003953 FAD-dependent oxidoreductase 2, FAD-binding domain [PF00890] (60-191)
  IPR003953 FAD-dependent oxidoreductase 2, FAD-binding domain [PF00890] (232-326)
  IPR027477 Succinate dehydrogenase/fumarate reductase flavoprotein, catalytic domain superfamily [G3DSA:3.90.700.10] (265-373)
  IPR027477 Succinate dehydrogenase/fumarate reductase flavoprotein, catalytic domain superfamily [SSF56425] (262-336)
  IPR036188 FAD/NAD(P)-binding domain superfamily [G3DSA:3.50.50.60] (57-228)
  IPR036188 FAD/NAD(P)-binding domain superfamily [G3DSA:3.50.50.60] (236-264)
  IPR036188 FAD/NAD(P)-binding domain superfamily [SSF51905] (50-276)
  IPR050315 FAD-dependent oxidoreductase 2 [PTHR43400] (58-220)

Organism: NCBI:txid722753

pLDDT: mean 76.29, std 21.0, range [21.86, 98.06]

Radius of gyration: 26.51 Å; chains: 1; bounding box: 66×47×88 Å

Sequence (404 aa):
MNTLPIYLLVLLVLISSPVYIHSQSLDDVKASLISQISSATSFSDLPTLVPPPKPVFSPIIVVGGGLSGLTASLYLLEAGHTVTLIDREGFLGGNSAKASSGINGAYTTFQEQENVEDSNERFLEDTVKSSGRGGEGITGELVRRMVEGSKEAVEWLLDRASIPPPILVGQMGGHTSSRTHRPLSGLAGAAFISGLEKAVMKYREDGQLKVMTGTRVVETEKVREGGEGDERSESRKGTNGAFTTGDGIKLARHAGAGTVDMEMVQVHPTGFSDVPTGFSDTPGRSLILCAEILRGAGSVLLDRGGSRFVDELETRKHVTDKMNNRGQVEYAIVVPPHAAEATVTHMNIYTGKGLLHEVEGMEGVRDYIKVRLNGGKEPVEIHDTFKMPINETSTIPRSAPTVL